Protein AF-0000000076754671 (afdb_homodimer)

Organism: NCBI:txid592010

Nearest PDB structures (foldseek):
  2yhw-assembly1_A-2  TM=8.392E-01  e=2.455E-24  Homo sapiens
  2gup-assembly1_A-2  TM=8.789E-01  e=1.037E-22  Streptococcus pneumoniae TIGR4
  6q26-assembly1_A  TM=8.402E-01  e=1.828E-21  Staphylococcus aureus
  6q26-assembly2_D  TM=8.239E-01  e=2.688E-19  Staphylococcus aureus
  1z6r-assembly1_A  TM=8.220E-01  e=1.542E-18  Escherichia coli

pLDDT: mean 94.46, std 7.67, range [41.19, 98.81]

Solvent-accessible surface area (backbone atoms only — not comparable to full-atom values): 29822 Å² total; per-residue (Å²): 130,64,32,18,32,6,25,32,48,47,52,65,35,32,36,20,31,38,27,40,88,83,57,50,74,78,40,70,32,71,47,72,40,37,59,88,35,51,66,48,32,50,50,44,52,52,47,36,47,51,49,31,31,58,74,64,71,50,57,73,75,70,30,55,14,38,7,31,10,31,61,57,43,54,39,46,87,78,20,27,36,46,40,32,94,60,41,57,38,67,66,30,52,53,36,63,59,46,36,75,76,43,68,78,32,55,63,41,40,33,28,27,65,52,14,21,34,48,31,51,49,68,72,64,71,71,55,65,74,39,22,39,36,26,37,35,33,21,81,45,31,38,36,37,43,32,44,59,48,24,68,54,42,30,79,70,55,27,10,44,44,21,57,33,72,29,83,51,99,88,42,74,37,37,31,22,63,52,46,9,40,60,22,42,18,53,53,45,20,64,76,68,72,35,90,76,61,44,43,69,52,38,53,54,38,24,76,72,62,37,63,69,34,36,52,54,52,48,52,20,25,49,40,52,24,51,54,50,41,42,49,38,20,49,39,17,39,60,34,35,39,35,31,35,62,56,42,62,76,29,59,68,54,53,53,49,19,50,53,54,41,62,76,63,50,52,80,89,52,51,75,34,62,86,32,52,42,65,55,89,56,62,91,43,28,28,31,43,9,6,14,44,67,38,49,65,53,96,81,45,54,81,119,129,65,32,18,31,6,26,33,48,46,52,64,35,34,35,21,30,38,27,39,88,84,56,50,72,79,41,69,32,70,46,72,40,39,60,90,35,52,64,48,34,50,50,43,52,50,48,35,46,51,49,31,30,58,75,65,70,50,57,72,75,71,29,56,13,37,7,31,10,31,61,57,44,54,40,46,86,77,20,26,37,45,39,30,93,59,42,57,38,66,65,31,52,54,35,62,60,47,36,75,76,44,70,78,34,56,62,44,40,34,29,26,66,53,15,21,33,47,32,54,50,68,71,64,72,71,57,65,72,38,21,39,36,26,37,35,33,21,81,45,31,38,37,35,41,31,45,59,47,24,65,56,42,31,80,71,55,28,9,44,43,22,58,33,72,29,82,51,99,88,41,76,38,36,32,22,63,52,45,10,39,60,23,43,19,54,54,45,19,66,75,67,71,36,91,75,58,44,44,70,54,39,54,53,39,25,75,70,63,37,63,69,33,36,52,52,51,47,51,20,24,48,41,52,24,52,56,50,42,42,48,38,21,49,39,17,40,61,34,34,37,34,30,36,61,57,42,62,77,29,59,68,52,52,53,49,18,50,52,53,40,62,75,63,48,52,82,89,52,53,74,34,62,85,33,51,43,65,53,87,56,62,90,42,28,29,29,42,9,6,14,43,66,38,49,65,55,96,79,46,52,82,118

Sequence (606 aa):
MRKAMGVDIGGTKVAAAIIDEQGHITHRVQVPSDTSSSEAMLECVVGVIDACLAEAGVDVSDLTGIGLGIPGKVDSLNGVAIFQNNIPWEKFPVVARLADRYAQVPIAVENDVKAAAYAEYRLAGMGPLDVFGYLTVSTGIACTNIVNHQIIRGDGFSGEIGFLPVPSSTGLRPLESVCAGPGIEAMARALYLDDRITVAQVFARALKGEQIANELVDQSAMGVAIGLFAMICLLDPKEIVIGGSVAVKNPFYVERIKAVLERYAHKEQMHILPHIRVTDLGGDNGIIGAGFLVMPAQDIQIFMRKAMGVDIGGTKVAAAIIDEQGHITHRVQVPSDTSSSEAMLECVVGVIDACLAEAGVDVSDLTGIGLGIPGKVDSLNGVAIFQNNIPWEKFPVVARLADRYAQVPIAVENDVKAAAYAEYRLAGMGPLDVFGYLTVSTGIACTNIVNHQIIRGDGFSGEIGFLPVPSSTGLRPLESVCAGPGIEAMARALYLDDRITVAQVFARALKGEQIANELVDQSAMGVAIGLFAMICLLDPKEIVIGGSVAVKNPFYVERIKAVLERYAHKEQMHILPHIRVTDLGGDNGIIGAGFLVMPAQDIQIF

Structure (mmCIF, N/CA/C/O backbone):
data_AF-0000000076754671-model_v1
#
loop_
_entity.id
_entity.type
_entity.pdbx_description
1 polymer 'ROK family protein'
#
loop_
_atom_site.group_PDB
_atom_site.id
_atom_site.type_symbol
_atom_site.label_atom_id
_atom_site.label_alt_id
_atom_site.label_comp_id
_atom_site.label_asym_id
_atom_site.label_entity_id
_atom_site.label_seq_id
_atom_site.pdbx_PDB_ins_code
_atom_site.Cartn_x
_atom_site.Cartn_y
_atom_site.Cartn_z
_atom_site.occupancy
_atom_site.B_iso_or_equiv
_atom_site.auth_seq_id
_atom_site.auth_comp_id
_atom_site.auth_asym_id
_atom_site.auth_atom_id
_atom_site.pdbx_PDB_model_num
ATOM 1 N N . MET A 1 1 ? 22.312 21.094 21.984 1 81.81 1 MET A N 1
ATOM 2 C CA . MET A 1 1 ? 21.297 20.281 21.312 1 81.81 1 MET A CA 1
ATOM 3 C C . MET A 1 1 ? 20.984 20.828 19.922 1 81.81 1 MET A C 1
ATOM 5 O O . MET A 1 1 ? 20.922 22.047 19.734 1 81.81 1 MET A O 1
ATOM 9 N N . ARG A 1 2 ? 20.953 20.016 18.969 1 92.81 2 ARG A N 1
ATOM 10 C CA . ARG A 1 2 ? 20.672 20.469 17.625 1 92.81 2 ARG A CA 1
ATOM 11 C C . ARG A 1 2 ? 19.25 21.031 17.516 1 92.81 2 ARG A C 1
ATOM 13 O O . ARG A 1 2 ? 18.328 20.516 18.156 1 92.81 2 ARG A O 1
ATOM 20 N N . LYS A 1 3 ? 19.125 22.125 16.812 1 97.25 3 LYS A N 1
ATOM 21 C CA . LYS A 1 3 ? 17.828 22.75 16.578 1 97.25 3 LYS A CA 1
ATOM 22 C C . LYS A 1 3 ? 17.578 22.953 15.086 1 97.25 3 LYS A C 1
ATOM 24 O O . LYS A 1 3 ? 18.516 23.078 14.305 1 97.25 3 LYS A O 1
ATOM 29 N N . ALA A 1 4 ? 16.312 22.969 14.781 1 98.19 4 ALA A N 1
ATOM 30 C CA . ALA A 1 4 ? 15.906 23.219 13.406 1 98.19 4 ALA A CA 1
ATOM 31 C C . ALA A 1 4 ? 14.633 24.062 13.359 1 98.19 4 ALA A C 1
ATOM 33 O O . ALA A 1 4 ? 13.906 24.156 14.359 1 98.19 4 ALA A O 1
ATOM 34 N N . MET A 1 5 ? 14.43 24.703 12.258 1 98.44 5 MET A N 1
ATOM 35 C CA . MET A 1 5 ? 13.203 25.438 11.992 1 98.44 5 MET A CA 1
ATOM 36 C C . MET A 1 5 ? 12.219 24.609 11.188 1 98.44 5 MET A C 1
ATOM 38 O O . MET A 1 5 ? 12.57 24.094 10.117 1 98.44 5 MET A O 1
ATOM 42 N N . GLY A 1 6 ? 11.055 24.328 11.742 1 98.69 6 GLY A N 1
ATOM 43 C CA . GLY A 1 6 ? 9.938 23.812 10.977 1 98.69 6 GLY A CA 1
ATOM 44 C C . GLY A 1 6 ? 8.93 24.875 10.594 1 98.69 6 GLY A C 1
ATOM 45 O O . GLY A 1 6 ? 8.547 25.703 11.422 1 98.69 6 GLY A O 1
ATOM 46 N N . VAL A 1 7 ? 8.523 24.875 9.336 1 98.81 7 VAL A N 1
ATOM 47 C CA . VAL A 1 7 ? 7.535 25.828 8.844 1 98.81 7 VAL A CA 1
ATOM 48 C C . VAL A 1 7 ? 6.348 25.078 8.234 1 98.81 7 VAL A C 1
ATOM 50 O O . VAL A 1 7 ? 6.527 24.203 7.387 1 98.81 7 VAL A O 1
ATOM 53 N N . ASP A 1 8 ? 5.195 25.328 8.672 1 97.75 8 ASP A N 1
ATOM 54 C CA . ASP A 1 8 ? 3.936 24.812 8.148 1 97.75 8 ASP A CA 1
ATOM 55 C C . ASP A 1 8 ? 3.191 25.875 7.348 1 97.75 8 ASP A C 1
ATOM 57 O O . ASP A 1 8 ? 2.691 26.844 7.91 1 97.75 8 ASP A O 1
ATOM 61 N N . ILE A 1 9 ? 3.115 25.656 6.105 1 97.38 9 ILE A N 1
ATOM 62 C CA . ILE A 1 9 ? 2.547 26.656 5.203 1 97.38 9 ILE A CA 1
ATOM 63 C C . ILE A 1 9 ? 1.16 26.203 4.75 1 97.38 9 ILE A C 1
ATOM 65 O O . ILE A 1 9 ? 1.017 25.156 4.102 1 97.38 9 ILE A O 1
ATOM 69 N N . GLY A 1 10 ? 0.165 26.953 5.086 1 94.31 10 GLY A N 1
ATOM 70 C CA . GLY A 1 10 ? -1.2 26.719 4.641 1 94.31 10 GLY A CA 1
ATOM 71 C C . GLY A 1 10 ? -1.812 27.922 3.945 1 94.31 10 GLY A C 1
ATOM 72 O O . GLY A 1 10 ? -1.231 29.016 3.945 1 94.31 10 GLY A O 1
ATOM 73 N N . GLY A 1 11 ? -2.93 27.703 3.363 1 92.31 11 GLY A N 1
ATOM 74 C CA . GLY A 1 11 ? -3.633 28.781 2.693 1 92.31 11 GLY A CA 1
ATOM 75 C C . GLY A 1 11 ? -4.188 29.828 3.654 1 92.31 11 GLY A C 1
ATOM 76 O O . GLY A 1 11 ? -4.398 30.969 3.275 1 92.31 11 GLY A O 1
ATOM 77 N N . THR A 1 12 ? -4.434 29.5 4.855 1 91.38 12 THR A N 1
ATOM 78 C CA . THR A 1 12 ? -5.066 30.391 5.828 1 91.38 12 THR A CA 1
ATOM 79 C C . THR A 1 12 ? -4.035 30.938 6.812 1 91.38 12 THR A C 1
ATOM 81 O O . THR A 1 12 ? -4.129 32.094 7.242 1 91.38 12 THR A O 1
ATOM 84 N N . LYS A 1 13 ? -3.1 30.125 7.152 1 95.56 13 LYS A N 1
ATOM 85 C CA . LYS A 1 13 ? -2.084 30.547 8.109 1 95.56 13 LYS A CA 1
ATOM 86 C C . LYS A 1 13 ? -0.72 29.953 7.762 1 95.56 13 LYS A C 1
ATOM 88 O O . LYS A 1 13 ? -0.635 28.938 7.074 1 95.56 13 LYS A O 1
ATOM 93 N N . VAL A 1 14 ? 0.281 30.594 8.211 1 97.81 14 VAL A N 1
ATOM 94 C CA . VAL A 1 14 ? 1.662 30.125 8.164 1 97.81 14 VAL A CA 1
ATOM 95 C C . VAL A 1 14 ? 2.258 30.141 9.57 1 97.81 14 VAL A C 1
ATOM 97 O O . VAL A 1 14 ? 2.064 31.094 10.328 1 97.81 14 VAL A O 1
ATOM 100 N N . ALA A 1 15 ? 2.883 29.062 9.93 1 98.38 15 ALA A N 1
ATOM 101 C CA . ALA A 1 15 ? 3.508 28.969 11.25 1 98.38 15 ALA A CA 1
ATOM 102 C C . ALA A 1 15 ? 4.969 28.547 11.133 1 98.38 15 ALA A C 1
ATOM 104 O O . ALA A 1 15 ? 5.32 27.75 10.258 1 98.38 15 ALA A O 1
ATOM 105 N N . ALA A 1 16 ? 5.789 29.078 11.961 1 98.81 16 ALA A N 1
ATOM 106 C CA . ALA A 1 16 ? 7.188 28.688 12.125 1 98.81 16 ALA A CA 1
ATOM 107 C C . ALA A 1 16 ? 7.492 28.297 13.57 1 98.81 16 ALA A C 1
ATOM 109 O O . ALA A 1 16 ? 6.992 28.922 14.5 1 98.81 16 ALA A O 1
ATOM 110 N N . ALA A 1 17 ? 8.281 27.266 13.719 1 98.75 17 ALA A N 1
ATOM 111 C CA . ALA A 1 17 ? 8.656 26.828 15.055 1 98.75 17 ALA A CA 1
ATOM 112 C C . ALA A 1 17 ? 10.102 26.328 15.094 1 98.75 17 ALA A C 1
ATOM 114 O O . ALA A 1 17 ? 10.586 25.75 14.117 1 98.75 17 ALA A O 1
ATOM 115 N N . ILE A 1 18 ? 10.773 26.578 16.156 1 98.69 18 ILE A N 1
ATOM 116 C CA . ILE A 1 18 ? 12.086 25.984 16.422 1 98.69 18 ILE A CA 1
ATOM 117 C C . ILE A 1 18 ? 11.922 24.719 17.266 1 98.69 18 ILE A C 1
ATOM 119 O O . ILE A 1 18 ? 11.281 24.75 18.312 1 98.69 18 ILE A O 1
ATOM 123 N N . ILE A 1 19 ? 12.445 23.625 16.734 1 97.81 19 ILE A N 1
ATOM 124 C CA . ILE A 1 19 ? 12.297 22.344 17.438 1 97.81 19 ILE A CA 1
ATOM 125 C C . ILE A 1 19 ? 13.672 21.766 17.766 1 97.81 19 ILE A C 1
ATOM 127 O O . ILE A 1 19 ? 14.672 22.141 17.141 1 97.81 19 ILE A O 1
ATOM 131 N N . ASP A 1 20 ? 13.727 20.859 18.75 1 96.12 20 ASP A N 1
ATOM 132 C CA . ASP A 1 20 ? 14.953 20.125 19.047 1 96.12 20 ASP A CA 1
ATOM 133 C C . ASP A 1 20 ? 14.883 18.703 18.516 1 96.12 20 ASP A C 1
ATOM 135 O O . ASP A 1 20 ? 13.977 18.359 17.75 1 96.12 20 ASP A O 1
ATOM 139 N N . GLU A 1 21 ? 15.844 17.875 18.875 1 93.19 21 GLU A N 1
ATOM 140 C CA . GLU A 1 21 ? 16 16.531 18.312 1 93.19 21 GLU A CA 1
ATOM 141 C C . GLU A 1 21 ? 14.883 15.602 18.797 1 93.19 21 GLU A C 1
ATOM 143 O O . GLU A 1 21 ? 14.672 14.539 18.219 1 93.19 21 GLU A O 1
ATOM 148 N N . GLN A 1 22 ? 14.195 16.047 19.828 1 92.81 22 GLN A N 1
ATOM 149 C CA . GLN A 1 22 ? 13.125 15.211 20.375 1 92.81 22 GLN A CA 1
ATOM 150 C C . GLN A 1 22 ? 11.758 15.695 19.891 1 92.81 22 GLN A C 1
ATOM 152 O O . GLN A 1 22 ? 10.727 15.125 20.266 1 92.81 22 GLN A O 1
ATOM 157 N N . GLY A 1 23 ? 11.773 16.734 19.078 1 94.88 23 GLY A N 1
ATOM 158 C CA . GLY A 1 23 ? 10.523 17.25 18.547 1 94.88 23 GLY A CA 1
ATOM 159 C C . GLY A 1 23 ? 9.859 18.266 19.453 1 94.88 23 GLY A C 1
ATOM 160 O O . GLY A 1 23 ? 8.719 18.656 19.219 1 94.88 23 GLY A O 1
ATOM 161 N N . HIS A 1 24 ? 10.578 18.656 20.5 1 96.56 24 HIS A N 1
ATOM 162 C CA . HIS A 1 24 ? 10.031 19.688 21.375 1 96.56 24 HIS A CA 1
ATOM 163 C C . HIS A 1 24 ? 10.094 21.062 20.734 1 96.56 24 HIS A C 1
ATOM 165 O O . HIS A 1 24 ? 11.148 21.484 20.25 1 96.56 24 HIS A O 1
ATOM 171 N N . ILE A 1 25 ? 9.008 21.75 20.812 1 97.81 25 ILE A N 1
ATOM 172 C CA . ILE A 1 25 ? 8.93 23.109 20.266 1 97.81 25 ILE A CA 1
ATOM 173 C C . ILE A 1 25 ? 9.375 24.109 21.328 1 97.81 25 ILE A C 1
ATOM 175 O O . ILE A 1 25 ? 8.773 24.188 22.406 1 97.81 25 ILE A O 1
ATOM 179 N N . THR A 1 26 ? 10.375 24.891 21.047 1 97.25 26 THR A N 1
ATOM 180 C CA . THR A 1 26 ? 10.883 25.875 22 1 97.25 26 THR A CA 1
ATOM 181 C C . THR A 1 26 ? 10.297 27.25 21.703 1 97.25 26 THR A C 1
ATOM 183 O O . THR A 1 26 ? 10.117 28.062 22.625 1 97.25 26 THR A O 1
ATOM 186 N N . HIS A 1 27 ? 10.07 27.594 20.484 1 97.94 27 HIS A N 1
ATOM 187 C CA . HIS A 1 27 ? 9.469 28.844 20.047 1 97.94 27 HIS A CA 1
ATOM 188 C C . HIS A 1 27 ? 8.547 28.625 18.859 1 97.94 27 HIS A C 1
ATOM 190 O O . HIS A 1 27 ? 8.781 27.734 18.031 1 97.94 27 HIS A O 1
ATOM 196 N N . ARG A 1 28 ? 7.57 29.406 18.781 1 98.25 28 ARG A N 1
ATOM 197 C CA . ARG A 1 28 ? 6.613 29.312 17.672 1 98.25 28 ARG A CA 1
ATOM 198 C C . ARG A 1 28 ? 5.996 30.672 17.359 1 98.25 28 ARG A C 1
ATOM 200 O O . ARG A 1 28 ? 5.688 31.438 18.281 1 98.25 28 ARG A O 1
ATOM 207 N N . VAL A 1 29 ? 5.852 30.984 16.125 1 98.56 29 VAL A N 1
ATOM 208 C CA . VAL A 1 29 ? 5.168 32.156 15.625 1 98.56 29 VAL A CA 1
ATOM 209 C C . VAL A 1 29 ? 4.195 31.781 14.516 1 98.56 29 VAL A C 1
ATOM 211 O O . VAL A 1 29 ? 4.461 30.859 13.742 1 98.56 29 VA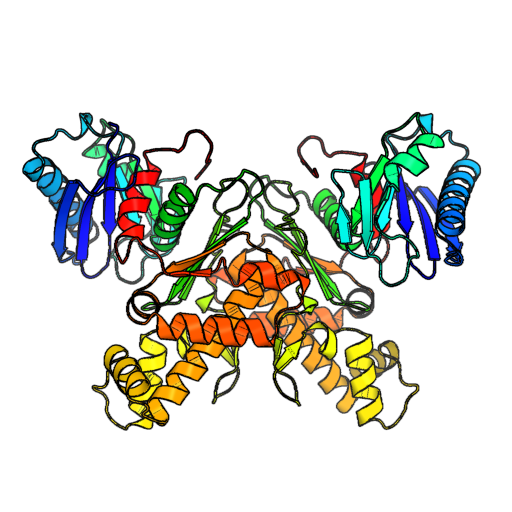L A O 1
ATOM 214 N N . GLN A 1 30 ? 3.09 32.344 14.453 1 98.19 30 GLN A N 1
ATOM 215 C CA . GLN A 1 30 ? 2.086 32.094 13.43 1 98.19 30 GLN A CA 1
ATOM 216 C C . GLN A 1 30 ? 1.423 33.375 12.953 1 98.19 30 GLN A C 1
ATOM 218 O O . GLN A 1 30 ? 1.143 34.25 13.758 1 98.19 30 GLN A O 1
ATOM 223 N N . VAL A 1 31 ? 1.119 33.469 11.695 1 98 31 VAL A N 1
ATOM 224 C CA . VAL A 1 31 ? 0.454 34.625 11.109 1 98 31 VAL A CA 1
ATOM 225 C C . VAL A 1 31 ? -0.537 34.188 10.039 1 98 31 VAL A C 1
ATOM 227 O O . VAL A 1 31 ? -0.457 33.031 9.562 1 98 31 VAL A O 1
ATOM 230 N N . PRO A 1 32 ? -1.534 35 9.695 1 97.56 32 PRO A N 1
ATOM 231 C CA . PRO A 1 32 ? -2.363 34.688 8.531 1 97.56 32 PRO A CA 1
ATOM 232 C C . PRO A 1 32 ? -1.563 34.656 7.23 1 97.56 32 PRO A C 1
ATOM 234 O O . PRO A 1 32 ? -0.661 35.469 7.027 1 97.56 32 PRO A O 1
ATOM 237 N N . SER A 1 33 ? -1.876 33.719 6.387 1 97.38 33 SER A N 1
ATOM 238 C CA . SER A 1 33 ? -1.219 33.625 5.086 1 97.38 33 SER A CA 1
ATOM 239 C C . SER A 1 33 ? -1.573 34.844 4.219 1 97.38 33 SER A C 1
ATOM 241 O O . SER A 1 33 ? -2.682 35.375 4.309 1 97.38 33 SER A O 1
ATOM 243 N N . ASP A 1 34 ? -0.642 35.312 3.502 1 97.62 34 ASP A N 1
ATOM 244 C CA . ASP A 1 34 ? -0.889 36.281 2.439 1 97.62 34 ASP A CA 1
ATOM 245 C C . ASP A 1 34 ? -0.853 35.625 1.066 1 97.62 34 ASP A C 1
ATOM 247 O O . ASP A 1 34 ? 0.218 35.469 0.476 1 97.62 34 ASP A O 1
ATOM 251 N N . THR A 1 35 ? -1.992 35.281 0.531 1 96.88 35 THR A N 1
ATOM 252 C CA . THR A 1 35 ? -2.074 34.5 -0.706 1 96.88 35 THR A CA 1
ATOM 253 C C . THR A 1 35 ? -2.373 35.406 -1.892 1 96.88 35 THR A C 1
ATOM 255 O O . THR A 1 35 ? -2.883 34.969 -2.918 1 96.88 35 THR A O 1
ATOM 258 N N . SER A 1 36 ? -2.129 36.719 -1.694 1 97.19 36 SER A N 1
ATOM 259 C CA . SER A 1 36 ? -2.434 37.688 -2.742 1 97.19 36 SER A CA 1
ATOM 260 C C . SER A 1 36 ? -1.536 37.469 -3.957 1 97.19 36 SER A C 1
ATOM 262 O O . SER A 1 36 ? -1.916 37.812 -5.078 1 97.19 36 SER A O 1
ATOM 264 N N . SER A 1 37 ? -0.28 36.969 -3.816 1 97.12 37 SER A N 1
ATOM 265 C CA . SER A 1 37 ? 0.651 36.656 -4.895 1 97.12 37 SER A CA 1
ATOM 266 C C . SER A 1 37 ? 1.701 35.656 -4.434 1 97.12 37 SER A C 1
ATOM 268 O O . SER A 1 37 ? 1.84 35.406 -3.238 1 97.12 37 SER A O 1
ATOM 270 N N . SER A 1 38 ? 2.373 35.125 -5.406 1 97.56 38 SER A N 1
ATOM 271 C CA . SER A 1 38 ? 3.451 34.188 -5.102 1 97.56 38 SER A CA 1
ATOM 272 C C . SER A 1 38 ? 4.512 34.844 -4.215 1 97.56 38 SER A C 1
ATOM 274 O O . SER A 1 38 ? 4.969 34.25 -3.246 1 97.56 38 SER A O 1
ATOM 276 N N . GLU A 1 39 ? 4.855 36.062 -4.559 1 97.69 39 GLU A N 1
ATOM 277 C CA . GLU A 1 39 ? 5.895 36.781 -3.82 1 97.69 39 GLU A CA 1
ATOM 278 C C . GLU A 1 39 ? 5.41 37.188 -2.432 1 97.69 39 GLU A C 1
ATOM 280 O O . GLU A 1 39 ? 6.176 37.156 -1.467 1 97.69 39 GLU A O 1
ATOM 285 N N . ALA A 1 40 ? 4.152 37.594 -2.377 1 98.12 40 ALA A N 1
ATOM 286 C CA . ALA A 1 40 ? 3.586 37.969 -1.083 1 98.12 40 ALA A CA 1
ATOM 287 C C . ALA A 1 40 ? 3.578 36.781 -0.122 1 98.12 40 ALA A C 1
ATOM 289 O O . ALA A 1 40 ? 3.852 36.938 1.07 1 98.12 40 ALA A O 1
ATOM 290 N N . MET A 1 41 ? 3.229 35.656 -0.637 1 98.19 41 MET A N 1
ATOM 291 C CA . MET A 1 41 ? 3.24 34.438 0.169 1 98.19 41 MET A CA 1
ATOM 292 C C . MET A 1 41 ? 4.652 34.125 0.654 1 98.19 41 MET A C 1
ATOM 294 O O . MET A 1 41 ? 4.844 33.75 1.816 1 98.19 41 MET A O 1
ATOM 298 N N . LEU A 1 42 ? 5.633 34.25 -0.244 1 98.25 42 LEU A N 1
ATOM 299 C CA . LEU A 1 42 ? 7.023 34 0.129 1 98.25 42 LEU A CA 1
ATOM 300 C C . LEU A 1 42 ? 7.465 34.969 1.227 1 98.25 42 LEU A C 1
ATOM 302 O O . LEU A 1 42 ? 8.117 34.562 2.193 1 98.25 42 LEU A O 1
ATOM 306 N N . GLU A 1 43 ? 7.137 36.188 1.031 1 98.38 43 GLU A N 1
ATOM 307 C CA . GLU A 1 43 ? 7.508 37.219 2.023 1 98.38 43 GLU A CA 1
ATOM 308 C C . GLU A 1 43 ? 6.852 36.906 3.371 1 98.38 43 GLU A C 1
ATOM 310 O O . GLU A 1 43 ? 7.438 37.188 4.422 1 98.38 43 GLU A O 1
ATOM 315 N N . CYS A 1 44 ? 5.645 36.469 3.287 1 98.38 44 CYS A N 1
ATOM 316 C CA . CYS A 1 44 ? 4.945 36.062 4.5 1 98.38 44 CYS A CA 1
ATOM 317 C C . CYS A 1 44 ? 5.711 34.969 5.223 1 98.38 44 CYS A C 1
ATOM 319 O O . CYS A 1 44 ? 5.902 35.031 6.438 1 98.38 44 CYS A O 1
ATOM 321 N N . VAL A 1 45 ? 6.184 34 4.512 1 98.62 45 VAL A N 1
ATOM 322 C CA . VAL A 1 45 ? 6.949 32.875 5.055 1 98.62 45 VAL A CA 1
ATOM 323 C C . VAL A 1 45 ? 8.25 33.406 5.66 1 98.62 45 VAL A C 1
ATOM 325 O O . VAL A 1 45 ? 8.602 33.031 6.789 1 98.62 45 VAL A O 1
ATOM 328 N N . VAL A 1 46 ? 8.945 34.25 4.953 1 98.62 46 VAL A N 1
ATOM 329 C CA . VAL A 1 46 ? 10.203 34.812 5.422 1 98.62 46 VAL A CA 1
ATOM 330 C C . VAL A 1 46 ? 9.961 35.625 6.703 1 98.62 46 VAL A C 1
ATOM 332 O O . VAL A 1 46 ? 10.727 35.5 7.664 1 98.62 46 VAL A O 1
ATOM 335 N N . GLY A 1 47 ? 8.914 36.375 6.648 1 98.56 47 GLY A N 1
ATOM 336 C CA . GLY A 1 47 ? 8.57 37.188 7.812 1 98.56 47 GLY A CA 1
ATOM 337 C C . GLY A 1 47 ? 8.352 36.375 9.062 1 98.56 47 GLY A C 1
ATOM 338 O O . GLY A 1 47 ? 8.82 36.719 10.141 1 98.56 47 GLY A O 1
ATOM 339 N N . VAL A 1 48 ? 7.594 35.312 8.93 1 98.62 48 VAL A N 1
ATOM 340 C CA . VAL A 1 48 ? 7.277 34.5 10.086 1 98.62 48 VAL A CA 1
ATOM 341 C C . VAL A 1 48 ? 8.539 33.781 10.586 1 98.62 48 VAL A C 1
ATOM 343 O O . VAL A 1 48 ? 8.727 33.625 11.789 1 98.62 48 VAL A O 1
ATOM 346 N N . ILE A 1 49 ? 9.438 33.344 9.695 1 98.69 49 ILE A N 1
ATOM 347 C CA . ILE A 1 49 ? 10.711 32.719 10.055 1 98.69 49 ILE A CA 1
ATOM 348 C C . ILE A 1 49 ? 11.555 33.719 10.844 1 98.69 49 ILE A C 1
ATOM 350 O O . ILE A 1 49 ? 12.039 33.406 11.938 1 98.69 49 ILE A O 1
ATOM 354 N N . ASP A 1 50 ? 11.656 34.906 10.336 1 98.62 50 ASP A N 1
ATOM 355 C CA . ASP A 1 50 ? 12.461 35.938 10.977 1 98.62 50 ASP A CA 1
ATOM 356 C C . ASP A 1 50 ? 11.906 36.312 12.352 1 98.62 50 ASP A C 1
ATOM 358 O O . ASP A 1 50 ? 12.664 36.5 13.297 1 98.62 50 ASP A O 1
ATOM 362 N N . ALA A 1 51 ? 10.617 36.406 12.383 1 98.69 51 ALA A N 1
ATOM 363 C CA . ALA A 1 51 ? 9.977 36.719 13.664 1 98.69 51 ALA A CA 1
ATOM 364 C C . ALA A 1 51 ? 10.273 35.656 14.695 1 98.69 51 ALA A C 1
ATOM 366 O O . ALA A 1 51 ? 10.523 35.938 15.867 1 98.69 51 ALA A O 1
ATOM 367 N N . CYS A 1 52 ? 10.203 34.438 14.297 1 98.69 52 CYS A N 1
ATOM 368 C CA . CYS A 1 52 ? 10.461 33.312 15.195 1 98.69 52 CYS A CA 1
ATOM 369 C C . CYS A 1 52 ? 11.914 33.312 15.68 1 98.69 52 CYS A C 1
ATOM 371 O O . CYS A 1 52 ? 12.18 33.094 16.859 1 98.69 52 CYS A O 1
ATOM 373 N N . LEU A 1 53 ? 12.828 33.562 14.789 1 98.25 53 LEU A N 1
ATOM 374 C CA . LEU A 1 53 ? 14.234 33.688 15.141 1 98.25 53 LEU A CA 1
ATOM 375 C C . LEU A 1 53 ? 14.461 34.812 16.141 1 98.25 53 LEU A C 1
ATOM 377 O O . LEU A 1 53 ? 15.156 34.625 17.141 1 98.25 53 LEU A O 1
ATOM 381 N N . ALA A 1 54 ? 13.867 35.906 15.844 1 98.25 54 ALA A N 1
ATOM 382 C CA . ALA A 1 54 ? 14.008 37.094 16.688 1 98.25 54 ALA A CA 1
ATOM 383 C C . ALA A 1 54 ? 13.469 36.812 18.094 1 98.25 54 ALA A C 1
ATOM 385 O O . ALA A 1 54 ? 14.109 37.156 19.094 1 98.25 54 ALA A O 1
ATOM 386 N N . GLU A 1 55 ? 12.312 36.25 18.141 1 97.56 55 GLU A N 1
ATOM 387 C CA . GLU A 1 55 ? 11.703 35.938 19.422 1 97.56 55 GLU A CA 1
ATOM 388 C C . GLU A 1 55 ? 12.562 34.969 20.219 1 97.56 55 GLU A C 1
ATOM 390 O O . GLU A 1 55 ? 12.648 35.062 21.453 1 97.56 55 GLU A O 1
ATOM 395 N N . ALA A 1 56 ? 13.141 34.062 19.547 1 97.06 56 ALA A N 1
ATOM 396 C CA . ALA A 1 56 ? 13.961 33.031 20.203 1 97.06 56 ALA A CA 1
ATOM 397 C C . ALA A 1 56 ? 15.344 33.562 20.562 1 97.06 56 ALA A C 1
ATOM 399 O O . ALA A 1 56 ? 16.062 32.969 21.344 1 97.06 56 ALA A O 1
ATOM 400 N N . GLY A 1 57 ? 15.711 34.688 19.953 1 97.38 57 GLY A N 1
ATOM 401 C CA . GLY A 1 57 ? 17.031 35.25 20.156 1 97.38 57 GLY A CA 1
ATOM 402 C C . GLY A 1 57 ? 18.141 34.375 19.562 1 97.38 57 GLY A C 1
ATOM 403 O O . GLY A 1 57 ? 19.203 34.219 20.172 1 97.38 57 GLY A O 1
ATOM 404 N N . VAL A 1 58 ? 17.906 33.75 18.438 1 96.12 58 VAL A N 1
ATOM 405 C CA . VAL A 1 58 ? 18.906 32.906 17.797 1 96.12 58 VAL A CA 1
ATOM 406 C C . VAL A 1 58 ? 19.141 33.344 16.375 1 96.12 58 VAL A C 1
ATOM 408 O O . VAL A 1 58 ? 18.25 33.969 15.75 1 96.12 58 VAL A O 1
ATOM 411 N N . ASP A 1 59 ? 20.328 33.062 15.922 1 96.94 59 ASP A N 1
ATOM 412 C CA . ASP A 1 59 ? 20.672 33.312 14.516 1 96.94 59 ASP A CA 1
ATOM 413 C C . ASP A 1 59 ? 20.328 32.062 13.672 1 96.94 59 ASP A C 1
ATOM 415 O O . ASP A 1 59 ? 20.406 30.938 14.156 1 96.94 59 ASP A O 1
ATOM 419 N N . VAL A 1 60 ? 20 32.312 12.414 1 97.44 60 VAL A N 1
ATOM 420 C CA . VAL A 1 60 ? 19.656 31.219 11.516 1 97.44 60 VAL A CA 1
ATOM 421 C C . VAL A 1 60 ? 20.828 30.25 11.422 1 97.44 60 VAL A C 1
ATOM 423 O O . VAL A 1 60 ? 20.625 29.031 11.297 1 97.44 60 VAL A O 1
ATOM 426 N N . SER A 1 61 ? 22.047 30.734 11.57 1 96.19 61 SER A N 1
ATOM 427 C CA . SER A 1 61 ? 23.25 29.922 11.484 1 96.19 61 SER A CA 1
ATOM 428 C C . SER A 1 61 ? 23.375 28.984 12.672 1 96.19 61 SER A C 1
ATOM 430 O O . SER A 1 61 ? 24.156 28.031 12.648 1 96.19 61 SER A O 1
ATOM 432 N N . ASP A 1 62 ? 22.578 29.219 13.68 1 95.94 62 ASP A N 1
ATOM 433 C CA . ASP A 1 62 ? 22.562 28.359 14.859 1 95.94 62 ASP A CA 1
ATOM 434 C C . ASP A 1 62 ? 21.703 27.109 14.633 1 95.94 62 ASP A C 1
ATOM 436 O O . ASP A 1 62 ? 21.75 26.172 15.422 1 95.94 62 ASP A O 1
ATOM 440 N N . LEU A 1 63 ? 20.953 27.109 13.594 1 97.44 63 LEU A N 1
ATOM 441 C CA . LEU A 1 63 ? 20.031 26.016 13.289 1 97.44 63 LEU A CA 1
ATOM 442 C C . LEU A 1 63 ? 20.672 25.016 12.32 1 97.44 63 LEU A C 1
ATOM 444 O O . LEU A 1 63 ? 21.516 25.391 11.516 1 97.44 63 LEU A O 1
ATOM 448 N N . THR A 1 64 ? 20.219 23.766 12.422 1 97 64 THR A N 1
ATOM 449 C CA . THR A 1 64 ? 20.672 22.75 11.469 1 97 64 THR A CA 1
ATOM 450 C C . THR A 1 64 ? 20.094 23.016 10.086 1 97 64 THR A C 1
ATOM 452 O O . THR A 1 64 ? 20.641 22.578 9.078 1 97 64 THR A O 1
ATOM 455 N N . GLY A 1 65 ? 18.984 23.719 10.055 1 98.12 65 GLY A N 1
ATOM 456 C CA . GLY A 1 65 ? 18.344 24.031 8.789 1 98.12 65 GLY A CA 1
ATOM 457 C C . GLY A 1 65 ? 16.906 24.484 8.938 1 98.12 65 GLY A C 1
ATOM 458 O O . GLY A 1 65 ? 16.438 24.719 10.055 1 98.12 65 GLY A O 1
ATOM 459 N N . ILE A 1 66 ? 16.25 24.703 7.766 1 98.56 66 ILE A N 1
ATOM 460 C CA . ILE A 1 66 ? 14.844 25.094 7.684 1 98.56 66 ILE A CA 1
ATOM 461 C C . ILE A 1 66 ? 14.07 24.094 6.836 1 98.56 66 ILE A C 1
ATOM 463 O O . ILE A 1 66 ? 14.43 23.844 5.68 1 98.56 66 ILE A O 1
ATOM 467 N N . GLY A 1 67 ? 13.125 23.469 7.465 1 98.44 67 GLY A N 1
ATOM 468 C CA . GLY A 1 67 ? 12.227 22.594 6.734 1 98.44 67 GLY A CA 1
ATOM 469 C C . GLY A 1 67 ? 10.828 23.156 6.574 1 98.44 67 GLY A C 1
ATOM 470 O O . GLY A 1 67 ? 10.297 23.766 7.496 1 98.44 67 GLY A O 1
ATOM 471 N N . LEU A 1 68 ? 10.227 22.906 5.418 1 98.56 68 LEU A N 1
ATOM 472 C CA . LEU A 1 68 ? 8.891 23.406 5.109 1 98.56 68 LEU A CA 1
ATOM 473 C C . LEU A 1 68 ? 7.934 22.25 4.805 1 98.56 68 LEU A C 1
ATOM 475 O O . LEU A 1 68 ? 8.305 21.297 4.129 1 98.56 68 LEU A O 1
ATOM 479 N N . GLY A 1 69 ? 6.742 22.297 5.352 1 97.31 69 GLY A N 1
ATOM 480 C CA . GLY A 1 69 ? 5.609 21.484 4.938 1 97.31 69 GLY A CA 1
ATOM 481 C C . GLY A 1 69 ? 4.547 22.266 4.195 1 97.31 69 GLY A C 1
ATOM 482 O O . GLY A 1 69 ? 4.066 23.297 4.691 1 97.31 69 GLY A O 1
ATOM 483 N N . ILE A 1 70 ? 4.23 21.875 3.02 1 96.56 70 ILE A N 1
ATOM 484 C CA . ILE A 1 70 ? 3.234 22.594 2.234 1 96.56 70 ILE A CA 1
ATOM 485 C C . ILE A 1 70 ? 2.211 21.609 1.673 1 96.56 70 ILE A C 1
ATOM 487 O O . ILE A 1 70 ? 2.547 20.469 1.356 1 96.56 70 ILE A O 1
ATOM 491 N N . PRO A 1 71 ? 0.968 22.016 1.55 1 93.44 71 PRO A N 1
ATOM 492 C CA . PRO A 1 71 ? -0.028 21.125 0.944 1 93.44 71 PRO A CA 1
ATOM 493 C C . PRO A 1 71 ? 0.177 20.938 -0.558 1 93.44 71 PRO A C 1
ATOM 495 O O . PRO A 1 71 ? 0.925 21.703 -1.178 1 93.44 71 PRO A O 1
ATOM 498 N N . GLY A 1 72 ? -0.388 19.875 -1.038 1 91 72 GLY A N 1
ATOM 499 C CA . GLY A 1 72 ? -0.396 19.688 -2.479 1 91 72 GLY A CA 1
ATOM 500 C C . GLY A 1 72 ? 0.794 18.891 -2.98 1 91 72 GLY A C 1
ATOM 501 O O . GLY A 1 72 ? 1.393 18.109 -2.229 1 91 72 GLY A O 1
ATOM 502 N N . LYS A 1 73 ? 1.041 19.062 -4.297 1 90.62 73 LYS A N 1
ATOM 503 C CA . LYS A 1 73 ? 2.111 18.312 -4.941 1 90.62 73 LYS A CA 1
ATOM 504 C C . LYS A 1 73 ? 3.449 19.031 -4.809 1 90.62 73 LYS A C 1
ATOM 506 O O . LYS A 1 73 ? 3.566 20.203 -5.168 1 90.62 73 LYS A O 1
ATOM 511 N N . VAL A 1 74 ? 4.441 18.312 -4.359 1 93.81 74 VAL A N 1
ATOM 512 C CA . VAL A 1 74 ? 5.746 18.891 -4.082 1 93.81 74 VAL A CA 1
ATOM 513 C C . VAL A 1 74 ? 6.84 18.047 -4.723 1 93.81 74 VAL A C 1
ATOM 515 O O . VAL A 1 74 ? 6.793 16.812 -4.664 1 93.81 74 VAL A O 1
ATOM 518 N N . ASP A 1 75 ? 7.715 18.656 -5.43 1 93.5 75 ASP A N 1
ATOM 519 C CA . ASP A 1 75 ? 8.977 18.047 -5.824 1 93.5 75 ASP A CA 1
ATOM 520 C C . ASP A 1 75 ? 10.055 18.281 -4.766 1 93.5 75 ASP A C 1
ATOM 522 O O . ASP A 1 75 ? 10.82 19.25 -4.855 1 93.5 75 ASP A O 1
ATOM 526 N N . SER A 1 76 ? 10.055 17.406 -3.828 1 93.25 76 SER A N 1
ATOM 527 C CA . SER A 1 76 ? 10.914 17.594 -2.662 1 93.25 76 SER A CA 1
ATOM 528 C C . SER A 1 76 ? 12.391 17.5 -3.041 1 93.25 76 SER A C 1
ATOM 530 O O . SER A 1 76 ? 13.242 18.125 -2.41 1 93.25 76 SER A O 1
ATOM 532 N N . LEU A 1 77 ? 12.711 16.734 -4.051 1 88.62 77 LEU A N 1
ATOM 533 C CA . LEU A 1 77 ? 14.094 16.547 -4.48 1 88.62 77 LEU A CA 1
ATOM 534 C C . LEU A 1 77 ? 14.672 17.844 -5.039 1 88.62 77 LEU A C 1
ATOM 536 O O . LEU A 1 77 ? 15.828 18.172 -4.785 1 88.62 77 LEU A O 1
ATOM 540 N N . ASN A 1 78 ? 13.82 18.562 -5.727 1 94.31 78 ASN A N 1
ATOM 541 C CA . ASN A 1 78 ? 14.32 19.766 -6.375 1 94.31 78 ASN A CA 1
ATOM 542 C C . ASN A 1 78 ? 13.852 21.031 -5.648 1 94.31 78 ASN A C 1
ATOM 544 O O . ASN A 1 78 ? 14.195 22.141 -6.051 1 94.31 78 ASN A O 1
ATOM 548 N N . GLY A 1 79 ? 13.062 20.859 -4.633 1 96.81 79 GLY A N 1
ATOM 549 C CA . GLY A 1 79 ? 12.648 21.969 -3.789 1 96.81 79 GLY A CA 1
ATOM 550 C C . GLY A 1 79 ? 11.602 22.844 -4.434 1 96.81 79 GLY A C 1
ATOM 551 O O . GLY A 1 79 ? 11.617 24.062 -4.27 1 96.81 79 GLY A O 1
ATOM 552 N N . VAL A 1 80 ? 10.672 22.203 -5.191 1 97.44 80 VAL A N 1
ATOM 553 C CA . VAL A 1 80 ? 9.719 22.969 -5.988 1 97.44 80 VAL A CA 1
ATOM 554 C C . VAL A 1 80 ? 8.297 22.656 -5.539 1 97.44 80 VAL A C 1
ATOM 556 O O . VAL A 1 80 ? 7.93 21.484 -5.383 1 97.44 80 VAL A O 1
ATOM 559 N N . ALA A 1 81 ? 7.5 23.719 -5.242 1 97 81 ALA A N 1
ATOM 560 C CA . ALA A 1 81 ? 6.055 23.594 -5.105 1 97 81 ALA A CA 1
ATOM 561 C C . ALA A 1 81 ? 5.383 23.484 -6.469 1 97 81 ALA A C 1
ATOM 563 O O . ALA A 1 81 ? 5.27 24.469 -7.195 1 97 81 ALA A O 1
ATOM 564 N N . ILE A 1 82 ? 4.879 22.344 -6.773 1 94.06 82 ILE A N 1
ATOM 565 C CA . ILE A 1 82 ? 4.387 22.062 -8.117 1 94.06 82 ILE A CA 1
ATOM 566 C C . ILE A 1 82 ? 2.965 22.609 -8.266 1 94.06 82 ILE A C 1
ATOM 568 O O . ILE A 1 82 ? 2.678 23.375 -9.188 1 94.06 82 ILE A O 1
ATOM 572 N N . PHE A 1 83 ? 2.059 22.203 -7.359 1 91.06 83 PHE A N 1
ATOM 573 C CA . PHE A 1 83 ? 0.67 22.641 -7.371 1 91.06 83 PHE A CA 1
ATOM 574 C C . PHE A 1 83 ? 0.068 22.578 -5.973 1 91.06 83 PHE A C 1
ATOM 576 O O . PHE A 1 83 ? 0.159 21.547 -5.305 1 91.06 83 PHE A O 1
ATOM 583 N N . GLN A 1 84 ? -0.552 23.719 -5.609 1 89.38 84 GLN A N 1
ATOM 584 C CA . GLN A 1 84 ? -1.189 23.844 -4.305 1 89.38 84 GLN A CA 1
ATOM 585 C C . GLN A 1 84 ? -2.602 24.406 -4.438 1 89.38 84 GLN A C 1
ATOM 587 O O . GLN A 1 84 ? -2.824 25.375 -5.184 1 89.38 84 GLN A O 1
ATOM 592 N N . ASN A 1 85 ? -3.58 23.828 -3.965 1 83.5 85 ASN A N 1
ATOM 593 C CA . ASN A 1 85 ? -4.957 24.281 -4.133 1 83.5 85 ASN A CA 1
ATOM 594 C C . ASN A 1 85 ? -5.172 25.656 -3.521 1 83.5 85 ASN A C 1
ATOM 596 O O . ASN A 1 85 ? -5.832 26.516 -4.117 1 83.5 85 ASN A O 1
ATOM 600 N N . ASN A 1 86 ? -4.641 26.031 -2.361 1 86.25 86 ASN A N 1
ATOM 601 C CA . ASN A 1 86 ? -4.965 27.266 -1.671 1 86.25 86 ASN A CA 1
ATOM 602 C C . ASN A 1 86 ? -3.729 28.141 -1.463 1 86.25 86 ASN A C 1
ATOM 604 O O . ASN A 1 86 ? -3.738 29.047 -0.633 1 86.25 86 ASN A O 1
ATOM 608 N N . ILE A 1 87 ? -2.693 27.875 -2.137 1 94.31 87 ILE A N 1
ATOM 609 C CA . ILE A 1 87 ? -1.453 28.641 -2.125 1 94.31 87 ILE A CA 1
ATOM 610 C C . ILE A 1 87 ? -1.074 29.031 -3.553 1 94.31 87 ILE A C 1
ATOM 612 O O . ILE A 1 87 ? -1.151 28.203 -4.469 1 94.31 87 ILE A O 1
ATOM 616 N N . PRO A 1 88 ? -0.774 30.328 -3.768 1 96.44 88 PRO A N 1
ATOM 617 C CA . PRO A 1 88 ? -0.51 30.797 -5.125 1 96.44 88 PRO A CA 1
ATOM 618 C C . PRO A 1 88 ? 0.875 30.406 -5.633 1 96.44 88 PRO A C 1
ATOM 620 O O . PRO A 1 88 ? 1.588 31.234 -6.207 1 96.44 88 PRO A O 1
ATOM 623 N N . TRP A 1 89 ? 1.303 29.266 -5.48 1 96.31 89 TRP A N 1
ATOM 624 C CA . TRP A 1 89 ? 2.568 28.719 -5.969 1 96.31 89 TRP A CA 1
ATOM 625 C C . TRP A 1 89 ? 2.33 27.656 -7.035 1 96.31 89 TRP A C 1
ATOM 627 O O . TRP A 1 89 ? 1.652 26.656 -6.781 1 96.31 89 TRP A O 1
ATOM 637 N N . GLU A 1 90 ? 2.715 27.922 -8.211 1 95.56 90 GLU A N 1
ATOM 638 C CA . GLU A 1 90 ? 2.717 27 -9.344 1 95.56 90 GLU A CA 1
ATOM 639 C C . GLU A 1 90 ? 4.129 26.797 -9.883 1 95.56 90 GLU A C 1
ATOM 641 O O . GLU A 1 90 ? 4.703 27.703 -10.492 1 95.56 90 GLU A O 1
ATOM 646 N N . LYS A 1 91 ? 4.715 25.656 -9.758 1 96.69 91 LYS A N 1
ATOM 647 C CA . LYS A 1 91 ? 6.102 25.359 -10.117 1 96.69 91 LYS A CA 1
ATOM 648 C C . LYS A 1 91 ? 7.047 26.406 -9.523 1 96.69 91 LYS A C 1
ATOM 650 O O . LYS A 1 91 ? 7.906 26.938 -10.219 1 96.69 91 LYS A O 1
ATOM 655 N N . PHE A 1 92 ? 6.73 26.75 -8.32 1 98.06 92 PHE A N 1
ATOM 656 C CA . PHE A 1 92 ? 7.469 27.797 -7.602 1 98.06 92 PHE A CA 1
ATOM 657 C C . PHE A 1 92 ? 8.695 27.203 -6.914 1 98.06 92 PHE A C 1
ATOM 659 O O . PHE A 1 92 ? 8.578 26.266 -6.113 1 98.06 92 PHE A O 1
ATOM 666 N N . PRO A 1 93 ? 9.922 27.656 -7.23 1 98.25 93 PRO A N 1
ATOM 667 C CA . PRO A 1 93 ? 11.141 27.125 -6.629 1 98.25 93 PRO A CA 1
ATOM 668 C C . PRO A 1 93 ? 11.367 27.609 -5.203 1 98.25 93 PRO A C 1
ATOM 670 O O . PRO A 1 93 ? 12.312 28.375 -4.949 1 98.25 93 PRO A O 1
ATOM 673 N N . VAL A 1 94 ? 10.602 27.125 -4.254 1 97.88 94 VAL A N 1
ATOM 674 C CA . VAL A 1 94 ? 10.5 27.625 -2.893 1 97.88 94 VAL A CA 1
ATOM 675 C C . VAL A 1 94 ? 11.852 27.516 -2.193 1 97.88 94 VAL A C 1
ATOM 677 O O . VAL A 1 94 ? 12.281 28.453 -1.511 1 97.88 94 VAL A O 1
ATOM 680 N N . VAL A 1 95 ? 12.578 26.422 -2.363 1 98.25 95 VAL A N 1
ATOM 681 C CA . VAL A 1 95 ? 13.852 26.219 -1.677 1 98.25 95 VAL A CA 1
ATOM 682 C C . VAL A 1 95 ? 14.898 27.188 -2.207 1 98.25 95 VAL A C 1
ATOM 684 O O . VAL A 1 95 ? 15.617 27.828 -1.43 1 98.25 95 VAL A O 1
ATOM 687 N N . ALA A 1 96 ? 14.984 27.281 -3.506 1 98 96 ALA A N 1
ATOM 688 C CA . ALA A 1 96 ? 15.945 28.203 -4.102 1 98 96 ALA A CA 1
ATOM 689 C C . ALA A 1 96 ? 15.672 29.641 -3.648 1 98 96 ALA A C 1
ATOM 691 O O . ALA A 1 96 ? 16.609 30.391 -3.342 1 98 96 ALA A O 1
ATOM 692 N N . ARG A 1 97 ? 14.391 30.031 -3.643 1 98.19 97 ARG A N 1
ATOM 693 C CA . ARG A 1 97 ? 14.008 31.375 -3.248 1 98.19 97 ARG A CA 1
ATOM 694 C C . ARG A 1 97 ? 14.367 31.641 -1.788 1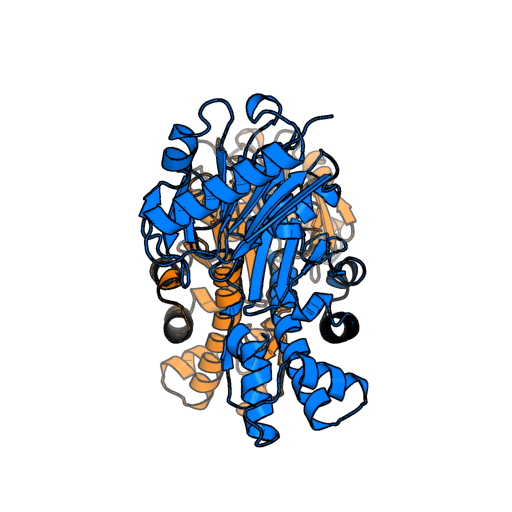 98.19 97 ARG A C 1
ATOM 696 O O . ARG A 1 97 ? 14.852 32.719 -1.447 1 98.19 97 ARG A O 1
ATOM 703 N N . LEU A 1 98 ? 14.133 30.719 -0.937 1 98.19 98 LEU A N 1
ATOM 704 C CA . LEU A 1 98 ? 14.453 30.875 0.478 1 98.19 98 LEU A CA 1
ATOM 705 C C . LEU A 1 98 ? 15.961 30.828 0.705 1 98.19 98 LEU A C 1
ATOM 707 O O . LEU A 1 98 ? 16.469 31.5 1.609 1 98.19 98 LEU A O 1
ATOM 711 N N . ALA A 1 99 ? 16.625 30.047 -0.079 1 97.25 99 ALA A N 1
ATOM 712 C CA . ALA A 1 99 ? 18.078 29.938 0.039 1 97.25 99 ALA A CA 1
ATOM 713 C C . ALA A 1 99 ? 18.75 31.281 -0.24 1 97.25 99 ALA A C 1
ATOM 715 O O . ALA A 1 99 ? 19.828 31.562 0.293 1 97.25 99 ALA A O 1
ATOM 716 N N . ASP A 1 100 ? 18.125 32.031 -1.056 1 96.62 100 ASP A N 1
ATOM 717 C CA . ASP A 1 100 ? 18.641 33.406 -1.305 1 96.62 100 ASP A CA 1
ATOM 718 C C . ASP A 1 100 ? 18.672 34.219 -0.019 1 96.62 100 ASP A C 1
ATOM 720 O O . ASP A 1 100 ? 19.516 35.094 0.144 1 96.62 100 ASP A O 1
ATOM 724 N N . ARG A 1 101 ? 17.75 33.938 0.876 1 95.81 101 ARG A N 1
ATOM 725 C CA . ARG A 1 101 ? 17.625 34.688 2.119 1 95.81 101 ARG A CA 1
ATOM 726 C C . ARG A 1 101 ? 18.375 34 3.254 1 95.81 101 ARG A C 1
ATOM 728 O O . ARG A 1 101 ? 18.828 34.656 4.191 1 95.81 101 ARG A O 1
ATOM 735 N N . TYR A 1 102 ? 18.375 32.719 3.238 1 97.62 102 TYR A N 1
ATOM 736 C CA . TYR A 1 102 ? 18.969 31.922 4.309 1 97.62 102 TYR A CA 1
ATOM 737 C C . TYR A 1 102 ? 20.047 30.984 3.764 1 97.62 102 TYR A C 1
ATOM 739 O O . TYR A 1 102 ? 20.031 29.781 4.027 1 97.62 102 TYR A O 1
ATOM 747 N N . ALA A 1 103 ? 21.062 31.453 3.156 1 92.88 103 ALA A N 1
ATOM 748 C CA . ALA A 1 103 ? 22.078 30.703 2.426 1 92.88 103 ALA A CA 1
ATOM 749 C C . ALA A 1 103 ? 22.969 29.906 3.383 1 92.88 103 ALA A C 1
ATOM 751 O O . ALA A 1 103 ? 23.656 28.984 2.971 1 92.88 103 ALA A O 1
ATOM 752 N N . GLN A 1 104 ? 22.844 30.156 4.582 1 92.56 104 GLN A N 1
ATOM 753 C CA . GLN A 1 104 ? 23.781 29.625 5.566 1 92.56 104 GLN A CA 1
ATOM 754 C C . GLN A 1 104 ? 23.375 28.219 5.996 1 92.56 104 GLN A C 1
ATOM 756 O O . GLN A 1 104 ? 24.172 27.5 6.605 1 92.56 104 GLN A O 1
ATOM 761 N N . VAL A 1 105 ? 22.188 27.938 5.75 1 95.75 105 VAL A N 1
ATOM 762 C CA . VAL A 1 105 ? 21.703 26.656 6.27 1 95.75 105 VAL A CA 1
ATOM 763 C C . VAL A 1 105 ? 20.953 25.891 5.172 1 95.75 105 VAL A C 1
ATOM 765 O O . VAL A 1 105 ? 20.438 26.5 4.234 1 95.75 105 VAL A O 1
ATOM 768 N N . PRO A 1 106 ? 20.953 24.531 5.246 1 96.94 106 PRO A N 1
ATOM 769 C CA . PRO A 1 106 ? 20.156 23.766 4.293 1 96.94 106 PRO A CA 1
ATOM 770 C C . PRO A 1 106 ? 18.656 24.031 4.438 1 96.94 106 PRO A C 1
ATOM 772 O O . PRO A 1 106 ? 18.172 24.266 5.547 1 96.94 106 PRO A O 1
ATOM 775 N N . ILE A 1 107 ? 17.938 24.016 3.295 1 98.19 107 ILE A N 1
ATOM 776 C CA . ILE A 1 107 ? 16.5 24.188 3.244 1 98.19 107 ILE A CA 1
ATOM 777 C C . ILE A 1 107 ? 15.852 23 2.529 1 98.19 107 ILE A C 1
ATOM 779 O O . ILE A 1 107 ? 16.359 22.531 1.508 1 98.19 107 ILE A O 1
ATOM 783 N N . ALA A 1 108 ? 14.797 22.453 3.111 1 97.19 108 ALA A N 1
ATOM 784 C CA . ALA A 1 108 ? 14.062 21.344 2.508 1 97.19 108 ALA A CA 1
ATOM 785 C C . ALA A 1 108 ? 12.562 21.625 2.506 1 97.19 108 ALA A C 1
ATOM 787 O O . ALA A 1 108 ? 12.07 22.438 3.301 1 97.19 108 ALA A O 1
ATOM 788 N N . VAL A 1 109 ? 11.867 21.016 1.578 1 97.5 109 VAL A N 1
ATOM 789 C CA . VAL A 1 109 ? 10.414 21.156 1.499 1 97.5 109 VAL A CA 1
ATOM 790 C C . VAL A 1 109 ? 9.773 19.797 1.25 1 97.5 109 VAL A C 1
ATOM 792 O O . VAL A 1 109 ? 10.359 18.938 0.581 1 97.5 109 VAL A O 1
ATOM 795 N N . GLU A 1 110 ? 8.633 19.594 1.849 1 95.94 110 GLU A N 1
ATOM 796 C CA . GLU A 1 110 ? 7.871 18.359 1.696 1 95.94 110 GLU A CA 1
ATOM 797 C C . GLU A 1 110 ? 6.367 18.609 1.769 1 95.94 110 GLU A C 1
ATOM 799 O O . GLU A 1 110 ? 5.938 19.656 2.266 1 95.94 110 GLU A O 1
ATOM 804 N N . ASN A 1 111 ? 5.641 17.703 1.203 1 95.31 111 ASN A N 1
ATOM 805 C CA . ASN A 1 111 ? 4.203 17.688 1.446 1 95.31 111 ASN A CA 1
ATOM 806 C C . ASN A 1 111 ? 3.885 17.656 2.938 1 95.31 111 ASN A C 1
ATOM 808 O O . ASN A 1 111 ? 4.543 16.938 3.699 1 95.31 111 ASN A O 1
ATOM 812 N N . ASP A 1 112 ? 2.875 18.391 3.326 1 95.12 112 ASP A N 1
ATOM 813 C CA . ASP A 1 112 ? 2.566 18.547 4.746 1 95.12 112 ASP A CA 1
ATOM 814 C C . ASP A 1 112 ? 2.191 17.203 5.371 1 95.12 112 ASP A C 1
ATOM 816 O O . ASP A 1 112 ? 2.541 16.938 6.523 1 95.12 112 ASP A O 1
ATOM 820 N N . VAL A 1 113 ? 1.492 16.328 4.684 1 95.75 113 VAL A N 1
ATOM 821 C CA . VAL A 1 113 ? 1.111 15.031 5.227 1 95.75 113 VAL A CA 1
ATOM 822 C C . VAL A 1 113 ? 2.35 14.148 5.375 1 95.75 113 VAL A C 1
ATOM 824 O O . VAL A 1 113 ? 2.496 13.438 6.371 1 95.75 113 VAL A O 1
ATOM 827 N N . LYS A 1 114 ? 3.23 14.211 4.426 1 96.19 114 LYS A N 1
ATOM 828 C CA . LYS A 1 114 ? 4.473 13.445 4.492 1 96.19 114 LYS A CA 1
ATOM 829 C C . LYS A 1 114 ? 5.375 13.961 5.609 1 96.19 114 LYS A C 1
ATOM 831 O O . LYS A 1 114 ? 6.031 13.18 6.297 1 96.19 114 LYS A O 1
ATOM 836 N N . ALA A 1 115 ? 5.383 15.266 5.77 1 96.19 115 ALA A N 1
ATOM 837 C CA . ALA A 1 115 ? 6.141 15.828 6.883 1 96.19 115 ALA A CA 1
ATOM 838 C C . ALA A 1 115 ? 5.582 15.359 8.219 1 96.19 115 ALA A C 1
ATOM 840 O O . ALA A 1 115 ? 6.34 14.984 9.117 1 96.19 115 ALA A O 1
ATOM 841 N N . ALA A 1 116 ? 4.285 15.383 8.344 1 97 116 ALA A N 1
ATOM 842 C CA . ALA A 1 116 ? 3.639 14.914 9.57 1 97 116 ALA A CA 1
ATOM 843 C C . ALA A 1 116 ? 3.98 13.445 9.836 1 97 116 ALA A C 1
ATOM 845 O O . ALA A 1 116 ? 4.332 13.086 10.961 1 97 116 ALA A O 1
ATOM 846 N N . ALA A 1 117 ? 3.9 12.672 8.852 1 96.81 117 ALA A N 1
ATOM 847 C CA . ALA A 1 117 ? 4.234 11.258 8.961 1 96.81 117 ALA A CA 1
ATOM 848 C C . ALA A 1 117 ? 5.68 11.062 9.414 1 96.81 117 ALA A C 1
ATOM 850 O O . ALA A 1 117 ? 5.973 10.195 10.234 1 96.81 117 ALA A O 1
ATOM 851 N N . TYR A 1 118 ? 6.527 11.859 8.852 1 94.5 118 TYR A N 1
ATOM 852 C CA . TYR A 1 118 ? 7.945 11.75 9.164 1 94.5 118 TYR A CA 1
ATOM 853 C C . TYR A 1 118 ? 8.211 12.055 10.633 1 94.5 118 TYR A C 1
ATOM 855 O O . TYR A 1 118 ? 9.039 11.398 11.273 1 94.5 118 TYR A O 1
ATOM 863 N N . ALA A 1 119 ? 7.488 13.031 11.172 1 96 119 ALA A N 1
ATOM 864 C CA . ALA A 1 119 ? 7.605 13.312 12.594 1 96 119 ALA A CA 1
ATOM 865 C C . ALA A 1 119 ? 7.25 12.086 13.43 1 96 119 ALA A C 1
ATOM 867 O O . ALA A 1 119 ? 8 11.703 14.328 1 96 119 ALA A O 1
ATOM 868 N N . GLU A 1 120 ? 6.133 11.523 13.086 1 96.44 120 GLU A N 1
ATOM 869 C CA . GLU A 1 120 ? 5.645 10.359 13.812 1 96.44 120 GLU A CA 1
ATOM 870 C C . GLU A 1 120 ? 6.609 9.18 13.68 1 96.44 120 GLU A C 1
ATOM 872 O O . GLU A 1 120 ? 6.902 8.5 14.664 1 96.44 120 GLU A O 1
ATOM 877 N N . TYR A 1 121 ? 7.086 8.992 12.516 1 94.75 121 TYR A N 1
ATOM 878 C CA . TYR A 1 121 ? 8.008 7.906 12.234 1 94.75 121 TYR A CA 1
ATOM 879 C C . TYR A 1 121 ? 9.297 8.055 13.031 1 94.75 121 TYR A C 1
ATOM 881 O O . TYR A 1 121 ? 9.75 7.105 13.68 1 94.75 121 TYR A O 1
ATOM 889 N N . ARG A 1 122 ? 9.812 9.195 12.984 1 91.31 122 ARG A N 1
ATOM 890 C CA . ARG A 1 122 ? 11.07 9.484 13.664 1 91.31 122 ARG A CA 1
ATOM 891 C C . ARG A 1 122 ? 10.953 9.242 15.164 1 91.31 122 ARG A C 1
ATOM 893 O O . ARG A 1 122 ? 11.914 8.805 15.805 1 91.31 122 ARG A O 1
ATOM 900 N N . LEU A 1 123 ? 9.898 9.5 15.672 1 92.88 123 LEU A N 1
ATOM 901 C CA . LEU A 1 123 ? 9.727 9.438 17.125 1 92.88 123 LEU A CA 1
ATOM 902 C C . LEU A 1 123 ? 9.258 8.047 17.547 1 92.88 123 LEU A C 1
ATOM 904 O O . LEU A 1 123 ? 9.297 7.711 18.734 1 92.88 123 LEU A O 1
ATOM 908 N N . ALA A 1 124 ? 8.805 7.184 16.656 1 91.5 124 ALA A N 1
ATOM 909 C CA . ALA A 1 124 ? 8.242 5.871 16.953 1 91.5 124 ALA A CA 1
ATOM 910 C C . ALA A 1 124 ? 9.344 4.836 17.172 1 91.5 124 ALA A C 1
ATOM 912 O O . ALA A 1 124 ? 9.094 3.756 17.703 1 91.5 124 ALA A O 1
ATOM 913 N N . GLY A 1 125 ? 10.555 5.039 16.828 1 84.69 125 GLY A N 1
ATOM 914 C CA . GLY A 1 125 ? 11.641 4.094 17.031 1 84.69 125 GLY A CA 1
ATOM 915 C C . GLY A 1 125 ? 11.523 2.865 16.141 1 84.69 125 GLY A C 1
ATOM 916 O 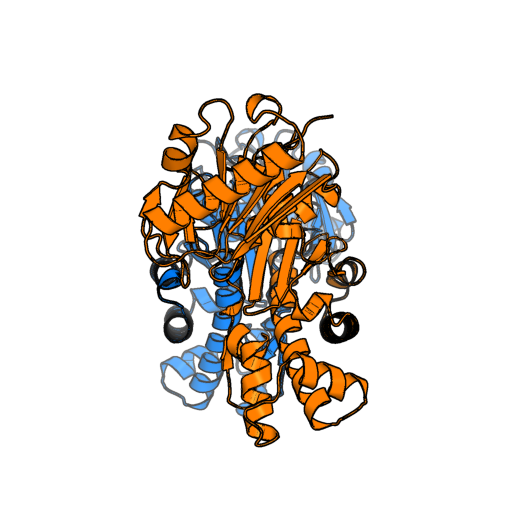O . GLY A 1 125 ? 11.688 1.737 16.609 1 84.69 125 GLY A O 1
ATOM 917 N N . MET A 1 126 ? 11.258 3.039 14.922 1 87.06 126 MET A N 1
ATOM 918 C CA . MET A 1 126 ? 11.07 1.964 13.953 1 87.06 126 MET A CA 1
ATOM 919 C C . MET A 1 126 ? 12.398 1.326 13.578 1 87.06 126 MET A C 1
ATOM 921 O O . MET A 1 126 ? 13.43 2.006 13.523 1 87.06 126 MET A O 1
ATOM 925 N N . GLY A 1 127 ? 12.359 0.06 13.297 1 82.19 127 GLY A N 1
ATOM 926 C CA . GLY A 1 127 ? 13.516 -0.643 12.766 1 82.19 127 GLY A CA 1
ATOM 927 C C . GLY A 1 127 ? 13.609 -0.582 11.25 1 82.19 127 GLY A C 1
ATOM 928 O O . GLY A 1 127 ? 12.688 -0.103 10.594 1 82.19 127 GLY A O 1
ATOM 929 N N . PRO A 1 128 ? 14.742 -1.014 10.641 1 75.25 128 PRO A N 1
ATOM 930 C CA . PRO A 1 128 ? 14.992 -0.878 9.203 1 75.25 128 PRO A CA 1
ATOM 931 C C . PRO A 1 128 ? 13.945 -1.601 8.359 1 75.25 128 PRO A C 1
ATOM 933 O O . PRO A 1 128 ? 13.617 -1.143 7.262 1 75.25 128 PRO A O 1
ATOM 936 N N . LEU A 1 129 ? 13.367 -2.695 8.773 1 79.38 129 LEU A N 1
ATOM 937 C CA . LEU A 1 129 ? 12.469 -3.459 7.91 1 79.38 129 LEU A CA 1
ATOM 938 C C . LEU A 1 129 ? 11.008 -3.24 8.312 1 79.38 129 LEU A C 1
ATOM 940 O O . LEU A 1 129 ? 10.102 -3.793 7.691 1 79.38 129 LEU A O 1
ATOM 944 N N . ASP A 1 130 ? 10.859 -2.262 9.203 1 89.5 130 ASP A N 1
ATOM 945 C CA . ASP A 1 130 ? 9.5 -1.991 9.664 1 89.5 130 ASP A CA 1
ATOM 946 C C . ASP A 1 130 ? 8.75 -1.114 8.664 1 89.5 130 ASP A C 1
ATOM 948 O O . ASP A 1 130 ? 9.328 -0.204 8.07 1 89.5 130 ASP A O 1
ATOM 952 N N . VAL A 1 131 ? 7.543 -1.484 8.43 1 95.19 131 VAL A N 1
ATOM 953 C CA . VAL A 1 131 ? 6.648 -0.625 7.664 1 95.19 131 VAL A CA 1
ATOM 954 C C . VAL A 1 131 ? 5.836 0.254 8.609 1 95.19 131 VAL A C 1
ATOM 956 O O . VAL A 1 131 ? 5.281 -0.235 9.602 1 95.19 131 VAL A O 1
ATOM 959 N N . PHE A 1 132 ? 5.91 1.544 8.367 1 96.81 132 PHE A N 1
ATOM 960 C CA . PHE A 1 132 ? 5.18 2.521 9.172 1 96.81 132 PHE A CA 1
ATOM 961 C C . PHE A 1 132 ? 4.082 3.182 8.344 1 96.81 132 PHE A C 1
ATOM 963 O O . PHE A 1 132 ? 4.293 3.525 7.18 1 96.81 132 PHE A O 1
ATOM 970 N N . GLY A 1 133 ? 2.865 3.27 8.961 1 98.06 133 GLY A N 1
ATOM 971 C CA . GLY A 1 133 ? 1.757 3.959 8.32 1 98.06 133 GLY A CA 1
ATOM 972 C C . GLY A 1 133 ? 1.282 5.176 9.094 1 98.06 133 GLY A C 1
ATOM 973 O O . GLY A 1 133 ? 1.218 5.145 10.328 1 98.06 133 GLY A O 1
ATOM 974 N N . TYR A 1 134 ? 0.977 6.223 8.375 1 98.38 134 TYR A N 1
ATOM 975 C CA . TYR A 1 134 ? 0.338 7.422 8.906 1 98.38 134 TYR A CA 1
ATOM 976 C C . TYR A 1 134 ? -0.922 7.766 8.117 1 98.38 134 TYR A C 1
ATOM 978 O O . TYR A 1 134 ? -0.926 7.715 6.891 1 98.38 134 TYR A O 1
ATOM 986 N N . LEU A 1 135 ? -2.002 8.016 8.789 1 98.62 135 LEU A N 1
ATOM 987 C CA . LEU A 1 135 ? -3.268 8.422 8.188 1 98.62 135 LEU A CA 1
ATOM 988 C C . LEU A 1 135 ? -3.764 9.727 8.797 1 98.62 135 LEU A C 1
ATOM 990 O O . LEU A 1 135 ? -3.807 9.867 10.023 1 98.62 135 LEU A O 1
ATOM 994 N N . THR A 1 136 ? -4.062 10.68 7.949 1 97.62 136 THR A N 1
ATOM 995 C CA . THR A 1 136 ? -4.66 11.914 8.453 1 97.62 136 THR A CA 1
ATOM 996 C C . THR A 1 136 ? -6.133 11.992 8.062 1 97.62 136 THR A C 1
ATOM 998 O O . THR A 1 136 ? -6.508 11.633 6.945 1 97.62 136 THR A O 1
ATOM 1001 N N . VAL A 1 137 ? -7.023 12.273 8.984 1 97.75 137 VAL A N 1
ATOM 1002 C CA . VAL A 1 137 ? -8.438 12.539 8.758 1 97.75 137 VAL A CA 1
ATOM 1003 C C . VAL A 1 137 ? -8.766 13.969 9.188 1 97.75 137 VAL A C 1
ATOM 1005 O O . VAL A 1 137 ? -8.844 14.266 10.383 1 97.75 137 VAL A O 1
ATOM 1008 N N . SER A 1 138 ? -8.922 14.805 8.289 1 94.12 138 SER A N 1
ATOM 1009 C CA . SER A 1 138 ? -9.18 16.219 8.492 1 94.12 138 SER A CA 1
ATOM 1010 C C . SER A 1 138 ? -10.078 16.781 7.395 1 94.12 138 SER A C 1
ATOM 1012 O O . SER A 1 138 ? -11.148 16.234 7.117 1 94.12 138 SER A O 1
ATOM 1014 N N . THR A 1 139 ? -9.633 17.891 6.738 1 91.44 139 THR A N 1
ATOM 1015 C CA . THR A 1 139 ? -10.383 18.391 5.59 1 91.44 139 THR A CA 1
ATOM 1016 C C . THR A 1 139 ? -10.359 17.375 4.445 1 91.44 139 THR A C 1
ATOM 1018 O O . THR A 1 139 ? -11.312 17.281 3.672 1 91.44 139 THR A O 1
ATOM 1021 N N . GLY A 1 140 ? -9.352 16.625 4.426 1 94.06 140 GLY A N 1
ATOM 1022 C CA . GLY A 1 140 ? -9.18 15.5 3.52 1 94.06 140 GLY A CA 1
ATOM 1023 C C . GLY A 1 140 ? -8.656 14.25 4.207 1 94.06 140 GLY A C 1
ATOM 1024 O O . GLY A 1 140 ? -8.5 14.234 5.43 1 94.06 140 GLY A O 1
ATOM 1025 N N . ILE A 1 141 ? -8.531 13.25 3.486 1 97.5 141 ILE A N 1
ATOM 1026 C CA . ILE A 1 141 ? -7.949 12.016 3.986 1 97.5 141 ILE A CA 1
ATOM 1027 C C . ILE A 1 141 ? -6.77 11.602 3.105 1 97.5 141 ILE A C 1
ATOM 1029 O O . ILE A 1 141 ? -6.898 11.539 1.88 1 97.5 141 ILE A O 1
ATOM 1033 N N . ALA A 1 142 ? -5.656 11.453 3.688 1 97.38 142 ALA A N 1
ATOM 1034 C CA . ALA A 1 142 ? -4.438 11.031 3.008 1 97.38 142 ALA A CA 1
ATOM 1035 C C . ALA A 1 142 ? -3.57 10.172 3.92 1 97.38 142 ALA A C 1
ATOM 1037 O O . ALA A 1 142 ? -3.816 10.086 5.125 1 97.38 142 ALA A O 1
ATOM 1038 N N . CYS A 1 143 ? -2.674 9.492 3.348 1 97.94 143 CYS A N 1
ATOM 1039 C CA . CYS A 1 143 ? -1.783 8.664 4.152 1 97.94 143 CYS A CA 1
ATOM 1040 C C . CYS A 1 143 ? -0.358 8.711 3.617 1 97.94 143 CYS A C 1
ATOM 1042 O O . CYS A 1 143 ? -0.107 9.297 2.561 1 97.94 143 CYS A O 1
ATOM 1044 N N . THR A 1 144 ? 0.54 8.359 4.402 1 97.56 144 THR A N 1
ATOM 1045 C CA . THR A 1 144 ? 1.944 8.18 4.047 1 97.56 144 THR A CA 1
ATOM 1046 C C . THR A 1 144 ? 2.475 6.855 4.594 1 97.56 144 THR A C 1
ATOM 1048 O O . THR A 1 144 ? 2.182 6.484 5.734 1 97.56 144 THR A O 1
ATOM 1051 N N . ASN A 1 145 ? 3.154 6.191 3.74 1 96.12 145 ASN A N 1
ATOM 1052 C CA . ASN A 1 145 ? 3.797 4.938 4.125 1 96.12 145 ASN A CA 1
ATOM 1053 C C . ASN A 1 145 ? 5.316 5.047 4.066 1 96.12 145 ASN A C 1
ATOM 1055 O O . ASN A 1 145 ? 5.867 5.602 3.113 1 96.12 145 ASN A O 1
ATOM 1059 N N . ILE A 1 146 ? 5.969 4.617 5.086 1 93.56 146 ILE A N 1
ATOM 1060 C CA . ILE A 1 146 ? 7.422 4.668 5.184 1 93.56 146 ILE A CA 1
ATOM 1061 C C . ILE A 1 146 ? 7.977 3.258 5.363 1 93.56 146 ILE A C 1
ATOM 1063 O O . ILE A 1 146 ? 7.504 2.502 6.215 1 93.56 146 ILE A O 1
ATOM 1067 N N . VAL A 1 147 ? 8.844 2.867 4.512 1 88.75 147 VAL A N 1
ATOM 1068 C CA . VAL A 1 147 ? 9.523 1.577 4.57 1 88.75 147 VAL A CA 1
ATOM 1069 C C . VAL A 1 147 ? 11.031 1.78 4.445 1 88.75 147 VAL A C 1
ATOM 1071 O O . VAL A 1 147 ? 11.492 2.596 3.641 1 88.75 147 VAL A O 1
ATOM 1074 N N . ASN A 1 148 ? 11.82 1.04 5.23 1 81.62 148 ASN A N 1
ATOM 1075 C CA . ASN A 1 148 ? 13.273 1.143 5.172 1 81.62 148 ASN A CA 1
ATOM 1076 C C . ASN A 1 148 ? 13.734 2.594 5.258 1 81.62 148 ASN A C 1
ATOM 1078 O O . ASN A 1 148 ? 14.562 3.035 4.453 1 81.62 148 ASN A O 1
ATOM 1082 N N . HIS A 1 149 ? 13.078 3.361 6.059 1 82.19 149 HIS A N 1
ATOM 1083 C CA . HIS A 1 149 ? 13.438 4.742 6.359 1 82.19 149 HIS A CA 1
ATOM 1084 C C . HIS A 1 149 ? 13.203 5.648 5.156 1 82.19 149 HIS A C 1
ATOM 1086 O O . HIS A 1 149 ? 13.812 6.715 5.047 1 82.19 149 HIS A O 1
ATOM 1092 N N . GLN A 1 150 ? 12.352 5.18 4.27 1 86.31 150 GLN A N 1
ATOM 1093 C CA . GLN A 1 150 ? 12.039 5.98 3.088 1 86.31 150 GLN A CA 1
ATOM 1094 C C . GLN A 1 150 ? 10.539 6.145 2.918 1 86.31 150 GLN A C 1
ATOM 1096 O O . GLN A 1 150 ? 9.781 5.18 3.064 1 86.31 150 GLN A O 1
ATOM 1101 N N . ILE A 1 151 ? 10.164 7.355 2.65 1 91.56 151 ILE A N 1
ATOM 1102 C CA . ILE A 1 151 ? 8.781 7.613 2.283 1 91.56 151 ILE A CA 1
ATOM 1103 C C . ILE A 1 151 ? 8.492 7.031 0.901 1 91.56 151 ILE A C 1
ATOM 1105 O O . ILE A 1 151 ? 9.258 7.254 -0.043 1 91.56 151 ILE A O 1
ATOM 1109 N N . ILE A 1 152 ? 7.484 6.246 0.777 1 92.31 152 ILE A N 1
ATOM 1110 C CA . ILE A 1 152 ? 7.07 5.746 -0.528 1 92.31 152 ILE A CA 1
ATOM 1111 C C . ILE A 1 152 ? 6.387 6.863 -1.314 1 92.31 152 ILE A C 1
ATOM 1113 O O . ILE A 1 152 ? 5.309 7.328 -0.936 1 92.31 152 ILE A O 1
ATOM 1117 N N . ARG A 1 153 ? 6.996 7.262 -2.389 1 91.38 153 ARG A N 1
ATOM 1118 C CA . ARG A 1 153 ? 6.484 8.406 -3.131 1 91.38 153 ARG A CA 1
ATOM 1119 C C . ARG A 1 153 ? 5.793 7.969 -4.414 1 91.38 153 ARG A C 1
ATOM 1121 O O . ARG A 1 153 ? 4.973 8.703 -4.969 1 91.38 153 ARG A O 1
ATOM 1128 N N . GLY A 1 154 ? 6.125 6.719 -4.84 1 91.44 154 GLY A N 1
ATOM 1129 C CA . GLY A 1 154 ? 5.621 6.285 -6.133 1 91.44 154 GLY A CA 1
ATOM 1130 C C . GLY A 1 154 ? 5.949 7.25 -7.254 1 91.44 154 GLY A C 1
ATOM 1131 O O . GLY A 1 154 ? 7.062 7.773 -7.324 1 91.44 154 GLY A O 1
ATOM 1132 N N . ASP A 1 155 ? 5.039 7.414 -8.133 1 86.69 155 ASP A N 1
ATOM 1133 C CA . ASP A 1 155 ? 5.246 8.344 -9.234 1 86.69 155 ASP A CA 1
ATOM 1134 C C . ASP A 1 155 ? 4.77 9.75 -8.875 1 86.69 155 ASP A C 1
ATOM 1136 O O . ASP A 1 155 ? 4.465 10.555 -9.758 1 86.69 155 ASP A O 1
ATOM 1140 N N . GLY A 1 156 ? 4.688 9.992 -7.539 1 84.69 156 GLY A N 1
ATOM 1141 C CA . GLY A 1 156 ? 4.441 11.344 -7.066 1 84.69 156 GLY A CA 1
ATOM 1142 C C . GLY A 1 156 ? 3.049 11.523 -6.488 1 84.69 156 GLY A C 1
ATOM 1143 O O . GLY A 1 156 ? 2.701 12.617 -6.027 1 84.69 156 GLY A O 1
ATOM 1144 N N . PHE A 1 157 ? 2.211 10.508 -6.438 1 90.75 157 PHE A N 1
ATOM 1145 C CA . PHE A 1 157 ? 0.828 10.648 -6 1 90.75 157 PHE A CA 1
ATOM 1146 C C . PHE A 1 157 ? 0.47 9.562 -4.992 1 90.75 157 PHE A C 1
ATOM 1148 O O . PHE A 1 157 ? -0.708 9.266 -4.777 1 90.75 157 PHE A O 1
ATOM 1155 N N . SER A 1 158 ? 1.515 8.945 -4.391 1 94.5 158 SER A N 1
ATOM 1156 C CA . SER A 1 158 ? 1.306 7.918 -3.377 1 94.5 158 SER A CA 1
ATOM 1157 C C . SER A 1 158 ? 0.646 8.5 -2.131 1 94.5 158 SER A C 1
ATOM 1159 O O . SER A 1 158 ? 0.947 9.625 -1.73 1 94.5 158 SER A O 1
ATOM 1161 N N . GLY A 1 159 ? -0.236 7.734 -1.555 1 96.31 159 GLY A N 1
ATOM 1162 C CA . GLY A 1 159 ? -0.798 8.102 -0.265 1 96.31 159 GLY A CA 1
ATOM 1163 C C . GLY A 1 159 ? -2.115 8.844 -0.378 1 96.31 159 GLY A C 1
ATOM 1164 O O . GLY A 1 159 ? -2.725 9.195 0.634 1 96.31 159 GLY A O 1
ATOM 1165 N N . GLU A 1 160 ? -2.586 9.078 -1.598 1 95.69 160 GLU A N 1
ATOM 1166 C CA . GLU A 1 160 ? -3.855 9.766 -1.791 1 95.69 160 GLU A CA 1
ATOM 1167 C C . GLU A 1 160 ? -5.035 8.812 -1.644 1 95.69 160 GLU A C 1
ATOM 1169 O O . GLU A 1 160 ? -5.875 8.711 -2.541 1 95.69 160 GLU A O 1
ATOM 1174 N N . ILE A 1 161 ? -5.141 8.258 -0.487 1 97.5 161 ILE A N 1
ATOM 1175 C CA . ILE A 1 161 ? -6.109 7.215 -0.175 1 97.5 161 ILE A CA 1
ATOM 1176 C C . ILE A 1 161 ? -7.512 7.812 -0.116 1 97.5 161 ILE A C 1
ATOM 1178 O O . ILE A 1 161 ? -8.508 7.086 -0.161 1 97.5 161 ILE A O 1
ATOM 1182 N N . GLY A 1 162 ? -7.602 9.094 -0.039 1 97.38 162 GLY A N 1
ATOM 1183 C CA . GLY A 1 162 ? -8.891 9.766 -0.062 1 97.38 162 GLY A CA 1
ATOM 1184 C C . GLY A 1 162 ? -9.688 9.477 -1.317 1 97.38 162 GLY A C 1
ATOM 1185 O O . GLY A 1 162 ? -10.914 9.641 -1.331 1 97.38 162 GLY A O 1
ATOM 1186 N N . PHE A 1 163 ? -9.062 9.023 -2.338 1 96.88 163 PHE A N 1
ATOM 1187 C CA . PHE A 1 163 ? -9.711 8.766 -3.617 1 96.88 163 PHE A CA 1
ATOM 1188 C C . PHE A 1 163 ? -10.18 7.316 -3.703 1 96.88 163 PHE A C 1
ATOM 1190 O O . PHE A 1 163 ? -10.852 6.93 -4.664 1 96.88 163 PHE A O 1
ATOM 1197 N N . LEU A 1 164 ? -9.875 6.504 -2.746 1 96.75 164 LEU A N 1
ATOM 1198 C CA . LEU A 1 164 ? -10.32 5.113 -2.738 1 96.75 164 LEU A CA 1
ATOM 1199 C C . LEU A 1 164 ? -11.844 5.031 -2.727 1 96.75 164 LEU A C 1
ATOM 1201 O O . LEU A 1 164 ? -12.492 5.621 -1.861 1 96.75 164 LEU A O 1
ATOM 1205 N N . PRO A 1 165 ? -12.391 4.324 -3.635 1 94.94 165 PRO A N 1
ATOM 1206 C CA . PRO A 1 165 ? -13.844 4.16 -3.604 1 94.94 165 PRO A CA 1
ATOM 1207 C C . PRO A 1 165 ? -14.312 3.311 -2.426 1 94.94 165 PRO A C 1
ATOM 1209 O O . PRO A 1 165 ? -13.805 2.211 -2.207 1 94.94 165 PRO A O 1
ATOM 1212 N N . VAL A 1 166 ? -15.25 3.824 -1.685 1 93.69 166 VAL A N 1
ATOM 1213 C CA . VAL A 1 166 ? -15.828 3.102 -0.559 1 93.69 166 VAL A CA 1
ATOM 1214 C C . VAL A 1 166 ? -17.359 3.129 -0.662 1 93.69 166 VAL A C 1
ATOM 1216 O O . VAL A 1 166 ? -17.922 4.008 -1.311 1 93.69 166 VAL A O 1
ATOM 1219 N N . PRO A 1 167 ? -17.984 2.109 -0.068 1 89.38 167 PRO A N 1
ATOM 1220 C CA . PRO A 1 167 ? -19.453 2.107 -0.088 1 89.38 167 PRO A CA 1
ATOM 1221 C C . PRO A 1 167 ? -20.062 3.27 0.7 1 89.38 167 PRO A C 1
ATOM 1223 O O . PRO A 1 167 ? -19.531 3.652 1.745 1 89.38 167 PRO A O 1
ATOM 1226 N N . SER A 1 168 ? -21.094 3.846 0.143 1 86.81 168 SER A N 1
ATOM 1227 C CA . SER A 1 168 ? -21.906 4.879 0.787 1 86.81 168 SER A CA 1
ATOM 1228 C C . SER A 1 168 ? -23.391 4.66 0.524 1 86.81 168 SER A C 1
ATOM 1230 O O . SER A 1 168 ? -23.781 3.699 -0.144 1 86.81 168 SER A O 1
ATOM 1232 N N . SER A 1 169 ? -24.234 5.504 1.079 1 82.88 169 SER A N 1
ATOM 1233 C CA . SER A 1 169 ? -25.688 5.418 0.871 1 82.88 169 SER A CA 1
ATOM 1234 C C . SER A 1 169 ? -26.047 5.684 -0.585 1 82.88 169 SER A C 1
ATOM 1236 O O . SER A 1 169 ? -27.125 5.285 -1.045 1 82.88 169 SER A O 1
ATOM 1238 N N . THR A 1 170 ? -25.203 6.332 -1.324 1 84.06 170 THR A N 1
ATOM 1239 C CA . THR A 1 170 ? -25.5 6.668 -2.713 1 84.06 170 THR A CA 1
ATOM 1240 C C . THR A 1 170 ? -24.594 5.883 -3.662 1 84.06 170 THR A C 1
ATOM 1242 O O . THR A 1 170 ? -24.391 6.289 -4.805 1 84.06 170 THR A O 1
ATOM 1245 N N . GLY A 1 171 ? -24.016 4.805 -3.172 1 86.88 171 GLY A N 1
ATOM 1246 C CA . GLY A 1 171 ? -23.141 3.994 -4.004 1 86.88 171 GLY A CA 1
ATOM 1247 C C . GLY A 1 171 ? -21.656 4.188 -3.695 1 86.88 171 GLY A C 1
ATOM 1248 O O . GLY A 1 171 ? -21.312 4.629 -2.6 1 86.88 171 GLY A O 1
ATOM 1249 N N . LEU A 1 172 ? -20.812 3.846 -4.57 1 90.44 172 LEU A N 1
ATOM 1250 C CA . LEU A 1 172 ? -19.375 3.992 -4.375 1 90.44 172 LEU A CA 1
ATOM 1251 C C . LEU A 1 172 ? -18.938 5.441 -4.57 1 90.44 172 LEU A C 1
ATOM 1253 O O . LEU A 1 172 ? -19.297 6.066 -5.574 1 90.44 172 LEU A O 1
ATOM 1257 N N . ARG A 1 173 ? -18.297 5.938 -3.578 1 94 173 ARG A N 1
ATOM 1258 C CA . ARG A 1 173 ? -17.797 7.301 -3.602 1 94 173 ARG A CA 1
ATOM 1259 C C . ARG A 1 173 ? -16.359 7.363 -3.062 1 94 173 ARG A C 1
ATOM 1261 O O . ARG A 1 173 ? -15.945 6.484 -2.305 1 94 173 ARG A O 1
ATOM 1268 N N . PRO A 1 174 ? -15.625 8.367 -3.494 1 96.25 174 PRO A N 1
ATOM 1269 C CA . PRO A 1 174 ? -14.297 8.523 -2.902 1 96.25 174 PRO A CA 1
ATOM 1270 C C . PRO A 1 174 ? -14.336 8.641 -1.381 1 96.25 174 PRO A C 1
ATOM 1272 O O . PRO A 1 174 ? -15.227 9.297 -0.833 1 96.25 174 PRO A O 1
ATOM 1275 N N . LEU A 1 175 ? -13.469 8.023 -0.744 1 97.38 175 LEU A N 1
ATOM 1276 C CA . LEU A 1 175 ? -13.375 7.941 0.709 1 97.38 175 LEU A CA 1
ATOM 1277 C C . LEU A 1 175 ? -13.484 9.328 1.337 1 97.38 175 LEU A C 1
ATOM 1279 O O . LEU A 1 175 ? -14.258 9.531 2.273 1 97.38 175 LEU A O 1
ATOM 1283 N N . GLU A 1 176 ? -12.742 10.281 0.828 1 96.88 176 GLU A N 1
ATOM 1284 C CA . GLU A 1 176 ? -12.68 11.609 1.433 1 96.88 176 GLU A CA 1
ATOM 1285 C C . GLU A 1 176 ? -14.016 12.336 1.291 1 96.88 176 GLU A C 1
ATOM 1287 O O . GLU A 1 176 ? -14.406 13.109 2.166 1 96.88 176 GLU A O 1
ATOM 1292 N N . SER A 1 177 ? -14.797 12.094 0.25 1 95.44 177 SER A N 1
ATOM 1293 C CA . SER A 1 177 ? -16.062 12.766 0.02 1 95.44 177 SER A CA 1
ATOM 1294 C C . SER A 1 177 ? -17.125 12.328 1.029 1 95.44 177 SER A C 1
ATOM 1296 O O . SER A 1 177 ? -18.078 13.047 1.286 1 95.44 177 SER A O 1
ATOM 1298 N N . VAL A 1 178 ? -16.844 11.172 1.638 1 95 178 VAL A N 1
ATOM 1299 C CA . VAL A 1 178 ? -17.844 10.602 2.543 1 95 178 VAL A CA 1
ATOM 1300 C C . VAL A 1 178 ? -17.344 10.695 3.982 1 95 178 VAL A C 1
ATOM 1302 O O . VAL A 1 178 ? -18.125 10.906 4.906 1 95 178 VAL A O 1
ATOM 1305 N N . CYS A 1 179 ? -16.062 10.617 4.156 1 97.81 179 CYS A N 1
ATOM 1306 C CA . CYS A 1 179 ? -15.57 10.273 5.488 1 97.81 179 CYS A CA 1
ATOM 1307 C C . CYS A 1 179 ? -14.742 11.406 6.074 1 97.81 179 CYS A C 1
ATOM 1309 O O . CYS A 1 179 ? -14.43 11.398 7.266 1 97.81 179 CYS A O 1
ATOM 1311 N N . ALA A 1 180 ? -14.359 12.398 5.285 1 97.75 180 ALA A N 1
ATOM 1312 C CA . ALA A 1 180 ? -13.609 13.547 5.789 1 97.75 180 ALA A CA 1
ATOM 1313 C C . ALA A 1 180 ? -14.547 14.586 6.398 1 97.75 180 ALA A C 1
ATOM 1315 O O . ALA A 1 180 ? -15.766 14.469 6.301 1 97.75 180 ALA A O 1
ATOM 1316 N N . GLY A 1 181 ? -13.977 15.586 7.016 1 97.19 181 GLY A N 1
ATOM 1317 C CA . GLY A 1 181 ? -14.75 16.625 7.676 1 97.19 181 GLY A CA 1
ATOM 1318 C C . GLY A 1 181 ? -15.82 17.234 6.789 1 97.19 181 GLY A C 1
ATOM 1319 O O . GLY A 1 181 ? -17.016 17.125 7.094 1 97.19 181 GLY A O 1
ATOM 1320 N N . PRO A 1 182 ? -15.461 17.797 5.656 1 96.25 182 PRO A N 1
ATOM 1321 C CA . PRO A 1 182 ? -16.438 18.422 4.762 1 96.25 182 PRO A CA 1
ATOM 1322 C C . PRO A 1 182 ? -17.484 17.438 4.254 1 96.25 182 PRO A C 1
ATOM 1324 O O . PRO A 1 182 ? -18.641 17.812 4.055 1 96.25 182 PRO A O 1
ATOM 1327 N N . GLY A 1 183 ? -17.094 16.203 3.99 1 96.38 183 GLY A N 1
ATOM 1328 C CA . GLY A 1 183 ? -18.047 15.195 3.561 1 96.38 183 GLY A CA 1
ATOM 1329 C C . GLY A 1 183 ? -19.094 14.875 4.609 1 96.38 183 GLY A C 1
ATOM 1330 O O . GLY A 1 183 ? -20.281 14.844 4.309 1 96.38 183 GLY A O 1
ATOM 1331 N N . ILE A 1 184 ? -18.641 14.664 5.816 1 97.12 184 ILE A N 1
ATOM 1332 C CA . ILE A 1 184 ? -19.547 14.406 6.938 1 97.12 184 ILE A CA 1
ATOM 1333 C C . ILE A 1 184 ? -20.484 15.594 7.121 1 97.12 184 ILE A C 1
ATOM 1335 O O . ILE A 1 184 ? -21.703 15.406 7.301 1 97.12 184 ILE A O 1
ATOM 1339 N N . GLU A 1 185 ? -19.875 16.719 7.047 1 97.5 185 GLU A N 1
ATOM 1340 C CA . GLU A 1 185 ? -20.641 17.953 7.219 1 97.5 185 GLU A CA 1
ATOM 1341 C C . GLU A 1 185 ? -21.734 18.078 6.156 1 97.5 185 GLU A C 1
ATOM 1343 O O . GLU A 1 185 ? -22.875 18.391 6.473 1 97.5 185 GLU A O 1
ATOM 1348 N N . ALA A 1 186 ? -21.453 17.875 4.914 1 96.44 186 ALA A N 1
ATOM 1349 C CA . ALA A 1 186 ? -22.406 17.984 3.811 1 96.44 186 ALA A CA 1
ATOM 1350 C C . ALA A 1 186 ? -23.562 17.016 3.994 1 96.44 186 ALA A C 1
ATOM 1352 O O . ALA A 1 186 ? -24.719 17.375 3.803 1 96.44 186 ALA A O 1
ATOM 1353 N N . MET A 1 187 ? -23.266 15.82 4.359 1 96.06 187 MET A N 1
ATOM 1354 C CA . MET A 1 187 ? -24.312 14.82 4.582 1 96.06 187 MET A CA 1
ATOM 1355 C C . MET A 1 187 ? -25.188 15.203 5.762 1 96.06 187 MET A C 1
ATOM 1357 O O . MET A 1 187 ? -26.406 15.039 5.707 1 96.06 187 MET A O 1
ATOM 1361 N N . ALA A 1 188 ? -24.547 15.719 6.797 1 97.5 188 ALA A N 1
ATOM 1362 C CA . ALA A 1 188 ? -25.297 16.156 7.965 1 97.5 188 ALA A CA 1
ATOM 1363 C C . ALA A 1 188 ? -26.25 17.297 7.605 1 97.5 188 ALA A C 1
ATOM 1365 O O . ALA A 1 188 ? -27.422 17.297 8.023 1 97.5 188 ALA A O 1
ATOM 1366 N N . ARG A 1 189 ? -25.734 18.219 6.879 1 97.88 189 ARG A N 1
ATOM 1367 C CA . ARG A 1 189 ? -26.562 19.359 6.48 1 97.88 189 ARG A CA 1
ATOM 1368 C C . ARG A 1 189 ? -27.781 18.906 5.699 1 97.88 189 ARG A C 1
ATOM 1370 O O . ARG A 1 189 ? -28.875 19.438 5.883 1 97.88 189 ARG A O 1
ATOM 1377 N N . ALA A 1 190 ? -27.641 17.938 4.906 1 95.81 190 ALA A N 1
ATOM 1378 C CA . ALA A 1 190 ? -28.75 17.406 4.129 1 95.81 190 ALA A CA 1
ATOM 1379 C C . ALA A 1 190 ? -29.75 16.688 5.031 1 95.81 190 ALA A C 1
ATOM 1381 O O . ALA A 1 190 ? -30.969 16.812 4.844 1 95.81 190 ALA A O 1
ATOM 1382 N N . LEU A 1 191 ? -29.312 15.961 6.004 1 95.69 191 LEU A N 1
ATOM 1383 C CA . LEU A 1 191 ? -30.172 15.133 6.848 1 95.69 191 LEU A CA 1
ATOM 1384 C C . LEU A 1 191 ? -30.875 15.977 7.902 1 95.69 191 LEU A C 1
ATOM 1386 O O . LEU A 1 191 ? -32.031 15.719 8.242 1 95.69 191 LEU A O 1
ATOM 1390 N N . TYR A 1 192 ? -30.172 16.953 8.375 1 96.5 192 TYR A N 1
ATOM 1391 C CA . TYR A 1 192 ? -30.719 17.797 9.422 1 96.5 192 TYR A CA 1
ATOM 1392 C C . TYR A 1 192 ? -31.453 19 8.82 1 96.5 192 TYR A C 1
ATOM 1394 O O . TYR A 1 192 ? -32.125 19.75 9.539 1 96.5 192 TYR A O 1
ATOM 1402 N N . LEU A 1 193 ? -31.266 19.188 7.531 1 97.12 193 LEU A N 1
ATOM 1403 C CA . LEU A 1 193 ? -31.812 20.359 6.852 1 97.12 193 LEU A CA 1
ATOM 1404 C C . LEU A 1 193 ? -31.328 21.641 7.516 1 97.12 193 LEU A C 1
ATOM 1406 O O . LEU A 1 193 ? -32.125 22.516 7.828 1 97.12 193 LEU A O 1
ATOM 1410 N N . ASP A 1 194 ? -30.125 21.703 7.914 1 97.06 194 ASP A N 1
ATOM 1411 C CA . ASP A 1 194 ? -29.438 22.812 8.57 1 97.06 194 ASP A CA 1
ATOM 1412 C C . ASP A 1 194 ? -28.078 23.078 7.93 1 97.06 194 ASP A C 1
ATOM 1414 O O . ASP A 1 194 ? -27.109 22.344 8.195 1 97.06 194 ASP A O 1
ATOM 1418 N N . ASP A 1 195 ? -27.938 24.125 7.211 1 96.19 195 ASP A N 1
ATOM 1419 C CA . ASP A 1 195 ? -26.75 24.438 6.426 1 96.19 195 ASP A CA 1
ATOM 1420 C C . ASP A 1 195 ? -25.625 24.953 7.32 1 96.19 195 ASP A C 1
ATOM 1422 O O . ASP A 1 195 ? -24.5 25.172 6.848 1 96.19 195 ASP A O 1
ATOM 1426 N N . ARG A 1 196 ? -25.875 25.016 8.586 1 96.06 196 ARG A N 1
ATOM 1427 C CA . ARG A 1 196 ? -24.891 25.625 9.477 1 96.06 196 ARG A CA 1
ATOM 1428 C C . ARG A 1 196 ? -24.188 24.562 10.328 1 96.06 196 ARG A C 1
ATOM 1430 O O . ARG A 1 196 ? -23.203 24.859 10.992 1 96.06 196 ARG A O 1
ATOM 1437 N N . ILE A 1 197 ? -24.688 23.391 10.328 1 97.38 197 ILE A N 1
ATOM 1438 C CA . ILE A 1 197 ? -24.125 22.359 11.188 1 97.38 197 ILE A CA 1
ATOM 1439 C C . ILE A 1 197 ? -22.688 22.078 10.766 1 97.38 197 ILE A C 1
ATOM 1441 O O . ILE A 1 197 ? -22.375 22.016 9.57 1 97.38 197 ILE A O 1
ATOM 1445 N N . THR A 1 198 ? -21.766 21.969 11.703 1 97.56 198 THR A N 1
ATOM 1446 C CA . THR A 1 198 ? -20.359 21.672 11.461 1 97.56 198 THR A CA 1
ATOM 1447 C C . THR A 1 198 ? -20.047 20.219 11.812 1 97.56 198 THR A C 1
ATOM 1449 O O . THR A 1 198 ? -20.828 19.562 12.508 1 97.56 198 THR A O 1
ATOM 1452 N N . VAL A 1 199 ? -18.953 19.797 11.32 1 97.5 199 VAL A N 1
ATOM 1453 C CA . VAL A 1 199 ? -18.531 18.422 11.617 1 97.5 199 VAL A CA 1
ATOM 1454 C C . VAL A 1 199 ? -18.297 18.281 13.117 1 97.5 199 VAL A C 1
ATOM 1456 O O . VAL A 1 199 ? -18.609 17.219 13.695 1 97.5 199 VAL A O 1
ATOM 1459 N N . ALA A 1 200 ? -17.766 19.312 13.719 1 97.62 200 ALA A N 1
ATOM 1460 C CA . ALA A 1 200 ? -17.578 19.297 15.164 1 97.62 200 ALA A CA 1
ATOM 1461 C C . ALA A 1 200 ? -18.891 19.062 15.898 1 97.62 200 ALA A C 1
ATOM 1463 O O . ALA A 1 200 ? -18.953 18.297 16.859 1 97.62 200 ALA A O 1
ATOM 1464 N N . GLN A 1 201 ? -19.875 19.656 15.422 1 98.25 201 GLN A N 1
ATOM 1465 C CA . GLN A 1 201 ? -21.188 19.5 16.031 1 98.25 201 GLN A CA 1
ATOM 1466 C C . GLN A 1 201 ? -21.734 18.094 15.797 1 98.25 201 GLN A C 1
ATOM 1468 O O . GLN A 1 201 ? -22.422 17.531 16.656 1 98.25 201 GLN A O 1
ATOM 1473 N N . VAL A 1 202 ? -21.547 17.531 14.641 1 98.44 202 VAL A N 1
ATOM 1474 C CA . VAL A 1 202 ? -21.984 16.172 14.344 1 98.44 202 VAL A CA 1
ATOM 1475 C C . VAL A 1 202 ? -21.359 15.195 15.344 1 98.44 202 VAL A C 1
ATOM 1477 O O . VAL A 1 202 ? -22.062 14.367 15.93 1 98.44 202 VAL A O 1
ATOM 1480 N N . PHE A 1 203 ? -20.125 15.312 15.594 1 98.44 203 PHE A N 1
ATOM 1481 C CA . PHE A 1 203 ? -19.438 14.414 16.516 1 98.44 203 PHE A CA 1
ATOM 1482 C C . PHE A 1 203 ? -19.906 14.641 17.953 1 98.44 203 PHE A C 1
ATOM 1484 O O . PHE A 1 203 ? -20.062 13.68 18.719 1 98.44 203 PHE A O 1
ATOM 1491 N N . ALA A 1 204 ? -20.094 15.898 18.297 1 98.12 204 ALA A N 1
ATOM 1492 C CA . ALA A 1 204 ? -20.625 16.203 19.625 1 98.12 204 ALA A CA 1
ATOM 1493 C C . ALA A 1 204 ? -21.984 15.562 19.828 1 98.12 204 ALA A C 1
ATOM 1495 O O . ALA A 1 204 ? -22.281 15.016 20.891 1 98.12 204 ALA A O 1
ATOM 1496 N N . ARG A 1 205 ? -22.812 15.641 18.828 1 98 205 ARG A N 1
ATOM 1497 C CA . ARG A 1 205 ? -24.141 15.047 18.891 1 98 205 ARG A CA 1
ATOM 1498 C C . ARG A 1 205 ? -24.062 13.531 18.953 1 98 205 ARG A C 1
ATOM 1500 O O . ARG A 1 205 ? -24.859 12.891 19.656 1 98 205 ARG A O 1
ATOM 1507 N N . ALA A 1 206 ? -23.188 12.953 18.25 1 98.06 206 ALA A N 1
ATOM 1508 C CA . ALA A 1 206 ? -22.984 11.508 18.297 1 98.06 206 ALA A CA 1
ATOM 1509 C C . ALA A 1 206 ? -22.594 11.055 19.703 1 98.06 206 ALA A C 1
ATOM 1511 O O . ALA A 1 206 ? -23.109 10.055 20.203 1 98.06 206 ALA A O 1
ATOM 1512 N N . LEU A 1 207 ? -21.734 11.773 20.328 1 96.5 207 LEU A N 1
ATOM 1513 C CA . LEU A 1 207 ? -21.297 11.461 21.688 1 96.5 207 LEU A CA 1
ATOM 1514 C C . LEU A 1 207 ? -22.453 11.523 22.672 1 96.5 207 LEU A C 1
ATOM 1516 O O . LEU A 1 207 ? -22.469 10.797 23.672 1 96.5 207 LEU A O 1
ATOM 1520 N N . LYS A 1 208 ? -23.375 12.312 22.297 1 96.88 208 LYS A N 1
ATOM 1521 C CA . LYS A 1 208 ? -24.562 12.453 23.141 1 96.88 208 LYS A CA 1
ATOM 1522 C C . LYS A 1 208 ? -25.609 11.398 22.812 1 96.88 208 LYS A C 1
ATOM 1524 O O . LYS A 1 208 ? -26.688 11.367 23.406 1 96.88 208 LYS A O 1
ATOM 1529 N N . GLY A 1 209 ? -25.344 10.586 21.781 1 96.81 209 GLY A N 1
ATOM 1530 C CA . GLY A 1 209 ? -26.203 9.445 21.484 1 96.81 209 GLY A CA 1
ATOM 1531 C C . GLY A 1 209 ? -27.266 9.742 20.453 1 96.81 209 GLY A C 1
ATOM 1532 O O . GLY A 1 209 ? -28.188 8.953 20.25 1 96.81 209 GLY A O 1
ATOM 1533 N N . GLU A 1 210 ? -27.141 10.867 19.781 1 97.75 210 GLU A N 1
ATOM 1534 C CA . GLU A 1 210 ? -28.109 11.188 18.75 1 97.75 210 GLU A CA 1
ATOM 1535 C C . GLU A 1 210 ? -28 10.219 17.578 1 97.75 210 GLU A C 1
ATOM 1537 O O . GLU A 1 210 ? -26.922 10.023 17.031 1 97.75 210 GLU A O 1
ATOM 1542 N N . GLN A 1 211 ? -29.078 9.734 17.156 1 97.5 211 GLN A N 1
ATOM 1543 C CA . GLN A 1 211 ? -29.109 8.609 16.234 1 97.5 211 GLN A CA 1
ATOM 1544 C C . GLN A 1 211 ? -28.516 9 14.875 1 97.5 211 GLN A C 1
ATOM 1546 O O . GLN A 1 211 ? -27.609 8.328 14.375 1 97.5 211 GLN A O 1
ATOM 1551 N N . ILE A 1 212 ? -29 10.078 14.32 1 97 212 ILE A N 1
ATOM 1552 C CA . ILE A 1 212 ? -28.547 10.5 12.992 1 97 212 ILE A CA 1
ATOM 1553 C C . ILE A 1 212 ? -27.047 10.766 13.008 1 97 212 ILE A C 1
ATOM 1555 O O . ILE A 1 212 ? -26.328 10.312 12.125 1 97 212 ILE A O 1
ATOM 1559 N N . ALA A 1 213 ? -26.562 11.508 13.984 1 98 213 ALA A N 1
ATOM 1560 C CA . ALA A 1 213 ? -25.141 11.812 14.133 1 98 213 ALA A CA 1
ATOM 1561 C C . ALA A 1 213 ? -24.328 10.547 14.289 1 98 213 ALA A C 1
ATOM 1563 O O . ALA A 1 213 ? -23.25 10.414 13.695 1 98 213 ALA A O 1
ATOM 1564 N N . ASN A 1 214 ? -24.875 9.633 15.055 1 97.75 214 ASN A N 1
ATOM 1565 C CA . ASN A 1 214 ? -24.188 8.359 15.266 1 97.75 214 ASN A CA 1
ATOM 1566 C C . ASN A 1 214 ? -24.031 7.586 13.961 1 97.75 214 ASN A C 1
ATOM 1568 O O . ASN A 1 214 ? -22.984 6.992 13.711 1 97.75 214 ASN A O 1
ATOM 1572 N N . GLU A 1 215 ? -25.062 7.578 13.234 1 96.62 215 GLU A N 1
ATOM 1573 C CA . GLU A 1 215 ? -25.031 6.875 11.961 1 96.62 215 GLU A CA 1
ATOM 1574 C C . GLU A 1 215 ? -24 7.492 11.016 1 96.62 215 GLU A C 1
ATOM 1576 O O . GLU A 1 215 ? -23.312 6.777 10.281 1 96.62 215 GLU A O 1
ATOM 1581 N N . LEU A 1 216 ? -23.938 8.812 10.992 1 96.94 216 LEU A N 1
ATOM 1582 C CA . LEU A 1 216 ? -22.969 9.508 10.156 1 96.94 216 LEU A CA 1
ATOM 1583 C C . LEU A 1 216 ? -21.547 9.172 10.586 1 96.94 216 LEU A C 1
ATOM 1585 O O . LEU A 1 216 ? -20.688 8.898 9.742 1 96.94 216 LEU A O 1
ATOM 1589 N N . VAL A 1 217 ? -21.312 9.172 11.891 1 97.81 217 VAL A N 1
ATOM 1590 C CA . VAL A 1 217 ? -19.984 8.859 12.422 1 97.81 217 VAL A CA 1
ATOM 1591 C C . VAL A 1 217 ? -19.641 7.402 12.133 1 97.81 217 VAL A C 1
ATOM 1593 O O . VAL A 1 217 ? -18.5 7.094 11.742 1 97.81 217 VAL A O 1
ATOM 1596 N N . ASP A 1 218 ? -20.609 6.555 12.242 1 96.69 218 ASP A N 1
ATOM 1597 C CA . ASP A 1 218 ? -20.406 5.137 11.961 1 96.69 218 ASP A CA 1
ATOM 1598 C C . ASP A 1 218 ? -20.062 4.914 10.492 1 96.69 218 ASP A C 1
ATOM 1600 O O . ASP A 1 218 ? -19.203 4.086 10.172 1 96.69 218 ASP A O 1
ATOM 1604 N N . GLN A 1 219 ? -20.766 5.605 9.648 1 95.56 219 GLN A N 1
ATOM 1605 C CA . GLN A 1 219 ? -20.484 5.508 8.219 1 95.56 219 GLN A CA 1
ATOM 1606 C C . GLN A 1 219 ? -19.047 5.953 7.914 1 95.56 219 GLN A C 1
ATOM 1608 O O . GLN A 1 219 ? -18.344 5.305 7.137 1 95.56 219 GLN A O 1
ATOM 1613 N N . SER A 1 220 ? -18.672 7.062 8.492 1 97.31 220 SER A N 1
ATOM 1614 C CA . SER A 1 220 ? -17.312 7.547 8.305 1 97.31 220 SER A CA 1
ATOM 1615 C C . SER A 1 220 ? -16.297 6.551 8.852 1 97.31 220 SER A C 1
ATOM 1617 O O . SER A 1 220 ? -15.297 6.242 8.188 1 97.31 220 SER A O 1
ATOM 1619 N N . ALA A 1 221 ? -16.562 6.031 10.023 1 97.56 221 ALA A N 1
ATOM 1620 C CA . ALA A 1 221 ? -15.656 5.066 10.641 1 97.56 221 ALA A CA 1
ATOM 1621 C C . ALA A 1 221 ? -15.492 3.828 9.766 1 97.56 221 ALA A C 1
ATOM 1623 O O . ALA A 1 221 ? -14.383 3.307 9.617 1 97.56 221 ALA A O 1
ATOM 1624 N N . MET A 1 222 ? -16.562 3.4 9.203 1 96.06 222 MET A N 1
ATOM 1625 C CA . MET A 1 222 ? -16.531 2.238 8.32 1 96.06 222 MET A CA 1
ATOM 1626 C C . MET A 1 222 ? -15.656 2.508 7.098 1 96.06 222 MET A C 1
ATOM 1628 O O . MET A 1 222 ? -14.82 1.682 6.734 1 96.06 222 MET A O 1
ATOM 1632 N N . GLY A 1 223 ? -15.891 3.635 6.477 1 96.5 223 GLY A N 1
ATOM 1633 C CA . GLY A 1 223 ? -15.094 3.986 5.312 1 96.5 223 GLY A CA 1
ATOM 1634 C C . GLY A 1 223 ? -13.609 4.086 5.617 1 96.5 223 GLY A C 1
ATOM 1635 O O . GLY A 1 223 ? -12.781 3.541 4.879 1 96.5 223 GLY A O 1
ATOM 1636 N N . VAL A 1 224 ? -13.242 4.781 6.672 1 98.31 224 VAL A N 1
ATOM 1637 C CA . VAL A 1 224 ? -11.844 4.938 7.062 1 98.31 224 VAL A CA 1
ATOM 1638 C C . VAL A 1 224 ? -11.25 3.574 7.398 1 98.31 224 VAL A C 1
ATOM 1640 O O . VAL A 1 224 ? -10.094 3.293 7.059 1 98.31 224 VAL A O 1
ATOM 1643 N N . ALA A 1 225 ? -12.055 2.713 8.047 1 97.94 225 ALA A N 1
ATOM 1644 C CA . ALA A 1 225 ? -11.594 1.362 8.352 1 97.94 225 ALA A CA 1
ATOM 1645 C C . ALA A 1 225 ? -11.25 0.594 7.082 1 97.94 225 ALA A C 1
ATOM 1647 O O . ALA A 1 225 ? -10.25 -0.13 7.035 1 97.94 225 ALA A O 1
ATOM 1648 N N . ILE A 1 226 ? -12.039 0.739 6.102 1 96.69 226 ILE A N 1
ATOM 1649 C CA . ILE A 1 226 ? -11.773 0.071 4.832 1 96.69 226 ILE A CA 1
ATOM 1650 C C . ILE A 1 226 ? -10.453 0.574 4.254 1 96.69 226 ILE A C 1
ATOM 1652 O O . ILE A 1 226 ? -9.641 -0.216 3.771 1 96.69 226 ILE A O 1
ATOM 1656 N N . GLY A 1 227 ? -10.242 1.87 4.289 1 97.38 227 GLY A N 1
ATOM 1657 C CA . GLY A 1 227 ? -8.977 2.434 3.863 1 97.38 227 GLY A CA 1
ATOM 1658 C C . GLY A 1 227 ? -7.789 1.884 4.637 1 97.38 227 GLY A C 1
ATOM 1659 O O . GLY A 1 227 ? -6.777 1.504 4.043 1 97.38 227 GLY A O 1
ATOM 1660 N N . LEU A 1 228 ? -7.922 1.821 5.926 1 98.38 228 LEU A N 1
ATOM 1661 C CA . LEU A 1 228 ? -6.867 1.27 6.77 1 98.38 228 LEU A CA 1
ATOM 1662 C C . LEU A 1 228 ? -6.656 -0.213 6.477 1 98.38 228 LEU A C 1
ATOM 1664 O O . LEU A 1 228 ? -5.523 -0.699 6.5 1 98.38 228 LEU A O 1
ATOM 1668 N N . PHE A 1 229 ? -7.734 -0.896 6.27 1 98.06 229 PHE A N 1
ATOM 1669 C CA . PHE A 1 229 ? -7.648 -2.32 5.969 1 98.06 229 PHE A CA 1
ATOM 1670 C C . PHE A 1 229 ? -6.855 -2.555 4.688 1 98.06 229 PHE A C 1
ATOM 1672 O O . PHE A 1 229 ? -6.09 -3.516 4.598 1 98.06 229 PHE A O 1
ATOM 1679 N N . ALA A 1 230 ? -7.082 -1.702 3.723 1 98 230 ALA A N 1
ATOM 1680 C CA . ALA A 1 230 ? -6.277 -1.771 2.506 1 98 230 ALA A CA 1
ATOM 1681 C C . ALA A 1 230 ? -4.789 -1.631 2.822 1 98 230 ALA A C 1
ATOM 1683 O O . ALA A 1 230 ? -3.967 -2.393 2.311 1 98 230 ALA A O 1
ATOM 1684 N N . MET A 1 231 ? -4.453 -0.667 3.66 1 98.12 231 MET A N 1
ATOM 1685 C CA . MET A 1 231 ? -3.072 -0.477 4.086 1 98.12 231 MET A CA 1
ATOM 1686 C C . MET A 1 231 ? -2.537 -1.731 4.77 1 98.12 231 MET A C 1
ATOM 1688 O O . MET A 1 231 ? -1.415 -2.162 4.496 1 98.12 231 MET A O 1
ATOM 1692 N N . ILE A 1 232 ? -3.32 -2.309 5.598 1 98.06 232 ILE A N 1
ATOM 1693 C CA . ILE A 1 232 ? -2.941 -3.488 6.367 1 98.06 232 ILE A CA 1
ATOM 1694 C C . ILE A 1 232 ? -2.73 -4.672 5.426 1 98.06 232 ILE A C 1
ATOM 1696 O O . ILE A 1 232 ? -1.724 -5.379 5.523 1 98.06 232 ILE A O 1
ATOM 1700 N N . CYS A 1 233 ? -3.594 -4.84 4.516 1 97.75 233 CYS A N 1
ATOM 1701 C CA . CYS A 1 233 ? -3.506 -5.961 3.584 1 97.75 233 CYS A CA 1
ATOM 1702 C C . CYS A 1 233 ? -2.311 -5.805 2.654 1 97.75 233 CYS A C 1
ATOM 1704 O O . CYS A 1 233 ? -1.607 -6.777 2.371 1 97.75 233 CYS A O 1
ATOM 1706 N N . LEU A 1 234 ? -2.072 -4.648 2.215 1 97.62 234 LEU A N 1
ATOM 1707 C CA . LEU A 1 234 ? -1.043 -4.422 1.208 1 97.62 234 LEU A CA 1
ATOM 1708 C C . LEU A 1 234 ? 0.341 -4.367 1.848 1 97.62 234 LEU A C 1
ATOM 1710 O O . LEU A 1 234 ? 1.312 -4.871 1.278 1 97.62 234 LEU A O 1
ATOM 1714 N N . LEU A 1 235 ? 0.389 -3.797 3.115 1 97 235 LEU A N 1
ATOM 1715 C CA . LEU A 1 235 ? 1.706 -3.4 3.602 1 97 235 LEU A CA 1
ATOM 1716 C C . LEU A 1 235 ? 2.018 -4.074 4.934 1 97 235 LEU A C 1
ATOM 1718 O O . LEU A 1 235 ? 3.178 -4.125 5.352 1 97 235 LEU A O 1
ATOM 1722 N N . ASP A 1 236 ? 1.021 -4.48 5.668 1 96.62 236 ASP A N 1
ATOM 1723 C CA . ASP A 1 236 ? 1.193 -5.121 6.969 1 96.62 236 ASP A CA 1
ATOM 1724 C C . ASP A 1 236 ? 2.105 -4.297 7.871 1 96.62 236 ASP A C 1
ATOM 1726 O O . ASP A 1 236 ? 3.139 -4.785 8.336 1 96.62 236 ASP A O 1
ATOM 1730 N N . PRO A 1 237 ? 1.676 -3.072 8.195 1 97.31 237 PRO A N 1
ATOM 1731 C CA . PRO A 1 237 ? 2.535 -2.17 8.969 1 97.31 237 PRO A CA 1
ATOM 1732 C C . PRO A 1 237 ? 2.719 -2.623 10.414 1 97.31 237 PRO A C 1
ATOM 1734 O O . PRO A 1 237 ? 1.838 -3.277 10.977 1 97.31 237 PRO A O 1
ATOM 1737 N N . LYS A 1 238 ? 3.852 -2.25 10.953 1 96.31 238 LYS A N 1
ATOM 1738 C CA . LYS A 1 238 ? 4.133 -2.475 12.367 1 96.31 238 LYS A CA 1
ATOM 1739 C C . LYS A 1 238 ? 3.33 -1.519 13.242 1 96.31 238 LYS A C 1
ATOM 1741 O O . LYS A 1 238 ? 2.895 -1.889 14.336 1 96.31 238 LYS A O 1
ATOM 1746 N N . GLU A 1 239 ? 3.158 -0.346 12.75 1 97 239 GLU A N 1
ATOM 1747 C CA . GLU A 1 239 ? 2.434 0.699 13.469 1 97 239 GLU A CA 1
ATOM 1748 C C . GLU A 1 239 ? 1.703 1.627 12.5 1 97 239 GLU A C 1
ATOM 1750 O O . GLU A 1 239 ? 2.186 1.886 11.398 1 97 239 GLU A O 1
ATOM 1755 N N . ILE A 1 240 ? 0.552 2.07 12.938 1 98.31 240 ILE A N 1
ATOM 1756 C CA . ILE A 1 240 ? -0.21 3.092 12.227 1 98.31 240 ILE A CA 1
ATOM 1757 C C . ILE A 1 240 ? -0.566 4.227 13.18 1 98.31 240 ILE A C 1
ATOM 1759 O O . ILE A 1 240 ? -1.142 3.994 14.25 1 98.31 240 ILE A O 1
ATOM 1763 N N . VAL A 1 241 ? -0.188 5.422 12.82 1 98.31 241 VAL A N 1
ATOM 1764 C CA . VAL A 1 241 ? -0.574 6.598 13.594 1 98.31 241 VAL A CA 1
ATOM 1765 C C . VAL A 1 241 ? -1.634 7.391 12.828 1 98.31 241 VAL A C 1
ATOM 1767 O O . VAL A 1 241 ? -1.513 7.598 11.617 1 98.31 241 VAL A O 1
ATOM 1770 N N . ILE A 1 242 ? -2.67 7.762 13.523 1 98.44 242 ILE A N 1
ATOM 1771 C CA . ILE A 1 242 ? -3.754 8.531 12.93 1 98.44 242 ILE A CA 1
ATOM 1772 C C . ILE A 1 242 ? -3.699 9.977 13.43 1 98.44 242 ILE A C 1
ATOM 1774 O O . ILE A 1 242 ? -3.646 10.219 14.641 1 98.44 242 ILE A O 1
ATOM 1778 N N . GLY A 1 243 ? -3.594 10.844 12.516 1 97.62 243 GLY A N 1
ATOM 1779 C CA . GLY A 1 243 ? -3.662 12.266 12.805 1 97.62 243 GLY A CA 1
ATOM 1780 C C . GLY A 1 243 ? -4.816 12.961 12.109 1 97.62 243 GLY A C 1
ATOM 1781 O O . GLY A 1 243 ? -5.785 12.312 11.703 1 97.62 243 GLY A O 1
ATOM 1782 N N . GLY A 1 244 ? -4.777 14.297 12.07 1 95.88 244 GLY A N 1
ATOM 1783 C CA . GLY A 1 244 ? -5.859 15.102 11.516 1 95.88 244 GLY A CA 1
ATOM 1784 C C . GLY A 1 244 ? -6.871 15.539 12.562 1 95.88 244 GLY A C 1
ATOM 1785 O O . GLY A 1 244 ? -7.168 14.789 13.5 1 95.88 244 GLY A O 1
ATOM 1786 N N . SER A 1 245 ? -7.402 16.656 12.336 1 94.62 245 SER A N 1
ATOM 1787 C CA . SER A 1 245 ? -8.211 17.297 13.359 1 94.62 245 SER A CA 1
ATOM 1788 C C . SER A 1 245 ? -9.445 16.469 13.695 1 94.62 245 SER A C 1
ATOM 1790 O O . SER A 1 245 ? -9.852 16.375 14.852 1 94.62 245 SER A O 1
ATOM 1792 N N . VAL A 1 246 ? -10.055 15.844 12.727 1 96.12 246 VAL A N 1
ATOM 1793 C CA . VAL A 1 246 ? -11.266 15.055 12.953 1 96.12 246 VAL A CA 1
ATOM 1794 C C . VAL A 1 246 ? -10.953 13.891 13.891 1 96.12 246 VAL A C 1
ATOM 1796 O O . VAL A 1 246 ? -11.664 13.672 14.867 1 96.12 246 VAL A O 1
ATOM 1799 N N . ALA A 1 247 ? -9.875 13.188 13.633 1 95.94 247 ALA A N 1
ATOM 1800 C CA . ALA A 1 247 ? -9.508 12.031 14.445 1 95.94 247 ALA A CA 1
ATOM 1801 C C . ALA A 1 247 ? -8.961 12.461 15.805 1 95.94 247 ALA A C 1
ATOM 1803 O O . ALA A 1 247 ? -9.344 11.914 16.844 1 95.94 247 ALA A O 1
ATOM 1804 N N . VAL A 1 248 ? -8.102 13.469 15.828 1 95.75 248 VAL A N 1
ATOM 1805 C CA . VAL A 1 248 ? -7.406 13.898 17.031 1 95.75 248 VAL A CA 1
ATOM 1806 C C . VAL A 1 248 ? -8.414 14.438 18.047 1 95.75 248 VAL A C 1
ATOM 1808 O O . VAL A 1 248 ? -8.297 14.18 19.25 1 95.75 248 VAL A O 1
ATOM 1811 N N . LYS A 1 249 ? -9.414 15.109 17.594 1 95.56 249 LYS A N 1
ATOM 1812 C CA . LYS A 1 249 ? -10.391 15.727 18.484 1 95.56 249 LYS A CA 1
ATOM 1813 C C . LYS A 1 249 ? -11.461 14.719 18.906 1 95.56 249 LYS A C 1
ATOM 1815 O O . LYS A 1 249 ? -12.25 14.992 19.812 1 95.56 249 LYS A O 1
ATOM 1820 N N . ASN A 1 250 ? -11.492 13.594 18.281 1 96.19 250 ASN A N 1
ATOM 1821 C CA . ASN A 1 250 ? -12.523 12.602 18.562 1 96.19 250 ASN A CA 1
ATOM 1822 C C . ASN A 1 250 ? -11.938 11.203 18.719 1 96.19 250 ASN A C 1
ATOM 1824 O O . ASN A 1 250 ? -12.164 10.328 17.891 1 96.19 250 ASN A O 1
ATOM 1828 N N . PRO A 1 251 ? -11.336 10.922 19.859 1 94.56 251 PRO A N 1
ATOM 1829 C CA . PRO A 1 251 ? -10.688 9.625 20.078 1 94.56 251 PRO A CA 1
ATOM 1830 C C . PRO A 1 251 ? -11.672 8.461 20 1 94.56 251 PRO A C 1
ATOM 1832 O O . PRO A 1 251 ? -11.297 7.359 19.594 1 94.56 251 PRO A O 1
ATOM 1835 N N . PHE A 1 252 ? -12.914 8.68 20.406 1 96.81 252 PHE A N 1
ATOM 1836 C CA . PHE A 1 252 ? -13.906 7.609 20.328 1 96.81 252 PHE A CA 1
ATOM 1837 C C . PHE A 1 252 ? -14.125 7.168 18.891 1 96.81 252 PHE A C 1
ATOM 1839 O O . PHE A 1 252 ? -14.469 6.016 18.641 1 96.81 252 PHE A O 1
ATOM 1846 N N . TYR A 1 253 ? -13.992 8.141 18 1 97.69 253 TYR A N 1
ATOM 1847 C CA . TYR A 1 253 ? -14.078 7.871 16.562 1 97.69 253 TYR A CA 1
ATOM 1848 C C . TYR A 1 253 ? -13.031 6.852 16.141 1 97.69 253 TYR A C 1
ATOM 1850 O O . TYR A 1 253 ? -13.328 5.922 15.383 1 97.69 253 TYR A O 1
ATOM 1858 N N . VAL A 1 254 ? -11.812 6.91 16.641 1 97.56 254 VAL A N 1
ATOM 1859 C CA . VAL A 1 254 ? -10.719 6 16.328 1 97.56 254 VAL A CA 1
ATOM 1860 C C . VAL A 1 254 ? -11.023 4.613 16.906 1 97.56 254 VAL A C 1
ATOM 1862 O O . VAL A 1 254 ? -10.742 3.6 16.266 1 97.56 254 VAL A O 1
ATOM 1865 N N . GLU A 1 255 ? -11.625 4.582 18.047 1 97.62 255 GLU A N 1
ATOM 1866 C CA . GLU A 1 255 ? -12.016 3.303 18.625 1 97.62 255 GLU A CA 1
ATOM 1867 C C . GLU A 1 255 ? -13.086 2.619 17.781 1 97.62 255 GLU A C 1
ATOM 1869 O O . GLU A 1 255 ? -13.102 1.394 17.656 1 97.62 255 GLU A O 1
ATOM 1874 N N . ARG A 1 256 ? -14 3.406 17.203 1 97.56 256 ARG A N 1
ATOM 1875 C CA . ARG A 1 256 ? -15.008 2.846 16.312 1 97.56 256 ARG A CA 1
ATOM 1876 C C . ARG A 1 256 ? -14.367 2.283 15.055 1 97.56 256 ARG A C 1
ATOM 1878 O O . ARG A 1 256 ? -14.797 1.245 14.539 1 97.56 256 ARG A O 1
ATOM 1885 N N . ILE A 1 257 ? -13.383 2.979 14.562 1 98.06 257 ILE A N 1
ATOM 1886 C CA . ILE A 1 257 ? -12.641 2.508 13.398 1 98.06 257 ILE A CA 1
ATOM 1887 C C . ILE A 1 257 ? -11.984 1.165 13.711 1 98.06 257 ILE A C 1
ATOM 1889 O O . ILE A 1 257 ? -12.109 0.211 12.938 1 98.06 257 ILE A O 1
ATOM 1893 N N . LYS A 1 258 ? -11.328 1.046 14.852 1 98.12 258 LYS A N 1
ATOM 1894 C CA . LYS A 1 258 ? -10.648 -0.179 15.273 1 98.12 258 LYS A CA 1
ATOM 1895 C C . LYS A 1 258 ? -11.648 -1.327 15.422 1 98.12 258 LYS A C 1
ATOM 1897 O O . LYS A 1 258 ? -11.328 -2.477 15.109 1 98.12 258 LYS A O 1
ATOM 1902 N N . ALA A 1 259 ? -12.805 -1.009 15.914 1 97.56 259 ALA A N 1
ATOM 1903 C CA . ALA A 1 259 ? -13.836 -2.029 16.094 1 97.56 259 ALA A CA 1
ATOM 1904 C C . ALA A 1 259 ? -14.25 -2.627 14.75 1 97.56 259 ALA A C 1
ATOM 1906 O O . ALA A 1 259 ? -14.484 -3.832 14.641 1 97.56 259 ALA A O 1
ATOM 1907 N N . VAL A 1 260 ? -14.391 -1.75 13.789 1 96 260 VAL A N 1
ATOM 1908 C CA . VAL A 1 260 ? -14.711 -2.232 12.453 1 96 260 VAL A CA 1
ATOM 1909 C C . VAL A 1 260 ? -13.594 -3.135 11.945 1 96 260 VAL A C 1
ATOM 1911 O O . VAL A 1 260 ? -13.852 -4.223 11.422 1 96 260 VAL A O 1
ATOM 1914 N N . LEU A 1 261 ? -12.32 -2.727 12.102 1 97.38 261 LEU A N 1
ATOM 1915 C CA . LEU A 1 261 ? -11.172 -3.512 11.672 1 97.38 261 LEU A CA 1
ATOM 1916 C C . LEU A 1 261 ? -11.164 -4.879 12.344 1 97.38 261 LEU A C 1
ATOM 1918 O O . LEU A 1 261 ? -10.914 -5.895 11.695 1 97.38 261 LEU A O 1
ATOM 1922 N N . GLU A 1 262 ? -11.422 -4.863 13.562 1 96.88 262 GLU A N 1
ATOM 1923 C CA . GLU A 1 262 ? -11.406 -6.09 14.359 1 96.88 262 GLU A CA 1
ATOM 1924 C C . GLU A 1 262 ? -12.406 -7.109 13.828 1 96.88 262 GLU A C 1
ATOM 1926 O O . GLU A 1 262 ? -12.148 -8.312 13.836 1 96.88 262 GLU A O 1
ATOM 1931 N N . ARG A 1 263 ? -13.531 -6.652 13.344 1 93.56 263 ARG A N 1
ATOM 1932 C CA . ARG A 1 263 ? -14.602 -7.512 12.844 1 93.56 263 ARG A CA 1
ATOM 1933 C C . ARG A 1 263 ? -14.164 -8.25 11.578 1 93.56 263 ARG A C 1
ATOM 1935 O O . ARG A 1 263 ? -14.602 -9.375 11.336 1 93.56 263 ARG A O 1
ATOM 1942 N N . TYR A 1 264 ? -13.227 -7.66 10.828 1 92 264 TYR A N 1
ATOM 1943 C CA . TYR A 1 264 ? -12.938 -8.203 9.508 1 92 264 TYR A CA 1
ATOM 1944 C C . TYR A 1 264 ? -11.516 -8.75 9.453 1 92 264 TYR A C 1
ATOM 1946 O O . TYR A 1 264 ? -11.164 -9.492 8.531 1 92 264 TYR A O 1
ATOM 1954 N N . ALA A 1 265 ? -10.695 -8.445 10.43 1 93.69 265 ALA A N 1
ATOM 1955 C CA . ALA A 1 265 ? -9.266 -8.766 10.383 1 93.69 265 ALA A CA 1
ATOM 1956 C C . ALA A 1 265 ? -9.039 -10.266 10.523 1 93.69 265 ALA A C 1
ATOM 1958 O O . ALA A 1 265 ? -9.703 -10.93 11.32 1 93.69 265 ALA A O 1
ATOM 1959 N N . HIS A 1 266 ? -8.219 -10.797 9.648 1 92.75 266 HIS A N 1
ATOM 1960 C CA . HIS A 1 266 ? -7.691 -12.141 9.828 1 92.75 266 HIS A CA 1
ATOM 1961 C C . HIS A 1 266 ? -6.859 -12.242 11.102 1 92.75 266 HIS A C 1
ATOM 1963 O O . HIS A 1 266 ? -6.305 -11.242 11.57 1 92.75 266 HIS A O 1
ATOM 1969 N N . LYS A 1 267 ? -6.762 -13.453 11.641 1 92.38 267 LYS A N 1
ATOM 1970 C CA . LYS A 1 267 ? -6.023 -13.656 12.883 1 92.38 267 LYS A CA 1
ATOM 1971 C C . LYS A 1 267 ? -4.594 -13.141 12.766 1 92.38 267 LYS A C 1
ATOM 1973 O O . LYS A 1 267 ? -4.055 -12.57 13.719 1 92.38 267 LYS A O 1
ATOM 1978 N N . GLU A 1 268 ? -3.955 -13.266 11.609 1 90.81 268 GLU A N 1
ATOM 1979 C CA . GLU A 1 268 ? -2.568 -12.867 11.391 1 90.81 268 GLU A CA 1
ATOM 1980 C C . GLU A 1 268 ? -2.443 -11.352 11.266 1 90.81 268 GLU A C 1
ATOM 1982 O O . GLU A 1 268 ? -1.334 -10.812 11.258 1 90.81 268 GLU A O 1
ATOM 1987 N N . GLN A 1 269 ? -3.539 -10.633 11.203 1 93.44 269 GLN A N 1
ATOM 1988 C CA . GLN A 1 269 ? -3.547 -9.18 11.078 1 93.44 269 GLN A CA 1
ATOM 1989 C C . GLN A 1 269 ? -3.883 -8.516 12.414 1 93.44 269 GLN A C 1
ATOM 1991 O O . GLN A 1 269 ? -3.721 -7.301 12.57 1 93.44 269 GLN A O 1
ATOM 1996 N N . MET A 1 270 ? -4.273 -9.289 13.375 1 94.94 270 MET A N 1
ATOM 1997 C CA . MET A 1 270 ? -4.793 -8.773 14.641 1 94.94 270 MET A CA 1
ATOM 1998 C C . MET A 1 270 ? -3.707 -8.031 15.414 1 94.94 270 MET A C 1
ATOM 2000 O O . MET A 1 270 ? -4.004 -7.188 16.25 1 94.94 270 MET A O 1
ATOM 2004 N N . HIS A 1 271 ? -2.467 -8.305 15.117 1 93.75 271 HIS A N 1
ATOM 2005 C CA . HIS A 1 271 ? -1.354 -7.695 15.836 1 93.75 271 HIS A CA 1
ATOM 2006 C C . HIS A 1 271 ? -1.36 -6.18 15.664 1 93.75 271 HIS A C 1
ATOM 2008 O O . HIS A 1 271 ? -0.814 -5.457 16.5 1 93.75 271 HIS A O 1
ATOM 2014 N N . ILE A 1 272 ? -2.021 -5.652 14.578 1 96.31 272 ILE A N 1
ATOM 2015 C CA . ILE A 1 272 ? -1.928 -4.234 14.242 1 96.31 272 ILE A CA 1
ATOM 2016 C C . ILE A 1 272 ? -2.844 -3.426 15.156 1 96.31 272 ILE A C 1
ATOM 2018 O O . ILE A 1 272 ? -2.596 -2.244 15.414 1 96.31 272 ILE A O 1
ATOM 2022 N N . LEU A 1 273 ? -3.871 -4.004 15.695 1 97.06 273 LEU A N 1
ATOM 2023 C CA . LEU A 1 273 ? -4.941 -3.287 16.391 1 97.06 273 LEU A CA 1
ATOM 2024 C C . LEU A 1 273 ? -4.402 -2.525 17.594 1 97.06 273 LEU A C 1
ATOM 2026 O O . LEU A 1 273 ? -4.656 -1.328 17.734 1 97.06 273 LEU A O 1
ATOM 2030 N N . PRO A 1 274 ? -3.533 -3.172 18.422 1 96.75 274 PRO A N 1
ATOM 2031 C CA . PRO A 1 274 ? -2.975 -2.406 19.531 1 96.75 274 PRO A CA 1
ATOM 2032 C C . PRO A 1 274 ? -1.949 -1.368 19.094 1 96.75 274 PRO A C 1
ATOM 2034 O O . PRO A 1 274 ? -1.526 -0.528 19.891 1 96.75 274 PRO A O 1
ATOM 2037 N N . HIS A 1 275 ? -1.56 -1.399 17.828 1 96.94 275 HIS A N 1
ATOM 2038 C CA . HIS A 1 275 ? -0.503 -0.521 17.344 1 96.94 275 HIS A CA 1
ATOM 2039 C C . HIS A 1 275 ? -1.065 0.549 16.406 1 96.94 275 HIS A C 1
ATOM 2041 O O . HIS A 1 275 ? -0.316 1.187 15.664 1 96.94 275 HIS A O 1
ATOM 2047 N N . ILE A 1 276 ? -2.367 0.709 16.406 1 97.94 276 ILE A N 1
ATOM 2048 C CA . ILE A 1 276 ? -3.035 1.871 15.836 1 97.94 276 ILE A CA 1
ATOM 2049 C C . ILE A 1 276 ? -3.301 2.908 16.922 1 97.94 276 ILE A C 1
ATOM 2051 O O . ILE A 1 276 ? -4.012 2.631 17.891 1 97.94 276 ILE A O 1
ATOM 2055 N N . ARG A 1 277 ? -2.758 4.09 16.766 1 95.5 277 ARG A N 1
ATOM 2056 C CA . ARG A 1 277 ? -2.951 5.094 17.797 1 95.5 277 ARG A CA 1
ATOM 2057 C C . ARG A 1 277 ? -3.143 6.48 17.203 1 95.5 277 ARG A C 1
ATOM 2059 O O . ARG A 1 277 ? -2.701 6.742 16.078 1 95.5 277 ARG A O 1
ATOM 2066 N N . VAL A 1 278 ? -3.74 7.34 17.938 1 97 278 VAL A N 1
ATOM 2067 C CA . VAL A 1 278 ? -3.834 8.758 17.594 1 97 278 VAL A CA 1
ATOM 2068 C C . VAL A 1 278 ? -2.52 9.453 17.922 1 97 278 VAL A C 1
ATOM 2070 O O . VAL A 1 278 ? -1.872 9.133 18.922 1 97 278 VAL A O 1
ATOM 2073 N N . THR A 1 279 ? -2.125 10.328 17.125 1 96.94 279 THR A N 1
ATOM 2074 C CA . THR A 1 279 ? -0.885 11.07 17.344 1 96.94 279 THR A CA 1
ATOM 2075 C C . THR A 1 279 ? -0.875 11.719 18.719 1 96.94 279 THR A C 1
ATOM 2077 O O . THR A 1 279 ? -1.898 12.227 19.188 1 96.94 279 THR A O 1
ATOM 2080 N N . ASP A 1 280 ? 0.271 11.688 19.344 1 93.56 280 ASP A N 1
ATOM 2081 C CA . ASP A 1 280 ? 0.467 12.391 20.609 1 93.56 280 ASP A CA 1
ATOM 2082 C C . ASP A 1 280 ? 1.027 13.789 20.375 1 93.56 280 ASP A C 1
ATOM 2084 O O . ASP A 1 280 ? 1.225 14.547 21.328 1 93.56 280 ASP A O 1
ATOM 2088 N N . LEU A 1 281 ? 1.231 14.125 19.156 1 94.69 281 LEU A N 1
ATOM 2089 C CA . LEU A 1 281 ? 1.815 15.422 18.812 1 94.69 281 LEU A CA 1
ATOM 2090 C C . LEU A 1 281 ? 0.727 16.453 18.547 1 94.69 281 LEU A C 1
ATOM 2092 O O . LEU A 1 281 ? 1.024 17.625 18.297 1 94.69 281 LEU A O 1
ATOM 2096 N N . GLY A 1 282 ? -0.507 15.914 18.609 1 88.12 282 GLY A N 1
ATOM 2097 C CA . GLY A 1 282 ? -1.615 16.812 18.328 1 88.12 282 GLY A CA 1
ATOM 2098 C C . GLY A 1 282 ? -1.567 17.391 16.922 1 88.12 282 GLY A C 1
ATOM 2099 O O . GLY A 1 282 ? -1.363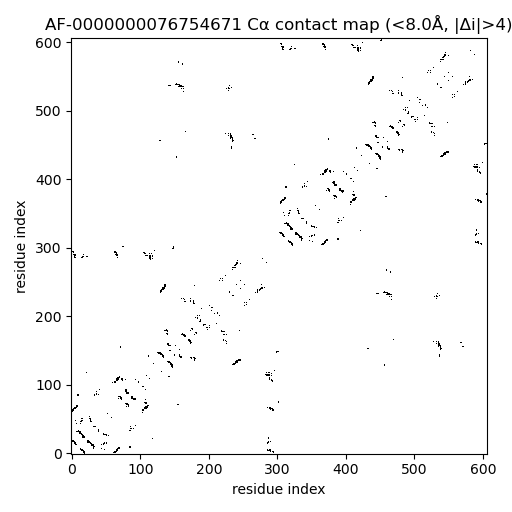 16.656 15.945 1 88.12 282 GLY A O 1
ATOM 2100 N N . GLY A 1 283 ? -1.77 18.703 16.812 1 90.12 283 GLY A N 1
ATOM 2101 C CA . GLY A 1 283 ? -1.763 19.359 15.516 1 90.12 283 GLY A CA 1
ATOM 2102 C C . GLY A 1 283 ? -0.381 19.812 15.086 1 90.12 283 GLY A C 1
ATOM 2103 O O . GLY A 1 283 ? -0.224 20.422 14.023 1 90.12 283 GLY A O 1
ATOM 2104 N N . ASP A 1 284 ? 0.691 19.344 15.82 1 95.56 284 ASP A N 1
ATOM 2105 C CA . ASP A 1 284 ? 2.023 19.891 15.578 1 95.56 284 ASP A CA 1
ATOM 2106 C C . ASP A 1 284 ? 2.875 18.922 14.773 1 95.56 284 ASP A C 1
ATOM 2108 O O . ASP A 1 284 ? 4.031 19.203 14.461 1 95.56 284 ASP A O 1
ATOM 2112 N N . ASN A 1 285 ? 2.379 17.766 14.398 1 96.06 285 ASN A N 1
ATOM 2113 C CA . ASN A 1 285 ? 3.193 16.766 13.703 1 96.06 285 ASN A CA 1
ATOM 2114 C C . ASN A 1 285 ? 3.727 17.297 12.383 1 96.06 285 ASN A C 1
ATOM 2116 O O . ASN A 1 285 ? 4.867 17.016 12.008 1 96.06 285 ASN A O 1
ATOM 2120 N N . GLY A 1 286 ? 2.951 18.125 11.727 1 96.62 286 GLY A N 1
ATOM 2121 C CA . GLY A 1 286 ? 3.408 18.703 10.477 1 96.62 286 GLY A CA 1
ATOM 2122 C C . GLY A 1 286 ? 4.609 19.609 10.641 1 96.62 286 GLY A C 1
ATOM 2123 O O . GLY A 1 286 ? 5.617 19.453 9.945 1 96.62 286 GLY A O 1
ATOM 2124 N N . ILE A 1 287 ? 4.516 20.547 11.586 1 98.06 287 ILE A N 1
ATOM 2125 C CA . ILE A 1 287 ? 5.566 21.531 11.766 1 98.06 287 ILE A CA 1
ATOM 2126 C C . ILE A 1 287 ? 6.805 20.875 12.375 1 98.06 287 ILE A C 1
ATOM 2128 O O . ILE A 1 287 ? 7.934 21.234 12.039 1 98.06 287 ILE A O 1
ATOM 2132 N N . ILE A 1 288 ? 6.637 19.906 13.242 1 97.88 288 ILE A N 1
ATOM 2133 C CA . ILE A 1 288 ? 7.746 19.141 13.805 1 97.88 288 ILE A CA 1
ATOM 2134 C C . ILE A 1 288 ? 8.414 18.328 12.695 1 97.88 288 ILE A C 1
ATOM 2136 O O . ILE A 1 288 ? 9.641 18.312 12.578 1 97.88 288 ILE A O 1
ATOM 2140 N N . GLY A 1 289 ? 7.586 17.703 11.867 1 97.06 289 GLY A N 1
ATOM 2141 C CA . GLY A 1 289 ? 8.102 16.938 10.75 1 97.06 289 GLY A CA 1
ATOM 2142 C C . GLY A 1 289 ? 8.891 17.781 9.766 1 97.06 289 GLY A C 1
ATOM 2143 O O . GLY A 1 289 ? 9.914 17.328 9.234 1 97.06 289 GLY A O 1
ATOM 2144 N N . ALA A 1 290 ? 8.391 18.922 9.523 1 97.5 290 ALA A N 1
ATOM 2145 C CA . ALA A 1 290 ? 9.117 19.844 8.648 1 97.5 290 ALA A CA 1
ATOM 2146 C C . ALA A 1 290 ? 10.516 20.141 9.195 1 97.5 290 ALA A C 1
ATOM 2148 O O . ALA A 1 290 ? 11.5 20.078 8.453 1 97.5 290 ALA A O 1
ATOM 2149 N N . GLY A 1 291 ? 10.617 20.375 10.461 1 97.38 291 GLY A N 1
ATOM 2150 C CA . GLY A 1 291 ? 11.922 20.578 11.07 1 97.38 291 GLY A CA 1
ATOM 2151 C C . GLY A 1 291 ? 12.828 19.359 10.961 1 97.38 291 GLY A C 1
ATOM 2152 O O . GLY A 1 291 ? 14.016 19.5 10.68 1 97.38 291 GLY A O 1
ATOM 2153 N N . PHE A 1 292 ? 12.273 18.203 11.133 1 95.44 292 PHE A N 1
ATOM 2154 C CA . PHE A 1 292 ? 13.039 16.969 11.109 1 95.44 292 PHE A CA 1
ATOM 2155 C C . PHE A 1 292 ? 13.617 16.719 9.719 1 95.44 292 PHE A C 1
ATOM 2157 O O . PHE A 1 292 ? 14.602 15.984 9.57 1 95.44 292 PHE A O 1
ATOM 2164 N N . LEU A 1 293 ? 13.055 17.297 8.664 1 94.62 293 LEU A N 1
ATOM 2165 C CA . LEU A 1 293 ? 13.547 17.125 7.305 1 94.62 293 LEU A CA 1
ATOM 2166 C C . LEU A 1 293 ? 15.008 17.531 7.191 1 94.62 293 LEU A C 1
ATOM 2168 O O . LEU A 1 293 ? 15.75 17 6.367 1 94.62 293 LEU A O 1
ATOM 2172 N N . VAL A 1 294 ? 15.422 18.531 8.016 1 95.56 294 VAL A N 1
ATOM 2173 C CA . VAL A 1 294 ? 16.766 19.094 7.918 1 95.56 294 VAL A CA 1
ATOM 2174 C C . VAL A 1 294 ? 17.594 18.688 9.141 1 95.56 294 VAL A C 1
ATOM 2176 O O . VAL A 1 294 ? 18.656 19.25 9.391 1 95.56 294 VAL A O 1
ATOM 2179 N N . MET A 1 295 ? 17.016 17.781 9.867 1 91.25 295 MET A N 1
ATOM 2180 C CA . MET A 1 295 ? 17.734 17.188 11 1 91.25 295 MET A CA 1
ATOM 2181 C C . MET A 1 295 ? 17.812 15.664 10.852 1 91.25 295 MET A C 1
ATOM 2183 O O . MET A 1 295 ? 17.094 14.938 11.547 1 91.25 295 MET A O 1
ATOM 2187 N N . PRO A 1 296 ? 18.438 15.203 9.805 1 72.25 296 PRO A N 1
ATOM 2188 C CA . PRO A 1 296 ? 18.359 13.773 9.469 1 72.25 296 PRO A CA 1
ATOM 2189 C C . PRO A 1 296 ? 18.75 12.875 10.641 1 72.25 296 PRO A C 1
ATOM 2191 O O . PRO A 1 296 ? 19.594 13.25 11.453 1 72.25 296 PRO A O 1
ATOM 2194 N N . ALA A 1 297 ? 17.812 11.922 10.742 1 67.69 297 ALA A N 1
ATOM 2195 C CA . ALA A 1 297 ? 18.141 10.883 11.711 1 67.69 297 ALA A CA 1
ATOM 2196 C C . ALA A 1 297 ? 19.406 10.133 11.289 1 67.69 297 ALA A C 1
ATOM 2198 O O . ALA A 1 297 ? 19.75 10.102 10.109 1 67.69 297 ALA A O 1
ATOM 2199 N N . GLN A 1 298 ? 20.266 9.852 12.055 1 57.41 298 GLN A N 1
ATOM 2200 C CA . GLN A 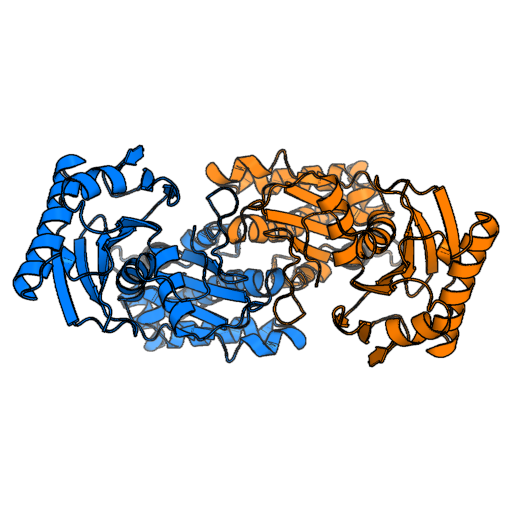1 298 ? 21.469 9.109 11.648 1 57.41 298 GLN A CA 1
ATOM 2201 C C . GLN A 1 298 ? 21.141 8.125 10.531 1 57.41 298 GLN A C 1
ATOM 2203 O O . GLN A 1 298 ? 21.953 7.934 9.617 1 57.41 298 GLN A O 1
ATOM 2208 N N . ASP A 1 299 ? 19.969 7.414 10.375 1 51.94 299 ASP A N 1
ATOM 2209 C CA . ASP A 1 299 ? 19.875 6.273 9.469 1 51.94 299 ASP A CA 1
ATOM 2210 C C . ASP A 1 299 ? 18.781 6.5 8.422 1 51.94 299 ASP A C 1
ATOM 2212 O O . ASP A 1 299 ? 18.422 5.578 7.684 1 51.94 299 ASP A O 1
ATOM 2216 N N . ILE A 1 300 ? 18.031 7.719 8.234 1 53.66 300 ILE A N 1
ATOM 2217 C CA . ILE A 1 300 ? 16.891 7.707 7.316 1 53.66 300 ILE A CA 1
ATOM 2218 C C . ILE A 1 300 ? 17.219 8.555 6.086 1 53.66 300 ILE A C 1
ATOM 2220 O O . ILE A 1 300 ? 17.75 9.664 6.207 1 53.66 300 ILE A O 1
ATOM 2224 N N . GLN A 1 301 ? 17.094 7.969 4.848 1 50 301 GLN A N 1
ATOM 2225 C CA . GLN A 1 301 ? 17.156 8.734 3.607 1 50 301 GLN A CA 1
ATOM 2226 C C . GLN A 1 301 ? 15.797 9.281 3.221 1 50 301 GLN A C 1
ATOM 2228 O O . GLN A 1 301 ? 14.836 8.523 3.051 1 50 301 GLN A O 1
ATOM 2233 N N . ILE A 1 302 ? 15.484 10.5 3.529 1 41.44 302 ILE A N 1
ATOM 2234 C CA . ILE A 1 302 ? 14.211 11.125 3.193 1 41.44 302 ILE A CA 1
ATOM 2235 C C . ILE A 1 302 ? 14.188 11.484 1.71 1 41.44 302 ILE A C 1
ATOM 2237 O O . ILE A 1 302 ? 13.117 11.609 1.113 1 41.44 302 ILE A O 1
ATOM 2241 N N . PHE A 1 303 ? 15.383 11.602 0.861 1 41.19 303 PHE A N 1
ATOM 2242 C CA . PHE A 1 303 ? 15.328 12.102 -0.506 1 41.19 303 PHE A CA 1
ATOM 2243 C C . PHE A 1 303 ? 15.375 10.953 -1.508 1 41.19 303 PHE A C 1
ATOM 2245 O O . PHE A 1 303 ? 16 9.93 -1.25 1 41.19 303 PHE A O 1
ATOM 2252 N N . MET B 1 1 ? 26.5 -18.812 -19.734 1 81.81 1 MET B N 1
ATOM 2253 C CA . MET B 1 1 ? 25.344 -18.109 -19.156 1 81.81 1 MET B CA 1
ATOM 2254 C C . MET B 1 1 ? 24.969 -18.703 -17.812 1 81.81 1 MET B C 1
ATOM 2256 O O . MET B 1 1 ? 25 -19.922 -17.625 1 81.81 1 MET B O 1
ATOM 2260 N N . ARG B 1 2 ? 24.781 -17.891 -16.875 1 92.88 2 ARG B N 1
ATOM 2261 C CA . ARG B 1 2 ? 24.422 -18.391 -15.547 1 92.88 2 ARG B CA 1
ATOM 2262 C C . ARG B 1 2 ? 23.078 -19.094 -15.57 1 92.88 2 ARG B C 1
ATOM 2264 O O . ARG B 1 2 ? 22.172 -18.688 -16.297 1 92.88 2 ARG B O 1
ATOM 2271 N N . LYS B 1 3 ? 23 -20.203 -14.867 1 97.25 3 LYS B N 1
ATOM 2272 C CA . LYS B 1 3 ? 21.766 -20.969 -14.75 1 97.25 3 LYS B CA 1
ATOM 2273 C C . LYS B 1 3 ? 21.406 -21.203 -13.289 1 97.25 3 LYS B C 1
ATOM 2275 O O . LYS B 1 3 ? 22.281 -21.234 -12.422 1 97.25 3 LYS B O 1
ATOM 2280 N N . ALA B 1 4 ? 20.125 -21.359 -13.094 1 98.19 4 ALA B N 1
ATOM 2281 C CA . ALA B 1 4 ? 19.625 -21.672 -11.758 1 98.19 4 ALA B CA 1
ATOM 2282 C C . ALA B 1 4 ? 18.453 -22.641 -11.828 1 98.19 4 ALA B C 1
ATOM 2284 O O . ALA B 1 4 ? 17.844 -22.812 -12.891 1 98.19 4 ALA B O 1
ATOM 2285 N N . MET B 1 5 ? 18.219 -23.312 -10.742 1 98.44 5 MET B N 1
ATOM 2286 C CA . MET B 1 5 ? 17.062 -24.188 -10.594 1 98.44 5 MET B CA 1
ATOM 2287 C C . MET B 1 5 ? 15.922 -23.453 -9.883 1 98.44 5 MET B C 1
ATOM 2289 O O . MET B 1 5 ? 16.109 -22.922 -8.797 1 98.44 5 MET B O 1
ATOM 2293 N N . GLY B 1 6 ? 14.789 -23.312 -10.555 1 98.69 6 GLY B N 1
ATOM 2294 C CA . GLY B 1 6 ? 13.555 -22.922 -9.891 1 98.69 6 GLY B CA 1
ATOM 2295 C C . GLY B 1 6 ? 12.633 -24.078 -9.602 1 98.69 6 GLY B C 1
ATOM 2296 O O . GLY B 1 6 ? 12.422 -24.953 -10.461 1 98.69 6 GLY B O 1
ATOM 2297 N N . VAL B 1 7 ? 12.117 -24.141 -8.383 1 98.81 7 VAL B N 1
ATOM 2298 C CA . VAL B 1 7 ? 11.203 -25.203 -7.988 1 98.81 7 VAL B CA 1
ATOM 2299 C C . VAL B 1 7 ? 9.891 -24.594 -7.496 1 98.81 7 VAL B C 1
ATOM 2301 O O . VAL B 1 7 ? 9.891 -23.703 -6.645 1 98.81 7 VAL B O 1
ATOM 2304 N N . ASP B 1 8 ? 8.82 -24.969 -8.047 1 97.81 8 ASP B N 1
ATOM 2305 C CA . ASP B 1 8 ? 7.469 -24.594 -7.645 1 97.81 8 ASP B CA 1
ATOM 2306 C C . ASP B 1 8 ? 6.77 -25.734 -6.91 1 97.81 8 ASP B C 1
ATOM 2308 O O . ASP B 1 8 ? 6.441 -26.75 -7.512 1 97.81 8 ASP B O 1
ATOM 2312 N N . ILE B 1 9 ? 6.543 -25.531 -5.684 1 97.5 9 ILE B N 1
ATOM 2313 C CA . ILE B 1 9 ? 6.008 -26.578 -4.836 1 97.5 9 ILE B CA 1
ATOM 2314 C C . ILE B 1 9 ? 4.543 -26.297 -4.512 1 97.5 9 ILE B C 1
ATOM 2316 O O . ILE B 1 9 ? 4.227 -25.281 -3.896 1 97.5 9 ILE B O 1
ATOM 2320 N N . GLY B 1 10 ? 3.674 -27.156 -4.93 1 94.44 10 GLY B N 1
ATOM 2321 C CA . GLY B 1 10 ? 2.256 -27.078 -4.613 1 94.44 10 GLY B CA 1
ATOM 2322 C C . GLY B 1 10 ? 1.721 -28.344 -3.971 1 94.44 10 GLY B C 1
ATOM 2323 O O . GLY B 1 10 ? 2.42 -29.359 -3.908 1 94.44 10 GLY B O 1
ATOM 2324 N N . GLY B 1 11 ? 0.526 -28.266 -3.494 1 92.38 11 GLY B N 1
ATOM 2325 C CA . GLY B 1 11 ? -0.112 -29.422 -2.891 1 92.38 11 GLY B CA 1
ATOM 2326 C C . GLY B 1 11 ? -0.453 -30.5 -3.896 1 92.38 11 GLY B C 1
ATOM 2327 O O . GLY B 1 11 ? -0.563 -31.688 -3.537 1 92.38 11 GLY B O 1
ATOM 2328 N N . THR B 1 12 ? -0.614 -30.203 -5.121 1 91.44 12 THR B N 1
ATOM 2329 C CA . THR B 1 12 ? -1.046 -31.141 -6.145 1 91.44 12 THR B CA 1
ATOM 2330 C C . THR B 1 12 ? 0.13 -31.562 -7.02 1 91.44 12 THR B C 1
ATOM 2332 O O . THR B 1 12 ? 0.208 -32.719 -7.445 1 91.44 12 THR B O 1
ATOM 2335 N N . LYS B 1 13 ? 1.001 -30.656 -7.281 1 95.62 13 LYS B N 1
ATOM 2336 C CA . LYS B 1 13 ? 2.143 -30.953 -8.141 1 95.62 13 LYS B CA 1
ATOM 2337 C C . LYS B 1 13 ? 3.393 -30.219 -7.668 1 95.62 13 LYS B C 1
ATOM 2339 O O . LYS B 1 13 ? 3.299 -29.203 -6.984 1 95.62 13 LYS B O 1
ATOM 2344 N N . VAL B 1 14 ? 4.492 -30.75 -8.008 1 97.88 14 VAL B N 1
ATOM 2345 C CA . VAL B 1 14 ? 5.801 -30.125 -7.836 1 97.88 14 VAL B CA 1
ATOM 2346 C C . VAL B 1 14 ? 6.523 -30.062 -9.18 1 97.88 14 VAL B C 1
ATOM 2348 O O . VAL B 1 14 ? 6.504 -31.031 -9.945 1 97.88 14 VAL B O 1
ATOM 2351 N N . ALA B 1 15 ? 7.059 -28.938 -9.484 1 98.38 15 ALA B N 1
ATOM 2352 C CA . ALA B 1 15 ? 7.789 -28.766 -10.734 1 98.38 15 ALA B CA 1
ATOM 2353 C C . ALA B 1 15 ? 9.18 -28.172 -10.484 1 98.38 15 ALA B C 1
ATOM 2355 O O . ALA B 1 15 ? 9.359 -27.344 -9.586 1 98.38 15 ALA B O 1
ATOM 2356 N N . ALA B 1 16 ? 10.125 -28.609 -11.242 1 98.81 16 ALA B N 1
ATOM 2357 C CA . ALA B 1 16 ? 11.484 -28.062 -11.266 1 98.81 16 ALA B CA 1
ATOM 2358 C C . ALA B 1 16 ? 11.875 -27.641 -12.68 1 98.81 16 ALA B C 1
ATOM 2360 O O . ALA B 1 16 ? 11.539 -28.312 -13.656 1 98.81 16 ALA B O 1
ATOM 2361 N N . ALA B 1 17 ? 12.547 -26.516 -12.758 1 98.75 17 ALA B N 1
ATOM 2362 C CA . ALA B 1 17 ? 12.992 -26.031 -14.062 1 98.75 17 ALA B CA 1
ATOM 2363 C C . ALA B 1 17 ? 14.375 -25.391 -13.961 1 98.75 17 ALA B C 1
ATOM 2365 O O . ALA B 1 17 ? 14.695 -24.766 -12.953 1 98.75 17 ALA B O 1
ATOM 2366 N N . ILE B 1 18 ? 15.172 -25.547 -14.969 1 98.69 18 ILE B N 1
ATOM 2367 C CA . ILE B 1 18 ? 16.438 -24.828 -15.109 1 98.69 18 ILE B CA 1
ATOM 2368 C C . ILE B 1 18 ? 16.219 -23.578 -15.961 1 98.69 18 ILE B C 1
ATOM 2370 O O . ILE B 1 18 ? 15.672 -23.672 -17.062 1 98.69 18 ILE B O 1
ATOM 2374 N N . ILE B 1 19 ? 16.562 -22.422 -15.398 1 97.81 19 ILE B N 1
ATOM 2375 C CA . ILE B 1 19 ? 16.344 -21.172 -16.109 1 97.81 19 ILE B CA 1
ATOM 2376 C C . ILE B 1 19 ? 17.672 -20.438 -16.312 1 97.81 19 ILE B C 1
ATOM 2378 O O . ILE B 1 19 ? 18.641 -20.703 -15.602 1 97.81 19 ILE B O 1
ATOM 2382 N N . ASP B 1 20 ? 17.719 -19.531 -17.281 1 96.25 20 ASP B N 1
ATOM 2383 C CA . ASP B 1 20 ? 18.875 -18.672 -17.469 1 96.25 20 ASP B CA 1
ATOM 2384 C C . ASP B 1 20 ? 18.594 -17.266 -16.953 1 96.25 20 ASP B C 1
ATOM 2386 O O . ASP B 1 20 ? 17.594 -17.031 -16.297 1 96.25 20 ASP B O 1
ATOM 2390 N N . GLU B 1 21 ? 19.484 -16.328 -17.234 1 93.19 21 GLU B N 1
ATOM 2391 C CA . GLU B 1 21 ? 19.438 -14.984 -16.672 1 93.19 21 GLU B CA 1
ATOM 2392 C C . GLU B 1 21 ? 18.281 -14.18 -17.25 1 93.19 21 GLU B C 1
ATOM 2394 O O . GLU B 1 21 ? 17.906 -13.141 -16.703 1 93.19 21 GLU B O 1
ATOM 2399 N N . GLN B 1 22 ? 17.75 -14.68 -18.359 1 92.88 22 GLN B N 1
ATOM 2400 C CA . GLN B 1 22 ? 16.641 -13.977 -19 1 92.88 22 GLN B CA 1
ATOM 2401 C C . GLN B 1 22 ? 15.305 -14.609 -18.656 1 92.88 22 GLN B C 1
ATOM 2403 O O . GLN B 1 22 ? 14.258 -14.156 -19.125 1 92.88 22 GLN B O 1
ATOM 2408 N N . GLY B 1 23 ? 15.359 -15.641 -17.828 1 94.94 23 GLY B N 1
ATOM 2409 C CA . GLY B 1 23 ? 14.133 -16.312 -17.406 1 94.94 23 GLY B CA 1
ATOM 2410 C C . GLY B 1 23 ? 13.672 -17.375 -18.375 1 94.94 23 GLY B C 1
ATOM 2411 O O . GLY B 1 23 ? 12.57 -17.906 -18.25 1 94.94 23 GLY B O 1
ATOM 2412 N N . HIS B 1 24 ? 14.523 -17.672 -19.344 1 96.56 24 HIS B N 1
ATOM 2413 C CA . HIS B 1 24 ? 14.18 -18.75 -20.266 1 96.56 24 HIS B CA 1
ATOM 2414 C C . HIS B 1 24 ? 14.328 -20.125 -19.609 1 96.56 24 HIS B C 1
ATOM 2416 O O . HIS B 1 24 ? 15.375 -20.422 -19.031 1 96.56 24 HIS B O 1
ATOM 2422 N N . ILE B 1 25 ? 13.336 -20.938 -19.781 1 97.88 25 ILE B N 1
ATOM 2423 C CA . ILE B 1 25 ? 13.359 -22.281 -19.25 1 97.88 25 ILE B CA 1
ATOM 2424 C C . ILE B 1 25 ? 14.008 -23.234 -20.266 1 97.88 25 ILE B C 1
ATOM 2426 O O . ILE B 1 25 ? 13.523 -23.359 -21.391 1 97.88 25 ILE B O 1
ATOM 2430 N N . THR B 1 26 ? 15.062 -23.906 -19.875 1 97.25 26 THR B N 1
ATOM 2431 C CA . THR B 1 26 ? 15.758 -24.812 -20.766 1 97.25 26 THR B CA 1
ATOM 2432 C C . THR B 1 26 ? 15.297 -26.25 -20.531 1 97.25 26 THR B C 1
ATOM 2434 O O . THR B 1 26 ? 15.297 -27.062 -21.453 1 97.25 26 THR B O 1
ATOM 2437 N N . HIS B 1 27 ? 14.992 -26.609 -19.344 1 97.94 27 HIS B N 1
ATOM 2438 C CA . HIS B 1 27 ? 14.5 -27.922 -18.953 1 97.94 27 HIS B CA 1
ATOM 2439 C C . HIS B 1 27 ? 13.453 -27.812 -17.844 1 97.94 27 HIS B C 1
ATOM 2441 O O . HIS B 1 27 ? 13.516 -26.906 -17.016 1 97.94 27 HIS B O 1
ATOM 2447 N N . ARG B 1 28 ? 12.57 -28.719 -17.859 1 98.25 28 ARG B N 1
ATOM 2448 C CA . ARG B 1 28 ? 11.508 -28.734 -16.859 1 98.25 28 ARG B CA 1
ATOM 2449 C C . ARG B 1 28 ? 11.016 -30.141 -16.594 1 98.25 28 ARG B C 1
ATOM 2451 O O . ARG B 1 28 ? 10.875 -30.938 -17.531 1 98.25 28 ARG B O 1
ATOM 2458 N N . VAL B 1 29 ? 10.789 -30.469 -15.367 1 98.56 29 VAL B N 1
ATOM 2459 C CA . VAL B 1 29 ? 10.195 -31.734 -14.93 1 98.56 29 VAL B CA 1
ATOM 2460 C C . VAL B 1 29 ? 9.086 -31.453 -13.914 1 98.56 29 VAL B C 1
ATOM 2462 O O . VAL B 1 29 ? 9.18 -30.516 -13.125 1 98.56 29 VAL B O 1
ATOM 2465 N N . GLN B 1 30 ? 8.047 -32.125 -13.953 1 98.19 30 GLN B N 1
ATOM 2466 C CA . GLN B 1 30 ? 6.934 -32 -13.031 1 98.19 30 GLN B CA 1
ATOM 2467 C C . GLN B 1 30 ? 6.379 -33.344 -12.617 1 98.19 30 GLN B C 1
ATOM 2469 O O . GLN B 1 30 ? 6.273 -34.25 -13.438 1 98.19 30 GLN B O 1
ATOM 2474 N N . VAL B 1 31 ? 5.969 -33.5 -11.383 1 98.06 31 VAL B N 1
ATOM 2475 C CA . VAL B 1 31 ? 5.383 -34.719 -10.852 1 98.06 31 VAL B CA 1
ATOM 2476 C C . VAL B 1 31 ? 4.254 -34.375 -9.883 1 98.06 31 VAL B C 1
ATOM 2478 O O . VAL B 1 31 ? 4.164 -33.25 -9.398 1 98.06 31 VAL B O 1
ATOM 2481 N N . PRO B 1 32 ? 3.326 -35.344 -9.633 1 97.56 32 PRO B N 1
ATOM 2482 C CA . PRO B 1 32 ? 2.359 -35.125 -8.555 1 97.56 32 PRO B CA 1
ATOM 2483 C C . PRO B 1 32 ? 3.023 -35 -7.18 1 97.56 32 PRO B C 1
ATOM 2485 O O . PRO B 1 32 ? 3.99 -35.719 -6.895 1 97.56 32 PRO B O 1
ATOM 2488 N N . SER B 1 33 ? 2.531 -34.094 -6.375 1 97.44 33 SER B N 1
ATOM 2489 C CA . SER B 1 33 ? 3.051 -33.938 -5.02 1 97.44 33 SER B CA 1
ATOM 2490 C C . SER B 1 33 ? 2.754 -35.188 -4.184 1 97.44 33 SER B C 1
ATOM 2492 O O . SER B 1 33 ? 1.724 -35.844 -4.371 1 97.44 33 SER B O 1
ATOM 2494 N N . ASP B 1 34 ? 3.66 -35.562 -3.383 1 97.69 34 ASP B N 1
ATOM 2495 C CA . ASP B 1 34 ? 3.426 -36.562 -2.346 1 97.69 34 ASP B CA 1
ATOM 2496 C C . ASP B 1 34 ? 3.262 -35.906 -0.977 1 97.69 34 ASP B C 1
ATOM 2498 O O . ASP B 1 34 ? 4.25 -35.625 -0.291 1 97.69 34 ASP B O 1
ATOM 2502 N N . THR B 1 35 ? 2.045 -35.688 -0.55 1 96.88 35 THR B N 1
ATOM 2503 C CA . THR B 1 35 ? 1.765 -34.938 0.669 1 96.88 35 THR B CA 1
ATOM 2504 C C . THR B 1 35 ? 1.457 -35.906 1.827 1 96.88 35 THR B C 1
ATOM 2506 O O . THR B 1 35 ? 0.813 -35.5 2.803 1 96.88 35 THR B O 1
ATOM 2509 N N . SER B 1 36 ? 1.854 -37.156 1.663 1 97.19 36 SER B N 1
ATOM 2510 C CA . SER B 1 36 ? 1.557 -38.156 2.682 1 97.19 36 SER B CA 1
ATOM 2511 C C . SER B 1 36 ? 2.311 -37.875 3.975 1 97.19 36 SER B C 1
ATOM 2513 O O . SER B 1 36 ? 1.868 -38.25 5.059 1 97.19 36 SER B O 1
ATOM 2515 N N . SER B 1 37 ? 3.512 -37.219 3.955 1 97.19 37 SER B N 1
ATOM 2516 C CA . SER B 1 37 ? 4.297 -36.812 5.113 1 97.19 37 SER B CA 1
ATOM 2517 C C . SER B 1 37 ? 5.266 -35.688 4.754 1 97.19 37 SER B C 1
ATOM 2519 O O . SER B 1 37 ? 5.488 -35.406 3.572 1 97.19 37 SER B O 1
ATOM 2521 N N . SER B 1 38 ? 5.77 -35.094 5.781 1 97.56 38 SER B N 1
ATOM 2522 C CA . SER B 1 38 ? 6.762 -34.062 5.574 1 97.56 38 SER B CA 1
ATOM 2523 C C . SER B 1 38 ? 7.965 -34.562 4.797 1 97.56 38 SER B C 1
ATOM 2525 O O . SER B 1 38 ? 8.445 -33.906 3.871 1 97.56 38 SER B O 1
ATOM 2527 N N . GLU B 1 39 ? 8.406 -35.75 5.168 1 97.69 39 GLU B N 1
ATOM 2528 C CA . GLU B 1 39 ? 9.586 -36.344 4.535 1 97.69 39 GLU B CA 1
ATOM 2529 C C . GLU B 1 39 ? 9.281 -36.781 3.107 1 97.69 39 GLU B C 1
ATOM 2531 O O . GLU B 1 39 ? 10.125 -36.656 2.217 1 97.69 39 GLU B O 1
ATOM 2536 N N . ALA B 1 40 ? 8.094 -37.344 2.932 1 98.12 40 ALA B N 1
ATOM 2537 C CA . ALA B 1 40 ? 7.695 -37.781 1.593 1 98.12 40 ALA B CA 1
ATOM 2538 C C . ALA B 1 40 ? 7.648 -36.594 0.63 1 98.12 40 ALA B C 1
ATOM 2540 O O . ALA B 1 40 ? 8.055 -36.688 -0.529 1 98.12 40 ALA B O 1
ATOM 2541 N N . MET B 1 41 ? 7.133 -35.5 1.107 1 98.19 41 MET B N 1
ATOM 2542 C CA . MET B 1 41 ? 7.086 -34.281 0.302 1 98.19 41 MET B CA 1
ATOM 2543 C C . MET B 1 41 ? 8.492 -33.812 -0.051 1 98.19 41 MET B C 1
ATOM 2545 O O . MET B 1 41 ? 8.75 -33.406 -1.191 1 98.19 41 MET B O 1
ATOM 2549 N N . LEU B 1 42 ? 9.391 -33.844 0.936 1 98.31 42 LEU B N 1
ATOM 2550 C CA . LEU B 1 42 ? 10.773 -33.438 0.695 1 98.31 42 LEU B CA 1
ATOM 2551 C C . LEU B 1 42 ? 11.422 -34.344 -0.351 1 98.31 42 LEU B C 1
ATOM 2553 O O . LEU B 1 42 ? 12.109 -33.844 -1.255 1 98.31 42 LEU B O 1
ATOM 2557 N N . GLU B 1 43 ? 11.227 -35.594 -0.18 1 98.38 43 GLU B N 1
ATOM 2558 C CA . GLU B 1 43 ? 11.797 -36.562 -1.127 1 98.38 43 GLU B CA 1
ATOM 2559 C C . GLU B 1 43 ? 11.242 -36.344 -2.531 1 98.38 43 GLU B C 1
ATOM 2561 O O . GLU B 1 43 ? 11.945 -36.531 -3.521 1 98.38 43 GLU B O 1
ATOM 2566 N N . CYS B 1 44 ? 9.984 -36.031 -2.568 1 98.38 44 CYS B N 1
ATOM 2567 C CA . CYS B 1 44 ? 9.359 -35.688 -3.842 1 98.38 44 CYS B CA 1
ATOM 2568 C C . CYS B 1 44 ? 10.07 -34.5 -4.5 1 98.38 44 CYS B C 1
ATOM 2570 O O . CYS B 1 44 ? 10.383 -34.562 -5.691 1 98.38 44 CYS B O 1
ATOM 2572 N N . VAL B 1 45 ? 10.359 -33.5 -3.752 1 98.69 45 VAL B N 1
ATOM 2573 C CA . VAL B 1 45 ? 11.039 -32.312 -4.23 1 98.69 45 VAL B CA 1
ATOM 2574 C C . VAL B 1 45 ? 12.445 -32.656 -4.707 1 98.69 45 VAL B C 1
ATOM 2576 O O . VAL B 1 45 ? 12.859 -32.281 -5.801 1 98.69 45 VAL B O 1
ATOM 2579 N N . VAL B 1 46 ? 13.156 -33.438 -3.926 1 98.62 46 VAL B N 1
ATOM 2580 C CA . VAL B 1 46 ? 14.508 -33.875 -4.27 1 98.62 46 VAL B CA 1
ATOM 2581 C C . VAL B 1 46 ? 14.477 -34.688 -5.566 1 98.62 46 VAL B C 1
ATOM 2583 O O . VAL B 1 46 ? 15.305 -34.469 -6.453 1 98.62 46 VAL B O 1
ATOM 2586 N N . GLY B 1 47 ? 13.516 -35.562 -5.605 1 98.56 47 GLY B N 1
ATOM 2587 C CA . GLY B 1 47 ? 13.367 -36.406 -6.789 1 98.56 47 GLY B CA 1
ATOM 2588 C C . GLY B 1 47 ? 13.18 -35.594 -8.062 1 98.56 47 GLY B C 1
ATOM 2589 O O . GLY B 1 47 ? 13.781 -35.906 -9.094 1 98.56 47 GLY B O 1
ATOM 2590 N N . VAL B 1 48 ? 12.312 -34.625 -8.008 1 98.62 48 VAL B N 1
ATOM 2591 C CA . VAL B 1 48 ? 12.016 -33.844 -9.195 1 98.62 48 VAL B CA 1
ATOM 2592 C C . VAL B 1 48 ? 13.234 -33 -9.586 1 98.62 48 VAL B C 1
ATOM 2594 O O . VAL B 1 48 ? 13.508 -32.812 -10.766 1 98.62 48 VAL B O 1
ATOM 2597 N N . ILE B 1 49 ? 13.992 -32.469 -8.617 1 98.69 49 ILE B N 1
ATOM 2598 C CA . ILE B 1 49 ? 15.219 -31.719 -8.867 1 98.69 49 ILE B CA 1
ATOM 2599 C C . ILE B 1 49 ? 16.234 -32.625 -9.562 1 98.69 49 ILE B C 1
ATOM 2601 O O . ILE B 1 49 ? 16.781 -32.25 -10.609 1 98.69 49 ILE B O 1
ATOM 2605 N N . ASP B 1 50 ? 16.406 -33.781 -9.031 1 98.62 50 ASP B N 1
ATOM 2606 C CA . ASP B 1 50 ? 17.375 -34.719 -9.586 1 98.62 50 ASP B CA 1
ATOM 2607 C C . ASP B 1 50 ? 17 -35.125 -11.008 1 98.62 50 ASP B C 1
ATOM 2609 O O . ASP B 1 50 ? 17.859 -35.25 -11.883 1 98.62 50 ASP B O 1
ATOM 2613 N N . ALA B 1 51 ? 15.742 -35.375 -11.172 1 98.69 51 ALA B N 1
ATOM 2614 C CA . ALA B 1 51 ? 15.266 -35.75 -12.5 1 98.69 51 ALA B CA 1
ATOM 2615 C C . ALA B 1 51 ? 15.539 -34.656 -13.516 1 98.69 51 ALA B C 1
ATOM 2617 O O . ALA B 1 51 ? 15.938 -34.906 -14.648 1 98.69 51 ALA B O 1
ATOM 2618 N N . CYS B 1 52 ? 15.289 -33.438 -13.125 1 98.69 52 CYS B N 1
ATOM 2619 C CA . CYS B 1 52 ? 15.508 -32.312 -14 1 98.69 52 CYS B CA 1
ATOM 2620 C C . CYS B 1 52 ? 16.984 -32.156 -14.352 1 98.69 52 CYS B C 1
ATOM 2622 O O . CYS B 1 52 ? 17.328 -31.906 -15.508 1 98.69 52 CYS B O 1
ATOM 2624 N N . LEU B 1 53 ? 17.844 -32.312 -13.383 1 98.31 53 LEU B N 1
ATOM 2625 C CA . LEU B 1 53 ? 19.281 -32.25 -13.602 1 98.31 53 LEU B CA 1
ATOM 2626 C C . LEU B 1 53 ? 19.719 -33.344 -14.57 1 98.31 53 LEU B C 1
ATOM 2628 O O . LEU B 1 53 ? 20.484 -33.094 -15.5 1 98.31 53 LEU B O 1
ATOM 2632 N N . ALA B 1 54 ? 19.219 -34.5 -14.312 1 98.25 54 ALA B N 1
ATOM 2633 C CA . ALA B 1 54 ? 19.578 -35.656 -15.141 1 98.25 54 ALA B CA 1
ATOM 2634 C C . ALA B 1 54 ? 19.141 -35.438 -16.578 1 98.25 54 ALA B C 1
ATOM 2636 O O . ALA B 1 54 ? 19.906 -35.719 -17.516 1 98.25 54 ALA B O 1
ATOM 2637 N N . GLU B 1 55 ? 17.938 -35 -16.734 1 97.56 55 GLU B N 1
ATOM 2638 C CA . GLU B 1 55 ? 17.422 -34.781 -18.078 1 97.56 55 GLU B CA 1
ATOM 2639 C C . GLU B 1 55 ? 18.234 -33.688 -18.812 1 97.56 55 GLU B C 1
ATOM 2641 O O . GLU B 1 55 ? 18.438 -33.781 -20.016 1 97.56 55 GLU B O 1
ATOM 2646 N N . ALA B 1 56 ? 18.641 -32.75 -18.078 1 97.06 56 ALA B N 1
ATOM 2647 C CA . ALA B 1 56 ? 19.406 -31.625 -18.656 1 97.06 56 ALA B CA 1
ATOM 2648 C C . ALA B 1 56 ? 20.859 -32 -18.891 1 97.06 56 ALA B C 1
ATOM 2650 O O . ALA B 1 56 ? 21.594 -31.328 -19.609 1 97.06 56 ALA B O 1
ATOM 2651 N N . GLY B 1 57 ? 21.297 -33.062 -18.25 1 97.31 57 GLY B N 1
ATOM 2652 C CA . GLY B 1 57 ? 22.688 -33.469 -18.312 1 97.31 57 GLY B CA 1
ATOM 2653 C C . GLY B 1 57 ? 23.641 -32.5 -17.625 1 97.31 57 GLY B C 1
ATOM 2654 O O . GLY B 1 57 ? 24.719 -32.25 -18.141 1 97.31 57 GLY B O 1
ATOM 2655 N N . VAL B 1 58 ? 23.234 -31.906 -16.547 1 96.12 58 VAL B N 1
ATOM 2656 C CA . VAL B 1 58 ? 24.047 -30.938 -15.828 1 96.12 58 VAL B CA 1
ATOM 2657 C C . VAL B 1 58 ? 24.203 -31.375 -14.375 1 96.12 58 VAL B C 1
ATOM 2659 O O . VAL B 1 58 ? 23.344 -32.062 -13.836 1 96.12 58 VAL B O 1
ATOM 2662 N N . ASP B 1 59 ? 25.312 -30.953 -13.805 1 96.88 59 ASP B N 1
ATOM 2663 C CA . ASP B 1 59 ? 25.547 -31.156 -12.375 1 96.88 59 ASP B CA 1
ATOM 2664 C C . ASP B 1 59 ? 25 -29.969 -11.57 1 96.88 59 ASP B C 1
ATOM 2666 O O . ASP B 1 59 ? 24.984 -28.828 -12.047 1 96.88 59 ASP B O 1
ATOM 2670 N N . VAL B 1 60 ? 24.578 -30.266 -10.352 1 97.44 60 VAL B N 1
ATOM 2671 C CA . VAL B 1 60 ? 24.031 -29.219 -9.5 1 97.44 60 VAL B CA 1
ATOM 2672 C C . VAL B 1 60 ? 25.078 -28.125 -9.297 1 97.44 60 VAL B C 1
ATOM 2674 O O . VAL B 1 60 ? 24.734 -26.938 -9.195 1 97.44 60 VAL B O 1
ATOM 2677 N N . SER B 1 61 ? 26.359 -28.469 -9.328 1 96.12 61 SER B N 1
ATOM 2678 C CA . SER B 1 61 ? 27.453 -27.531 -9.125 1 96.12 61 SER B CA 1
ATOM 2679 C C . SER B 1 61 ? 27.578 -26.578 -10.305 1 96.12 61 SER B C 1
ATOM 2681 O O . SER B 1 61 ? 28.25 -25.547 -10.211 1 96.12 61 SER B O 1
ATOM 2683 N N . ASP B 1 62 ? 26.906 -26.891 -11.391 1 95.94 62 ASP B N 1
ATOM 2684 C CA . ASP B 1 62 ? 26.906 -26.031 -12.57 1 95.94 62 ASP B CA 1
ATOM 2685 C C . ASP B 1 62 ? 25.906 -24.891 -12.43 1 95.94 62 ASP B C 1
ATOM 2687 O O . ASP B 1 62 ? 25.906 -23.953 -13.219 1 95.94 62 ASP B O 1
ATOM 2691 N N . LEU B 1 63 ? 25.047 -24.984 -11.461 1 97.5 63 LEU B N 1
ATOM 2692 C CA . LEU B 1 63 ? 24 -24 -11.25 1 97.5 63 LEU B CA 1
ATOM 2693 C C . LEU B 1 63 ? 24.422 -22.938 -10.234 1 97.5 63 LEU B C 1
ATOM 2695 O O . LEU B 1 63 ? 25.234 -23.219 -9.352 1 97.5 63 LEU B O 1
ATOM 2699 N N . THR B 1 64 ? 23.859 -21.734 -10.375 1 97 64 THR B N 1
ATOM 2700 C CA . THR B 1 64 ? 24.109 -20.672 -9.391 1 97 64 THR B CA 1
ATOM 2701 C C . THR B 1 64 ? 23.422 -21.016 -8.07 1 97 64 THR B C 1
ATOM 2703 O O . THR B 1 64 ? 23.828 -20.516 -7.016 1 97 64 THR B O 1
ATOM 2706 N N . GLY B 1 65 ? 22.406 -21.828 -8.141 1 98.12 65 GLY B N 1
ATOM 2707 C CA . GLY B 1 65 ? 21.688 -22.219 -6.934 1 98.12 65 GLY B CA 1
ATOM 2708 C C . GLY B 1 65 ? 20.328 -22.828 -7.219 1 98.12 65 GLY B C 1
ATOM 2709 O O . GLY B 1 65 ? 20 -23.109 -8.367 1 98.12 65 GLY B O 1
ATOM 2710 N N . ILE B 1 66 ? 19.594 -23.125 -6.105 1 98.56 66 ILE B N 1
ATOM 2711 C CA . ILE B 1 66 ? 18.25 -23.672 -6.152 1 98.56 66 ILE B CA 1
ATOM 2712 C C . ILE B 1 66 ? 17.281 -22.766 -5.387 1 98.56 66 ILE B C 1
ATOM 2714 O O . ILE B 1 66 ? 17.5 -22.484 -4.203 1 98.56 66 ILE B O 1
ATOM 2718 N N . GLY B 1 67 ? 16.344 -22.25 -6.109 1 98.44 67 GLY B N 1
ATOM 2719 C CA . GLY B 1 67 ? 15.289 -21.469 -5.469 1 98.44 67 GLY B CA 1
ATOM 2720 C C . GLY B 1 67 ? 13.953 -22.188 -5.438 1 98.44 67 GLY B C 1
ATOM 2721 O O . GLY B 1 67 ? 13.578 -22.859 -6.398 1 98.44 67 GLY B O 1
ATOM 2722 N N . LEU B 1 68 ? 13.219 -22 -4.34 1 98.56 68 LEU B N 1
ATOM 2723 C CA . LEU B 1 68 ? 11.93 -22.656 -4.152 1 98.56 68 LEU B CA 1
ATOM 2724 C C . LEU B 1 68 ? 10.828 -21.625 -3.945 1 98.56 68 LEU B C 1
ATOM 2726 O O . LEU B 1 68 ? 11.023 -20.625 -3.24 1 98.56 68 LEU B O 1
ATOM 2730 N N . GLY B 1 69 ? 9.703 -21.781 -4.605 1 97.38 69 GLY B N 1
ATOM 2731 C CA . GLY B 1 69 ? 8.453 -21.109 -4.305 1 97.38 69 GLY B CA 1
ATOM 2732 C C . GLY B 1 69 ? 7.418 -22.016 -3.658 1 97.38 69 GLY B C 1
ATOM 2733 O O . GLY B 1 69 ? 7.105 -23.078 -4.191 1 97.38 69 GLY B O 1
ATOM 2734 N N . ILE B 1 70 ? 6.949 -21.656 -2.518 1 96.62 70 ILE B N 1
ATOM 2735 C CA . ILE B 1 70 ? 5.969 -22.484 -1.823 1 96.62 70 ILE B CA 1
ATOM 2736 C C . ILE B 1 70 ? 4.797 -21.625 -1.363 1 96.62 70 ILE B C 1
ATOM 2738 O O . ILE B 1 70 ? 4.977 -20.453 -1.027 1 96.62 70 ILE B O 1
ATOM 2742 N N . PRO B 1 71 ? 3.598 -22.172 -1.351 1 93.56 71 PRO B N 1
ATOM 2743 C CA . PRO B 1 71 ? 2.459 -21.391 -0.844 1 93.56 71 PRO B CA 1
ATOM 2744 C C . PRO B 1 71 ? 2.504 -21.203 0.67 1 93.56 71 PRO B C 1
ATOM 2746 O O . PRO B 1 71 ? 3.283 -21.875 1.358 1 93.56 71 PRO B O 1
ATOM 2749 N N . GLY B 1 72 ? 1.765 -20.219 1.096 1 91.19 72 GLY B N 1
ATOM 2750 C CA . GLY B 1 72 ? 1.604 -20.047 2.529 1 91.19 72 GLY B CA 1
ATOM 2751 C C . GLY B 1 72 ? 2.643 -19.109 3.135 1 91.19 72 GLY B C 1
ATOM 2752 O O . GLY B 1 72 ? 3.211 -18.266 2.436 1 91.19 72 GLY B O 1
ATOM 2753 N N . LYS B 1 73 ? 2.787 -19.266 4.465 1 90.88 73 LYS B N 1
ATOM 2754 C CA . LYS B 1 73 ? 3.701 -18.406 5.199 1 90.88 73 LYS B CA 1
ATOM 2755 C C . LYS B 1 73 ? 5.121 -18.969 5.195 1 90.88 73 LYS B C 1
ATOM 2757 O O . LYS B 1 73 ? 5.336 -20.125 5.57 1 90.88 73 LYS B O 1
ATOM 2762 N N . VAL B 1 74 ? 6.055 -18.141 4.828 1 93.88 74 VAL B N 1
ATOM 2763 C CA . VAL B 1 74 ? 7.441 -18.578 4.672 1 93.88 74 VAL B CA 1
ATOM 2764 C C . VAL B 1 74 ? 8.367 -17.609 5.41 1 93.88 74 VAL B C 1
ATOM 2766 O O . VAL B 1 74 ? 8.188 -16.391 5.344 1 93.88 74 VAL B O 1
ATOM 2769 N N . ASP B 1 75 ? 9.242 -18.125 6.199 1 93.56 75 ASP B N 1
ATOM 2770 C CA . ASP B 1 75 ? 10.391 -17.375 6.703 1 93.56 75 ASP B CA 1
ATOM 2771 C C . ASP B 1 75 ? 11.578 -17.484 5.754 1 93.56 75 ASP B C 1
ATOM 2773 O O . ASP B 1 75 ? 12.43 -18.359 5.91 1 93.56 75 ASP B O 1
ATOM 2777 N N . SER B 1 76 ? 11.57 -16.625 4.805 1 93.25 76 SER B N 1
ATOM 2778 C CA . SER B 1 76 ? 12.547 -16.703 3.725 1 93.25 76 SER B CA 1
ATOM 2779 C C . SER B 1 76 ? 13.961 -16.438 4.242 1 93.25 76 SER B C 1
ATOM 2781 O O . SER B 1 76 ? 14.93 -16.969 3.695 1 93.25 76 SER B O 1
ATOM 2783 N N . LEU B 1 77 ? 14.086 -15.648 5.285 1 88.62 77 LEU B N 1
ATOM 2784 C CA . LEU B 1 77 ? 15.398 -15.32 5.836 1 88.62 77 LEU B CA 1
ATOM 2785 C C . LEU B 1 77 ? 16.047 -16.547 6.453 1 88.62 77 LEU B C 1
ATOM 2787 O O . LEU B 1 77 ? 17.266 -16.75 6.309 1 88.62 77 LEU B O 1
ATOM 2791 N N . ASN B 1 78 ? 15.242 -17.359 7.059 1 94.31 78 ASN B N 1
ATOM 2792 C CA . ASN B 1 78 ? 15.805 -18.516 7.758 1 94.31 78 ASN B CA 1
ATOM 2793 C C . ASN B 1 78 ? 15.555 -19.812 6.992 1 94.31 78 ASN B C 1
ATOM 2795 O O . ASN B 1 78 ? 15.984 -20.875 7.426 1 94.31 78 ASN B O 1
ATOM 2799 N N . GLY B 1 79 ? 14.852 -19.719 5.914 1 96.88 79 GLY B N 1
ATOM 2800 C CA . GLY B 1 79 ? 14.641 -20.859 5.039 1 96.88 79 GLY B CA 1
ATOM 2801 C C . GLY B 1 79 ? 13.641 -21.859 5.586 1 96.88 79 GLY B C 1
ATOM 2802 O O . GLY B 1 79 ? 13.82 -23.062 5.434 1 96.88 79 GLY B O 1
ATOM 2803 N N . VAL B 1 80 ? 12.586 -21.328 6.254 1 97.44 80 VAL B N 1
ATOM 2804 C CA . VAL B 1 80 ? 11.656 -22.203 6.961 1 97.44 80 VAL B CA 1
ATOM 2805 C C . VAL B 1 80 ? 10.25 -22.047 6.379 1 97.44 80 VAL B C 1
ATOM 2807 O O . VAL B 1 80 ? 9.781 -20.922 6.176 1 97.44 80 VAL B O 1
ATOM 2810 N N . ALA B 1 81 ? 9.609 -23.188 6.008 1 97.06 81 ALA B N 1
ATOM 2811 C CA . ALA B 1 81 ? 8.18 -23.219 5.738 1 97.06 81 ALA B CA 1
ATOM 2812 C C . ALA B 1 81 ? 7.375 -23.188 7.039 1 97.06 81 ALA B C 1
ATOM 2814 O O . ALA B 1 81 ? 7.309 -24.188 7.758 1 97.06 81 ALA B O 1
ATOM 2815 N N . ILE B 1 82 ? 6.719 -22.109 7.289 1 94.19 82 ILE B N 1
ATOM 2816 C CA . ILE B 1 82 ? 6.074 -21.891 8.586 1 94.19 82 ILE B CA 1
ATOM 2817 C C . ILE B 1 82 ? 4.715 -22.594 8.602 1 94.19 82 ILE B C 1
ATOM 2819 O O . ILE B 1 82 ? 4.43 -23.391 9.5 1 94.19 82 ILE B O 1
ATOM 2823 N N . PHE B 1 83 ? 3.857 -22.297 7.613 1 91.31 83 PHE B N 1
ATOM 2824 C CA . PHE B 1 83 ? 2.531 -22.891 7.496 1 91.31 83 PHE B CA 1
ATOM 2825 C C . PHE B 1 83 ? 2.059 -22.875 6.051 1 91.31 83 PHE B C 1
ATOM 2827 O O . PHE B 1 83 ? 2.1 -21.844 5.387 1 91.31 83 PHE B O 1
ATOM 2834 N N . GLN B 1 84 ? 1.598 -24.078 5.637 1 89.75 84 GLN B N 1
ATOM 2835 C CA . GLN B 1 84 ? 1.104 -24.266 4.277 1 89.75 84 GLN B CA 1
ATOM 2836 C C . GLN B 1 84 ? -0.242 -24.984 4.281 1 89.75 84 GLN B C 1
ATOM 2838 O O . GLN B 1 84 ? -0.423 -25.969 5 1 89.75 84 GLN B O 1
ATOM 2843 N N . ASN B 1 85 ? -1.222 -24.5 3.709 1 83.88 85 ASN B N 1
ATOM 2844 C CA . ASN B 1 85 ? -2.551 -25.109 3.75 1 83.88 85 ASN B CA 1
ATOM 2845 C C . ASN B 1 85 ? -2.555 -26.5 3.139 1 83.88 85 ASN B C 1
ATOM 2847 O O . ASN B 1 85 ? -3.176 -27.422 3.678 1 83.88 85 ASN B O 1
ATOM 2851 N N . ASN B 1 86 ? -1.879 -26.812 2.033 1 86.44 86 ASN B N 1
ATOM 2852 C CA . ASN B 1 86 ? -2 -28.078 1.329 1 86.44 86 ASN B CA 1
ATOM 2853 C C . ASN B 1 86 ? -0.657 -28.797 1.235 1 86.44 86 ASN B C 1
ATOM 2855 O O . ASN B 1 86 ? -0.487 -29.703 0.411 1 86.44 86 ASN B O 1
ATOM 2859 N N . ILE B 1 87 ? 0.275 -28.422 1.997 1 94.5 87 ILE B N 1
ATOM 2860 C CA . ILE B 1 87 ? 1.591 -29.047 2.104 1 94.5 87 ILE B CA 1
ATOM 2861 C C . ILE B 1 87 ? 1.879 -29.406 3.561 1 94.5 87 ILE B C 1
ATOM 2863 O O . ILE B 1 87 ? 1.624 -28.594 4.461 1 94.5 87 ILE B O 1
ATOM 2867 N N . PRO B 1 88 ? 2.297 -30.656 3.824 1 96.5 88 PRO B N 1
ATOM 2868 C CA . PRO B 1 88 ? 2.486 -31.109 5.203 1 96.5 88 PRO B CA 1
ATOM 2869 C C . PRO B 1 88 ? 3.764 -30.562 5.836 1 96.5 88 PRO B C 1
ATOM 2871 O O . PRO B 1 88 ? 4.508 -31.297 6.48 1 96.5 88 PRO B O 1
ATOM 2874 N N . TRP B 1 89 ? 4.078 -29.375 5.707 1 96.38 89 TRP B N 1
ATOM 2875 C CA . TRP B 1 89 ? 5.223 -28.703 6.312 1 96.38 89 TRP B CA 1
ATOM 2876 C C . TRP B 1 89 ? 4.766 -27.688 7.344 1 96.38 89 TRP B C 1
ATOM 2878 O O . TRP B 1 89 ? 4.008 -26.766 7.023 1 96.38 89 TRP B O 1
ATOM 2888 N N . GLU B 1 90 ? 5.059 -27.906 8.547 1 95.62 90 GLU B N 1
ATOM 2889 C CA . GLU B 1 90 ? 4.855 -27 9.672 1 95.62 90 GLU B CA 1
ATOM 2890 C C . GLU B 1 90 ? 6.176 -26.641 10.344 1 95.62 90 GLU B C 1
ATOM 2892 O O . GLU B 1 90 ? 6.789 -27.484 11 1 95.62 90 GLU B O 1
ATOM 2897 N N . LYS B 1 91 ? 6.641 -25.422 10.266 1 96.75 91 LYS B N 1
ATOM 2898 C CA . LYS B 1 91 ? 7.945 -25 10.75 1 96.75 91 LYS B CA 1
ATOM 2899 C C . LYS B 1 91 ? 9.055 -25.922 10.258 1 96.75 91 LYS B C 1
ATOM 2901 O O . LYS B 1 91 ? 9.891 -26.359 11.039 1 96.75 91 LYS B O 1
ATOM 2906 N N . PHE B 1 92 ? 8.891 -26.297 9.031 1 98.06 92 PHE B N 1
ATOM 2907 C CA . PHE B 1 92 ? 9.805 -27.234 8.391 1 98.06 92 PHE B CA 1
ATOM 2908 C C . PHE B 1 92 ? 11.016 -26.516 7.816 1 98.06 92 PHE B C 1
ATOM 2910 O O . PHE B 1 92 ? 10.875 -25.594 7 1 98.06 92 PHE B O 1
ATOM 2917 N N . PRO B 1 93 ? 12.25 -26.828 8.242 1 98.25 93 PRO B N 1
ATOM 2918 C CA . PRO B 1 93 ? 13.461 -26.156 7.758 1 98.25 93 PRO B CA 1
ATOM 2919 C C . PRO B 1 93 ? 13.867 -26.625 6.359 1 98.25 93 PRO B C 1
ATOM 2921 O O . PRO B 1 93 ? 14.906 -27.266 6.199 1 98.25 93 PRO B O 1
ATOM 2924 N N . VAL B 1 94 ? 13.141 -26.219 5.348 1 97.88 94 VAL B N 1
ATOM 2925 C CA . VAL B 1 94 ? 13.227 -26.734 3.984 1 97.88 94 VAL B CA 1
ATOM 2926 C C . VAL B 1 94 ? 14.617 -26.469 3.416 1 97.88 94 VAL B C 1
ATOM 2928 O O . VAL B 1 94 ? 15.211 -27.344 2.783 1 97.88 94 VAL B O 1
ATOM 2931 N N . VAL B 1 95 ? 15.203 -25.297 3.648 1 98.25 95 VAL B N 1
ATOM 2932 C CA . VAL B 1 95 ? 16.5 -24.938 3.082 1 98.25 95 VAL B CA 1
ATOM 2933 C C . VAL B 1 95 ? 17.594 -25.797 3.715 1 98.25 95 VAL B C 1
ATOM 2935 O O . VAL B 1 95 ? 18.453 -26.344 3.012 1 98.25 95 VAL B O 1
ATOM 2938 N N . ALA B 1 96 ? 17.562 -25.875 5.012 1 98.06 96 ALA B N 1
ATOM 2939 C CA . ALA B 1 96 ? 18.562 -26.703 5.703 1 98.06 96 ALA B CA 1
ATOM 2940 C C . ALA B 1 96 ? 18.5 -28.156 5.234 1 98.06 96 ALA B C 1
ATOM 2942 O O . ALA B 1 96 ? 19.531 -28.781 5.016 1 98.06 96 ALA B O 1
ATOM 2943 N N . ARG B 1 97 ? 17.266 -28.688 5.109 1 98.19 97 ARG B N 1
ATOM 2944 C CA . ARG B 1 97 ? 17.078 -30.062 4.688 1 98.19 97 ARG B CA 1
ATOM 2945 C C . ARG B 1 97 ? 17.594 -30.281 3.27 1 98.19 97 ARG B C 1
ATOM 2947 O O . ARG B 1 97 ? 18.234 -31.297 2.982 1 98.19 97 ARG B O 1
ATOM 2954 N N . LEU B 1 98 ? 17.344 -29.391 2.398 1 98.19 98 LEU B N 1
ATOM 2955 C CA . LEU B 1 98 ? 17.812 -29.516 1.02 1 98.19 98 LEU B CA 1
ATOM 2956 C C . LEU B 1 98 ? 19.328 -29.297 0.934 1 98.19 98 LEU B C 1
ATOM 2958 O O . LEU B 1 98 ? 19.984 -29.891 0.084 1 98.19 98 LEU B O 1
ATOM 2962 N N . ALA B 1 99 ? 19.812 -28.422 1.775 1 97.25 99 ALA B N 1
ATOM 2963 C CA . ALA B 1 99 ? 21.25 -28.156 1.792 1 97.25 99 ALA B CA 1
ATOM 2964 C C . ALA B 1 99 ? 22.047 -29.422 2.141 1 97.25 99 ALA B C 1
ATOM 2966 O O . ALA B 1 99 ? 23.188 -29.578 1.712 1 97.25 99 ALA B O 1
ATOM 2967 N N . ASP B 1 100 ? 21.453 -30.266 2.9 1 96.62 100 ASP B N 1
ATOM 2968 C CA . ASP B 1 100 ? 22.078 -31.547 3.203 1 96.62 100 ASP B CA 1
ATOM 2969 C C . ASP B 1 100 ? 22.312 -32.344 1.93 1 96.62 100 ASP B C 1
ATOM 2971 O O . ASP B 1 100 ? 23.266 -33.125 1.852 1 96.62 100 ASP B O 1
ATOM 2975 N N . ARG B 1 101 ? 21.453 -32.156 0.955 1 95.81 101 ARG B N 1
ATOM 2976 C CA . ARG B 1 101 ? 21.516 -32.938 -0.292 1 95.81 101 ARG B CA 1
ATOM 2977 C C . ARG B 1 101 ? 22.312 -32.156 -1.354 1 95.81 101 ARG B C 1
ATOM 2979 O O . ARG B 1 101 ? 22.922 -32.781 -2.23 1 95.81 101 ARG B O 1
ATOM 2986 N N . TYR B 1 102 ? 22.156 -30.875 -1.347 1 97.62 102 TYR B N 1
ATOM 2987 C CA . TYR B 1 102 ? 22.75 -30.016 -2.359 1 97.62 102 TYR B CA 1
ATOM 2988 C C . TYR B 1 102 ? 23.672 -28.984 -1.719 1 97.62 102 TYR B C 1
ATOM 2990 O O . TYR B 1 102 ? 23.547 -27.781 -1.99 1 97.62 102 TYR B O 1
ATOM 2998 N N . ALA B 1 103 ? 24.672 -29.328 -1.017 1 92.81 103 ALA B N 1
ATOM 2999 C CA . ALA B 1 103 ? 25.516 -28.469 -0.199 1 92.81 103 ALA B CA 1
ATOM 3000 C C . ALA B 1 103 ? 26.406 -27.594 -1.071 1 92.81 103 ALA B C 1
ATOM 3002 O O . ALA B 1 103 ? 26.953 -26.594 -0.602 1 92.81 103 ALA B O 1
ATOM 3003 N N . GLN B 1 104 ? 26.422 -27.859 -2.285 1 92.56 104 GLN B N 1
ATOM 3004 C CA . GLN B 1 104 ? 27.375 -27.219 -3.18 1 92.56 104 GLN B CA 1
ATOM 3005 C C . GLN B 1 104 ? 26.859 -25.859 -3.656 1 92.56 104 GLN B C 1
ATOM 3007 O O . GLN B 1 104 ? 27.625 -25.047 -4.191 1 92.56 104 GLN B O 1
ATOM 3012 N N . VAL B 1 105 ? 25.625 -25.703 -3.527 1 95.75 105 VAL B N 1
ATOM 3013 C CA . VAL B 1 105 ? 25.062 -24.484 -4.098 1 95.75 105 VAL B CA 1
ATOM 3014 C C . VAL B 1 105 ? 24.141 -23.812 -3.082 1 95.75 105 VAL B C 1
ATOM 3016 O O . VAL B 1 105 ? 23.594 -24.469 -2.199 1 95.75 105 VAL B O 1
ATOM 3019 N N . PRO B 1 106 ? 24 -22.453 -3.16 1 96.88 106 PRO B N 1
ATOM 3020 C CA . PRO B 1 106 ? 23.031 -21.781 -2.291 1 96.88 106 PRO B CA 1
ATOM 3021 C C . PRO B 1 106 ? 21.594 -22.219 -2.574 1 96.88 106 PRO B C 1
ATOM 3023 O O . PRO B 1 106 ? 21.25 -22.484 -3.723 1 96.88 106 PRO B O 1
ATOM 3026 N N . ILE B 1 107 ? 20.781 -22.281 -1.507 1 98.19 107 ILE B N 1
ATOM 3027 C CA . ILE B 1 107 ? 19.359 -22.609 -1.59 1 98.19 107 ILE B CA 1
ATOM 3028 C C . ILE B 1 107 ? 18.531 -21.516 -0.944 1 98.19 107 ILE B C 1
ATOM 3030 O O . ILE B 1 107 ? 18.891 -21 0.117 1 98.19 107 ILE B O 1
ATOM 3034 N N . ALA B 1 108 ? 17.484 -21.078 -1.624 1 97.19 108 ALA B N 1
ATOM 3035 C CA . ALA B 1 108 ? 16.578 -20.062 -1.096 1 97.19 108 ALA B CA 1
ATOM 3036 C C . ALA B 1 108 ? 15.117 -20.5 -1.233 1 97.19 108 ALA B C 1
ATOM 3038 O O . ALA B 1 108 ? 14.805 -21.359 -2.064 1 97.19 108 ALA B O 1
ATOM 3039 N N . VAL B 1 109 ? 14.273 -19.969 -0.384 1 97.5 109 VAL B N 1
ATOM 3040 C CA . VAL B 1 109 ? 12.844 -20.266 -0.44 1 97.5 109 VAL B CA 1
ATOM 3041 C C . VAL B 1 109 ? 12.039 -18.984 -0.26 1 97.5 109 VAL B C 1
ATOM 3043 O O . VAL B 1 109 ? 12.469 -18.078 0.455 1 97.5 109 VAL B O 1
ATOM 3046 N N . GLU B 1 110 ? 10.945 -18.906 -0.958 1 96 110 GLU B N 1
ATOM 3047 C CA . GLU B 1 110 ? 10.047 -17.766 -0.887 1 96 110 GLU B CA 1
ATOM 3048 C C . GLU B 1 110 ? 8.594 -18.188 -1.093 1 96 110 GLU B C 1
ATOM 3050 O O . GLU B 1 110 ? 8.328 -19.281 -1.62 1 96 110 GLU B O 1
ATOM 3055 N N . ASN B 1 111 ? 7.719 -17.359 -0.606 1 95.38 111 ASN B N 1
ATOM 3056 C CA . ASN B 1 111 ? 6.32 -17.516 -0.981 1 95.38 111 ASN B CA 1
ATOM 3057 C C . ASN B 1 111 ? 6.141 -17.516 -2.496 1 95.38 111 ASN B C 1
ATOM 3059 O O . ASN B 1 111 ? 6.781 -16.719 -3.197 1 95.38 111 ASN B O 1
ATOM 3063 N N . ASP B 1 112 ? 5.25 -18.359 -2.971 1 95.25 112 ASP B N 1
ATOM 3064 C CA . ASP B 1 112 ? 5.094 -18.531 -4.41 1 95.25 112 ASP B CA 1
ATOM 3065 C C . ASP B 1 112 ? 4.633 -17.25 -5.078 1 95.25 112 ASP B C 1
ATOM 3067 O O . ASP B 1 112 ? 5.059 -16.922 -6.191 1 95.25 112 ASP B O 1
ATOM 3071 N N . VAL B 1 113 ? 3.787 -16.453 -4.461 1 95.88 113 VAL B N 1
ATOM 3072 C CA . VAL B 1 113 ? 3.314 -15.195 -5.043 1 95.88 113 VAL B CA 1
ATOM 3073 C C . VAL B 1 113 ? 4.457 -14.18 -5.082 1 95.88 113 VAL B C 1
ATOM 3075 O O . VAL B 1 113 ? 4.613 -13.453 -6.062 1 95.88 113 VAL B O 1
ATOM 3078 N N . LYS B 1 114 ? 5.254 -14.133 -4.059 1 96.19 114 LYS B N 1
ATOM 3079 C CA . LYS B 1 114 ? 6.406 -13.234 -4.016 1 96.19 114 LYS B CA 1
ATOM 3080 C C . LYS B 1 114 ? 7.461 -13.648 -5.039 1 96.19 114 LYS B C 1
ATOM 3082 O O . LYS B 1 114 ? 8.094 -12.789 -5.66 1 96.19 114 LYS B O 1
ATOM 3087 N N . ALA B 1 115 ? 7.621 -14.938 -5.195 1 96.25 115 ALA B N 1
ATOM 3088 C CA . ALA B 1 115 ? 8.539 -15.414 -6.23 1 96.25 115 ALA B CA 1
ATOM 3089 C C . ALA B 1 115 ? 8.055 -15 -7.621 1 96.25 115 ALA B C 1
ATOM 3091 O O . ALA B 1 115 ? 8.844 -14.539 -8.445 1 96.25 115 ALA B O 1
ATOM 3092 N N . ALA B 1 116 ? 6.781 -15.172 -7.859 1 97.06 116 ALA B N 1
ATOM 3093 C CA . ALA B 1 116 ? 6.203 -14.766 -9.141 1 97.06 116 ALA B CA 1
ATOM 3094 C C . ALA B 1 116 ? 6.402 -13.273 -9.391 1 97.06 116 ALA B C 1
ATOM 3096 O O . ALA B 1 116 ? 6.812 -12.867 -10.477 1 97.06 116 ALA B O 1
ATOM 3097 N N . ALA B 1 117 ? 6.148 -12.516 -8.406 1 96.81 117 ALA B N 1
ATOM 3098 C CA . ALA B 1 117 ? 6.328 -11.07 -8.5 1 96.81 117 ALA B CA 1
ATOM 3099 C C . ALA B 1 117 ? 7.777 -10.719 -8.812 1 96.81 117 ALA B C 1
ATOM 3101 O O . ALA B 1 117 ? 8.047 -9.82 -9.617 1 96.81 117 ALA B O 1
ATOM 3102 N N . TYR B 1 118 ? 8.656 -11.414 -8.188 1 94.56 118 TYR B N 1
ATOM 3103 C CA . TYR B 1 118 ? 10.078 -11.141 -8.367 1 94.56 118 TYR B CA 1
ATOM 3104 C C . TYR B 1 118 ? 10.508 -11.414 -9.805 1 94.56 118 TYR B C 1
ATOM 3106 O O . TYR B 1 118 ? 11.312 -10.672 -10.367 1 94.56 118 TYR B O 1
ATOM 3114 N N . ALA B 1 119 ? 9.953 -12.461 -10.391 1 96.06 119 ALA B N 1
ATOM 3115 C CA . ALA B 1 119 ? 10.234 -12.727 -11.797 1 96.06 119 ALA B CA 1
ATOM 3116 C C . ALA B 1 119 ? 9.82 -11.539 -12.672 1 96.06 119 ALA B C 1
ATOM 3118 O O . ALA B 1 119 ? 10.602 -11.07 -13.5 1 96.06 119 ALA B O 1
ATOM 3119 N N . GLU B 1 120 ? 8.617 -11.109 -12.43 1 96.5 120 GLU B N 1
ATOM 3120 C CA . GLU B 1 120 ? 8.078 -10 -13.211 1 96.5 120 GLU B CA 1
ATOM 3121 C C . GLU B 1 120 ? 8.883 -8.719 -12.992 1 96.5 120 GLU B C 1
ATOM 3123 O O . GLU B 1 120 ? 9.195 -8.008 -13.945 1 96.5 120 GLU B O 1
ATOM 3128 N N . TYR B 1 121 ? 9.234 -8.492 -11.789 1 94.81 121 TYR B N 1
ATOM 3129 C CA . TYR B 1 121 ? 10 -7.309 -11.43 1 94.81 121 TYR B CA 1
ATOM 3130 C C . TYR B 1 121 ? 11.367 -7.312 -12.109 1 94.81 121 TYR B C 1
ATOM 3132 O O . TYR B 1 121 ? 11.766 -6.316 -12.711 1 94.81 121 TYR B O 1
ATOM 3140 N N . ARG B 1 122 ? 12 -8.391 -12 1 91.38 122 ARG B N 1
ATOM 3141 C CA . ARG B 1 122 ? 13.336 -8.531 -12.555 1 91.38 122 ARG B CA 1
ATOM 3142 C C . ARG B 1 122 ? 13.336 -8.297 -14.062 1 91.38 122 ARG B C 1
ATOM 3144 O O . ARG B 1 122 ? 14.297 -7.762 -14.617 1 91.38 122 ARG B O 1
ATOM 3151 N N . LEU B 1 123 ? 12.359 -8.672 -14.664 1 93 123 LEU B N 1
ATOM 3152 C CA . LEU B 1 123 ? 12.32 -8.617 -16.125 1 93 123 LEU B CA 1
ATOM 3153 C C . LEU B 1 123 ? 11.734 -7.289 -16.594 1 93 123 LEU B C 1
ATOM 3155 O O . LEU B 1 123 ? 11.852 -6.941 -17.781 1 93 123 LEU B O 1
ATOM 3159 N N . ALA B 1 124 ? 11.109 -6.473 -15.758 1 91.44 124 ALA B N 1
ATOM 3160 C CA . ALA B 1 124 ? 10.438 -5.23 -16.125 1 91.44 124 ALA B CA 1
ATOM 3161 C C . ALA B 1 124 ? 11.43 -4.078 -16.234 1 91.44 124 ALA B C 1
ATOM 3163 O O . ALA B 1 124 ? 11.109 -3.027 -16.797 1 91.44 124 ALA B O 1
ATOM 3164 N N . GLY B 1 125 ? 12.633 -4.141 -15.789 1 84.62 125 GLY B N 1
ATOM 3165 C CA . GLY B 1 125 ? 13.617 -3.076 -15.883 1 84.62 125 GLY B CA 1
ATOM 3166 C C . GLY B 1 125 ? 13.281 -1.877 -15.016 1 84.62 125 GLY B C 1
ATOM 3167 O O . GLY B 1 125 ? 13.359 -0.734 -15.469 1 84.62 125 GLY B O 1
ATOM 3168 N N . MET B 1 126 ? 12.898 -2.084 -13.828 1 86.88 126 MET B N 1
ATOM 3169 C CA . MET B 1 126 ? 12.5 -1.041 -12.891 1 86.88 126 MET B CA 1
ATOM 3170 C C . MET B 1 126 ? 13.711 -0.258 -12.398 1 86.88 126 MET B C 1
ATOM 3172 O O . MET B 1 126 ? 14.805 -0.817 -12.25 1 86.88 126 MET B O 1
ATOM 3176 N N . GLY B 1 127 ? 13.508 1.007 -12.133 1 81.88 127 GLY B N 1
ATOM 3177 C CA . GLY B 1 127 ? 14.523 1.835 -11.508 1 81.88 127 GLY B CA 1
ATOM 3178 C C . GLY B 1 127 ? 14.477 1.792 -9.992 1 81.88 127 GLY B C 1
ATOM 3179 O O . GLY B 1 127 ? 13.555 1.214 -9.406 1 81.88 127 GLY B O 1
ATOM 3180 N N . PRO B 1 128 ? 15.484 2.336 -9.281 1 74.69 128 PRO B N 1
ATOM 3181 C CA . PRO B 1 128 ? 15.609 2.238 -7.82 1 74.69 128 PRO B CA 1
ATOM 3182 C C . PRO B 1 128 ? 14.414 2.836 -7.086 1 74.69 128 PRO B C 1
ATOM 3184 O O . PRO B 1 128 ? 14.031 2.344 -6.02 1 74.69 128 PRO B O 1
ATOM 3187 N N . LEU B 1 129 ? 13.742 3.863 -7.562 1 79.31 129 LEU B N 1
ATOM 3188 C CA . LEU B 1 129 ? 12.688 4.523 -6.805 1 79.31 129 LEU B CA 1
ATOM 3189 C C . LEU B 1 129 ? 11.312 4.141 -7.34 1 79.31 129 LEU B C 1
ATOM 3191 O O . LEU B 1 129 ? 10.289 4.586 -6.816 1 79.31 129 LEU B O 1
ATOM 3195 N N . ASP B 1 130 ? 11.375 3.127 -8.203 1 89.44 130 ASP B N 1
ATOM 3196 C CA . ASP B 1 130 ? 10.102 2.703 -8.789 1 89.44 130 ASP B CA 1
ATOM 3197 C C . ASP B 1 130 ? 9.367 1.745 -7.859 1 89.44 130 ASP B C 1
ATOM 3199 O O . ASP B 1 130 ? 9.984 0.909 -7.199 1 89.44 130 ASP B O 1
ATOM 3203 N N . VAL B 1 131 ? 8.102 1.969 -7.75 1 95.12 131 VAL B N 1
ATOM 3204 C CA . VAL B 1 131 ? 7.242 1.012 -7.066 1 95.12 131 VAL B CA 1
ATOM 3205 C C . VAL B 1 131 ? 6.629 0.049 -8.078 1 95.12 131 VAL B C 1
ATOM 3207 O O . VAL B 1 131 ? 6.129 0.474 -9.125 1 95.12 131 VAL B O 1
ATOM 3210 N N . PHE B 1 132 ? 6.82 -1.221 -7.812 1 96.81 132 PHE B N 1
ATOM 3211 C CA . PHE B 1 132 ? 6.285 -2.273 -8.672 1 96.81 132 PHE B CA 1
ATOM 3212 C C . PHE B 1 132 ? 5.199 -3.059 -7.945 1 96.81 132 PHE B C 1
ATOM 3214 O O . PHE B 1 132 ? 5.336 -3.373 -6.762 1 96.81 132 PHE B O 1
ATOM 3221 N N . GLY B 1 133 ? 4.066 -3.291 -8.68 1 98.06 133 GLY B N 1
ATOM 3222 C CA . GLY B 1 133 ? 2.992 -4.105 -8.133 1 98.06 133 GLY B CA 1
ATOM 3223 C C . GLY B 1 133 ? 2.732 -5.363 -8.945 1 98.06 133 GLY B C 1
ATOM 3224 O O . GLY B 1 133 ? 2.775 -5.336 -10.18 1 98.06 133 GLY B O 1
ATOM 3225 N N . TYR B 1 134 ? 2.488 -6.445 -8.25 1 98.38 134 TYR B N 1
ATOM 3226 C CA . TYR B 1 134 ? 2.041 -7.707 -8.836 1 98.38 134 TYR B CA 1
ATOM 3227 C C . TYR B 1 134 ? 0.76 -8.188 -8.164 1 98.38 134 TYR B C 1
ATOM 3229 O O . TYR B 1 134 ? 0.637 -8.148 -6.938 1 98.38 134 TYR B O 1
ATOM 3237 N N . LEU B 1 135 ? -0.217 -8.555 -8.93 1 98.69 135 LEU B N 1
ATOM 3238 C CA . LEU B 1 135 ? -1.478 -9.109 -8.445 1 98.69 135 LEU B CA 1
ATOM 3239 C C . LEU B 1 135 ? -1.767 -10.461 -9.086 1 98.69 135 LEU B C 1
ATOM 3241 O O . LEU B 1 135 ? -1.681 -10.594 -10.312 1 98.69 135 LEU B O 1
ATOM 3245 N N . THR B 1 136 ? -2.031 -11.438 -8.273 1 97.69 136 THR B N 1
ATOM 3246 C CA . THR B 1 136 ? -2.438 -12.727 -8.812 1 97.69 136 THR B CA 1
ATOM 3247 C C . THR B 1 136 ? -3.924 -12.977 -8.562 1 97.69 136 THR B C 1
ATOM 3249 O O . THR B 1 136 ? -4.438 -12.664 -7.492 1 97.69 136 THR B O 1
ATOM 3252 N N . VAL B 1 137 ? -4.684 -13.352 -9.562 1 97.75 137 VAL B N 1
ATOM 3253 C CA . VAL B 1 137 ? -6.074 -13.781 -9.469 1 97.75 137 VAL B CA 1
ATOM 3254 C C . VAL B 1 137 ? -6.203 -15.234 -9.914 1 97.75 137 VAL B C 1
ATOM 3256 O O . VAL B 1 137 ? -6.129 -15.539 -11.109 1 97.75 137 VAL B O 1
ATOM 3259 N N . SER B 1 138 ? -6.348 -16.078 -9.031 1 94.25 138 SER B N 1
ATOM 3260 C CA . SER B 1 138 ? -6.43 -17.531 -9.25 1 94.25 138 SER B CA 1
ATOM 3261 C C . SER B 1 138 ? -7.355 -18.188 -8.227 1 94.25 138 SER B C 1
ATOM 3263 O O . SER B 1 138 ? -8.5 -17.766 -8.055 1 94.25 138 SER B O 1
ATOM 3265 N N . THR B 1 139 ? -6.855 -19.25 -7.535 1 91.62 139 THR B N 1
ATOM 3266 C CA . THR B 1 139 ? -7.641 -19.828 -6.457 1 91.62 139 THR B CA 1
ATOM 3267 C C . THR B 1 139 ? -7.836 -18.828 -5.324 1 91.62 139 THR B C 1
ATOM 3269 O O . THR B 1 139 ? -8.859 -18.844 -4.641 1 91.62 139 THR B O 1
ATOM 3272 N N . GLY B 1 140 ? -6.934 -17.953 -5.211 1 94.25 140 GLY B N 1
ATOM 3273 C CA . GLY B 1 140 ? -6.98 -16.828 -4.301 1 94.25 140 GLY B CA 1
ATOM 3274 C C . GLY B 1 140 ? -6.531 -15.523 -4.949 1 94.25 140 GLY B C 1
ATOM 3275 O O . GLY B 1 140 ? -6.266 -15.484 -6.148 1 94.25 140 GLY B O 1
ATOM 3276 N N . ILE B 1 141 ? -6.59 -14.523 -4.223 1 97.5 141 ILE B N 1
ATOM 3277 C CA . ILE B 1 141 ? -6.105 -13.219 -4.68 1 97.5 141 ILE B CA 1
ATOM 3278 C C . ILE B 1 141 ? -5.07 -12.688 -3.695 1 97.5 141 ILE B C 1
ATOM 3280 O O . ILE B 1 141 ? -5.316 -12.633 -2.488 1 97.5 141 ILE B O 1
ATOM 3284 N N . ALA B 1 142 ? -3.92 -12.406 -4.172 1 97.44 142 ALA B N 1
ATOM 3285 C CA . ALA B 1 142 ? -2.822 -11.852 -3.387 1 97.44 142 ALA B CA 1
ATOM 3286 C C . ALA B 1 142 ? -1.98 -10.891 -4.219 1 97.44 142 ALA B C 1
ATOM 3288 O O . ALA B 1 142 ? -2.121 -10.836 -5.445 1 97.44 142 ALA B O 1
ATOM 3289 N N . CYS B 1 143 ? -1.22 -10.133 -3.57 1 98 143 CYS B N 1
ATOM 3290 C CA . CYS B 1 143 ? -0.357 -9.203 -4.297 1 98 143 CYS B CA 1
ATOM 3291 C C . CYS B 1 143 ? 1.009 -9.094 -3.629 1 98 143 CYS B C 1
ATOM 3293 O O . CYS B 1 143 ? 1.225 -9.648 -2.551 1 98 143 CYS B O 1
ATOM 3295 N N . THR B 1 144 ? 1.933 -8.625 -4.316 1 97.56 144 THR B N 1
ATOM 3296 C CA . THR B 1 144 ? 3.268 -8.289 -3.834 1 97.56 144 THR B CA 1
ATOM 3297 C C . THR B 1 144 ? 3.693 -6.914 -4.34 1 97.56 144 THR B C 1
ATOM 3299 O O . THR B 1 144 ? 3.479 -6.578 -5.504 1 97.56 144 THR B O 1
ATOM 3302 N N . ASN B 1 145 ? 4.195 -6.184 -3.428 1 96.12 145 ASN B N 1
ATOM 3303 C CA . ASN B 1 145 ? 4.723 -4.863 -3.762 1 96.12 145 ASN B CA 1
ATOM 3304 C C . ASN B 1 145 ? 6.234 -4.793 -3.562 1 96.12 145 ASN B C 1
ATOM 3306 O O . ASN B 1 145 ? 6.754 -5.285 -2.559 1 96.12 145 ASN B O 1
ATOM 3310 N N . ILE B 1 146 ? 6.922 -4.281 -4.516 1 93.56 146 ILE B N 1
ATOM 3311 C CA . ILE B 1 146 ? 8.375 -4.156 -4.48 1 93.56 146 ILE B CA 1
ATOM 3312 C C . ILE B 1 146 ? 8.773 -2.689 -4.609 1 93.56 146 ILE B C 1
ATOM 3314 O O . ILE B 1 146 ? 8.297 -1.988 -5.508 1 93.56 146 ILE B O 1
ATOM 3318 N N . VAL B 1 147 ? 9.5 -2.209 -3.674 1 88.94 147 VAL B N 1
ATOM 3319 C CA . VAL B 1 147 ? 10.023 -0.845 -3.672 1 88.94 147 VAL B CA 1
ATOM 3320 C C . VAL B 1 147 ? 11.523 -0.866 -3.414 1 88.94 147 VAL B C 1
ATOM 3322 O O . VAL B 1 147 ? 12.008 -1.629 -2.574 1 88.94 147 VAL B O 1
ATOM 3325 N N . ASN B 1 148 ? 12.289 -0.035 -4.125 1 81.75 148 ASN B N 1
ATOM 3326 C CA . ASN B 1 148 ? 13.734 0.036 -3.941 1 81.75 148 ASN B CA 1
ATOM 3327 C C . ASN B 1 148 ? 14.375 -1.35 -3.979 1 81.75 148 ASN B C 1
ATOM 3329 O O . ASN B 1 148 ? 15.172 -1.693 -3.105 1 81.75 148 ASN B O 1
ATOM 3333 N N . HIS B 1 149 ? 13.883 -2.168 -4.824 1 82.56 149 HIS B N 1
ATOM 3334 C CA . HIS B 1 149 ? 14.43 -3.494 -5.09 1 82.56 149 HIS B CA 1
ATOM 3335 C C . HIS B 1 149 ? 14.195 -4.43 -3.91 1 82.56 149 HIS B C 1
ATOM 3337 O O . HIS B 1 149 ? 14.922 -5.414 -3.742 1 82.56 149 HIS B O 1
ATOM 3343 N N . GLN B 1 150 ? 13.219 -4.086 -3.107 1 86.38 150 GLN B N 1
ATOM 3344 C CA . GLN B 1 150 ? 12.906 -4.926 -1.958 1 86.38 150 GLN B CA 1
ATOM 3345 C C . GLN B 1 150 ? 11.414 -5.27 -1.924 1 86.38 150 GLN B C 1
ATOM 3347 O O . GLN B 1 150 ? 10.57 -4.402 -2.146 1 86.38 150 GLN B O 1
ATOM 3352 N N . ILE B 1 151 ? 11.164 -6.523 -1.687 1 91.62 151 ILE B N 1
ATOM 3353 C CA . ILE B 1 151 ? 9.789 -6.945 -1.445 1 91.62 151 ILE B CA 1
ATOM 3354 C C . ILE B 1 151 ? 9.312 -6.402 -0.101 1 91.62 151 ILE B C 1
ATOM 3356 O O . ILE B 1 151 ? 10 -6.535 0.911 1 91.62 151 ILE B O 1
ATOM 3360 N N . ILE B 1 152 ? 8.211 -5.742 -0.074 1 92.44 152 ILE B N 1
ATOM 3361 C CA . ILE B 1 152 ? 7.617 -5.305 1.184 1 92.44 152 ILE B CA 1
ATOM 3362 C C . ILE B 1 152 ? 7 -6.496 1.909 1 92.44 152 ILE B C 1
ATOM 3364 O O . ILE B 1 152 ? 6.023 -7.082 1.433 1 92.44 152 ILE B O 1
ATOM 3368 N N . ARG B 1 153 ? 7.547 -6.824 3.037 1 91.69 153 ARG B N 1
ATOM 3369 C CA . ARG B 1 153 ? 7.109 -8.031 3.736 1 91.69 153 ARG B CA 1
ATOM 3370 C C . ARG B 1 153 ? 6.254 -7.676 4.945 1 91.69 153 ARG B C 1
ATOM 3372 O O . ARG B 1 153 ? 5.484 -8.508 5.434 1 91.69 153 ARG B O 1
ATOM 3379 N N . GLY B 1 154 ? 6.395 -6.395 5.387 1 91.56 154 GLY B N 1
ATOM 3380 C CA . GLY B 1 154 ? 5.73 -6.031 6.629 1 91.56 154 GLY B CA 1
ATOM 3381 C C . GLY B 1 154 ? 6.066 -6.957 7.781 1 91.56 154 GLY B C 1
ATOM 3382 O O . GLY B 1 154 ? 7.227 -7.344 7.953 1 91.56 154 GLY B O 1
ATOM 3383 N N . ASP B 1 155 ? 5.109 -7.23 8.57 1 86.75 155 ASP B N 1
ATOM 3384 C CA . ASP B 1 155 ? 5.328 -8.133 9.695 1 86.75 155 ASP B CA 1
ATOM 3385 C C . ASP B 1 155 ? 5.059 -9.586 9.289 1 86.75 155 ASP B C 1
ATOM 3387 O O . ASP B 1 155 ? 4.785 -10.43 10.148 1 86.75 155 ASP B O 1
ATOM 3391 N N . GLY B 1 156 ? 5.125 -9.828 7.965 1 84.88 156 GLY B N 1
ATOM 3392 C CA . GLY B 1 156 ? 5.078 -11.195 7.477 1 84.88 156 GLY B CA 1
ATOM 3393 C C . GLY B 1 156 ? 3.777 -11.539 6.773 1 84.88 156 GLY B C 1
ATOM 3394 O O . GLY B 1 156 ? 3.602 -12.656 6.289 1 84.88 156 GLY B O 1
ATOM 3395 N N . PHE B 1 157 ? 2.832 -10.617 6.637 1 90.88 157 PHE B N 1
ATOM 3396 C CA . PHE B 1 157 ? 1.519 -10.914 6.074 1 90.88 157 PHE B CA 1
ATOM 3397 C C . PHE B 1 157 ? 1.132 -9.867 5.035 1 90.88 157 PHE B C 1
ATOM 3399 O O . PHE B 1 157 ? -0.049 -9.703 4.719 1 90.88 157 PHE B O 1
ATOM 3406 N N . SER B 1 158 ? 2.143 -9.133 4.527 1 94.56 158 SER B N 1
ATOM 3407 C CA . SER B 1 158 ? 1.906 -8.133 3.49 1 94.56 158 SER B CA 1
ATOM 3408 C C . SER B 1 158 ? 1.434 -8.781 2.195 1 94.56 158 SER B C 1
ATOM 3410 O O . SER B 1 158 ? 1.898 -9.867 1.83 1 94.56 158 SER B O 1
ATOM 3412 N N . GLY B 1 159 ? 0.519 -8.125 1.539 1 96.44 159 GLY B N 1
ATOM 3413 C CA . GLY B 1 159 ? 0.125 -8.547 0.204 1 96.44 159 GLY B CA 1
ATOM 3414 C C . GLY B 1 159 ? -1.103 -9.438 0.197 1 96.44 159 GLY B C 1
ATOM 3415 O O . GLY B 1 159 ? -1.563 -9.859 -0.866 1 96.44 159 GLY B O 1
ATOM 3416 N N . GLU B 1 160 ? -1.656 -9.711 1.363 1 95.75 160 GLU B N 1
ATOM 3417 C CA . GLU B 1 160 ? -2.852 -10.547 1.442 1 95.75 160 GLU B CA 1
ATOM 3418 C C . GLU B 1 160 ? -4.113 -9.734 1.178 1 95.75 160 GLU B C 1
ATOM 3420 O O . GLU B 1 160 ? -5.043 -9.742 1.987 1 95.75 160 GLU B O 1
ATOM 3425 N N . ILE B 1 161 ? -4.164 -9.188 0.022 1 97.5 161 ILE B N 1
ATOM 3426 C CA . ILE B 1 161 ? -5.211 -8.258 -0.385 1 97.5 161 ILE B CA 1
ATOM 3427 C C . ILE B 1 161 ? -6.527 -9.016 -0.574 1 97.5 161 ILE B C 1
ATOM 3429 O O . ILE B 1 161 ? -7.598 -8.406 -0.628 1 97.5 161 ILE B O 1
ATOM 3433 N N . GLY B 1 162 ? -6.469 -10.305 -0.653 1 97.44 162 GLY B N 1
ATOM 3434 C CA . GLY B 1 162 ? -7.672 -11.117 -0.746 1 97.44 162 GLY B CA 1
ATOM 3435 C C . GLY B 1 162 ? -8.609 -10.93 0.429 1 97.44 162 GLY B C 1
ATOM 3436 O O . GLY B 1 162 ? -9.805 -11.227 0.33 1 97.44 162 GLY B O 1
ATOM 3437 N N . PHE B 1 163 ? -8.133 -10.406 1.5 1 96.88 163 PHE B N 1
ATOM 3438 C CA . PHE B 1 163 ? -8.93 -10.227 2.711 1 96.88 163 PHE B CA 1
ATOM 3439 C C . PHE B 1 163 ? -9.562 -8.844 2.742 1 96.88 163 PHE B C 1
ATOM 3441 O O . PHE B 1 163 ? -10.359 -8.539 3.635 1 96.88 163 PHE B O 1
ATOM 3448 N N . LEU B 1 164 ? -9.258 -8 1.822 1 96.75 164 LEU B N 1
ATOM 3449 C CA . LEU B 1 164 ? -9.852 -6.668 1.763 1 96.75 164 LEU B CA 1
ATOM 3450 C C . LEU B 1 164 ? -11.367 -6.762 1.604 1 96.75 164 LEU B C 1
ATOM 3452 O O . LEU B 1 164 ? -11.859 -7.418 0.687 1 96.75 164 LEU B O 1
ATOM 3456 N N . PRO B 1 165 ? -12.078 -6.117 2.439 1 95.06 165 PRO B N 1
ATOM 3457 C CA . PRO B 1 165 ? -13.531 -6.121 2.27 1 95.06 165 PRO B CA 1
ATOM 3458 C C . PRO B 1 165 ? -13.984 -5.324 1.047 1 95.06 165 PRO B C 1
ATOM 3460 O O . PRO B 1 165 ? -13.578 -4.172 0.871 1 95.06 165 PRO B O 1
ATOM 3463 N N . VAL B 1 166 ? -14.789 -5.938 0.225 1 93.75 166 VAL B N 1
ATOM 3464 C CA . VAL B 1 166 ? -15.336 -5.281 -0.956 1 93.75 166 VAL B CA 1
ATOM 3465 C C . VAL B 1 166 ? -16.859 -5.484 -0.999 1 93.75 166 VAL B C 1
ATOM 3467 O O . VAL B 1 166 ? -17.375 -6.43 -0.399 1 93.75 166 VAL B O 1
ATOM 3470 N N . PRO B 1 167 ? -17.547 -4.543 -1.649 1 89.44 167 PRO B N 1
ATOM 3471 C CA . PRO B 1 167 ? -19 -4.707 -1.765 1 89.44 167 PRO B CA 1
ATOM 3472 C C . PRO B 1 167 ?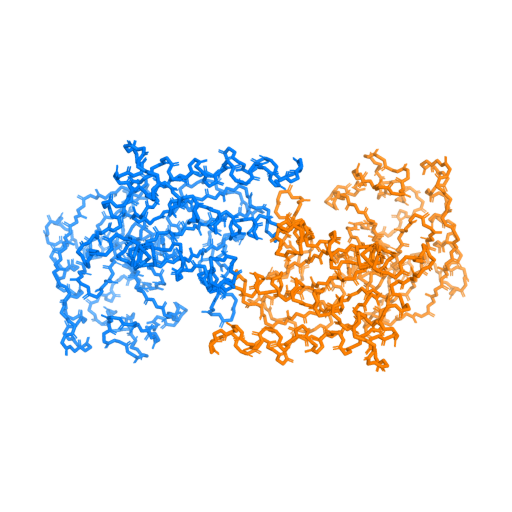 -19.391 -5.93 -2.596 1 89.44 167 PRO B C 1
ATOM 3474 O O . PRO B 1 167 ? -18.719 -6.246 -3.584 1 89.44 167 PRO B O 1
ATOM 3477 N N . SER B 1 168 ? -20.391 -6.625 -2.129 1 86.88 168 SER B N 1
ATOM 3478 C CA . SER B 1 168 ? -21.016 -7.742 -2.836 1 86.88 168 SER B CA 1
ATOM 3479 C C . SER B 1 168 ? -22.547 -7.691 -2.713 1 86.88 168 SER B C 1
ATOM 3481 O O . SER B 1 168 ? -23.094 -6.781 -2.088 1 86.88 168 SER B O 1
ATOM 3483 N N . SER B 1 169 ? -23.234 -8.617 -3.338 1 82.88 169 SER B N 1
ATOM 3484 C CA . SER B 1 169 ? -24.703 -8.695 -3.266 1 82.88 169 SER B CA 1
ATOM 3485 C C . SER B 1 169 ? -25.156 -9 -1.848 1 82.88 169 SER B C 1
ATOM 3487 O O . SER B 1 169 ? -26.312 -8.719 -1.491 1 82.88 169 SER B O 1
ATOM 3489 N N . THR B 1 170 ? -24.328 -9.555 -1.031 1 84.19 170 THR B N 1
ATOM 3490 C CA . THR B 1 170 ? -24.703 -9.922 0.327 1 84.19 170 THR B CA 1
ATOM 3491 C C . THR B 1 170 ? -24 -9.039 1.349 1 84.19 170 THR B C 1
ATOM 3493 O O . THR B 1 170 ? -23.844 -9.422 2.512 1 84.19 170 THR B O 1
ATOM 3496 N N . GLY B 1 171 ? -23.484 -7.906 0.904 1 86.94 171 GLY B N 1
ATOM 3497 C CA . GLY B 1 171 ? -22.797 -7.004 1.807 1 86.94 171 GLY B CA 1
ATOM 3498 C C . GLY B 1 171 ? -21.281 -7.031 1.636 1 86.94 171 GLY B C 1
ATOM 3499 O O . GLY B 1 171 ? -20.781 -7.422 0.581 1 86.94 171 GLY B O 1
ATOM 3500 N N . LEU B 1 172 ? -20.562 -6.594 2.588 1 90.5 172 LEU B N 1
ATOM 3501 C CA . LEU B 1 172 ? -19.094 -6.574 2.525 1 90.5 172 LEU B CA 1
ATOM 3502 C C . LEU B 1 172 ? -18.531 -7.965 2.771 1 90.5 172 LEU B C 1
ATOM 3504 O O . LEU B 1 172 ? -18.891 -8.633 3.742 1 90.5 172 LEU B O 1
ATOM 3508 N N . ARG B 1 173 ? -17.75 -8.391 1.845 1 94 173 ARG B N 1
ATOM 3509 C CA . ARG B 1 173 ? -17.078 -9.688 1.925 1 94 173 ARG B CA 1
ATOM 3510 C C . ARG B 1 173 ? -15.617 -9.578 1.521 1 94 173 ARG B C 1
ATOM 3512 O O . ARG B 1 173 ? -15.227 -8.656 0.801 1 94 173 ARG B O 1
ATOM 3519 N N . PRO B 1 174 ? -14.812 -10.508 2.023 1 96.25 174 PRO B N 1
ATOM 3520 C CA . PRO B 1 174 ? -13.422 -10.5 1.562 1 96.25 174 PRO B CA 1
ATOM 3521 C C . PRO B 1 174 ? -13.305 -10.625 0.045 1 96.25 174 PRO B C 1
ATOM 3523 O O . PRO B 1 174 ? -14.062 -11.375 -0.579 1 96.25 174 PRO B O 1
ATOM 3526 N N . LEU B 1 175 ? -12.461 -9.898 -0.511 1 97.38 175 LEU B N 1
ATOM 3527 C CA . LEU B 1 175 ? -12.242 -9.805 -1.949 1 97.38 175 LEU B CA 1
ATOM 3528 C C . LEU B 1 175 ? -12.125 -11.188 -2.574 1 97.38 175 LEU B C 1
ATOM 3530 O O . LEU B 1 175 ? -12.789 -11.477 -3.576 1 97.38 175 LEU B O 1
ATOM 3534 N N . GLU B 1 176 ? -11.328 -12.055 -1.997 1 96.94 176 GLU B N 1
ATOM 3535 C CA . GLU B 1 176 ? -11.07 -13.367 -2.584 1 96.94 176 GLU B CA 1
ATOM 3536 C C . GLU B 1 176 ? -12.32 -14.242 -2.562 1 96.94 176 GLU B C 1
ATOM 3538 O O . GLU B 1 176 ? -12.531 -15.055 -3.463 1 96.94 176 GLU B O 1
ATOM 3543 N N . SER B 1 177 ? -13.211 -14.086 -1.591 1 95.5 177 SER B N 1
ATOM 3544 C CA . SER B 1 177 ? -14.414 -14.906 -1.474 1 95.5 177 SER B CA 1
ATOM 3545 C C . SER B 1 177 ? -15.406 -14.586 -2.582 1 95.5 177 SER B C 1
ATOM 3547 O O . SER B 1 177 ? -16.25 -15.422 -2.926 1 95.5 177 SER B O 1
ATOM 3549 N N . VAL B 1 178 ? -15.219 -13.398 -3.176 1 95 178 VAL B N 1
ATOM 3550 C CA . VAL B 1 178 ? -16.188 -12.945 -4.176 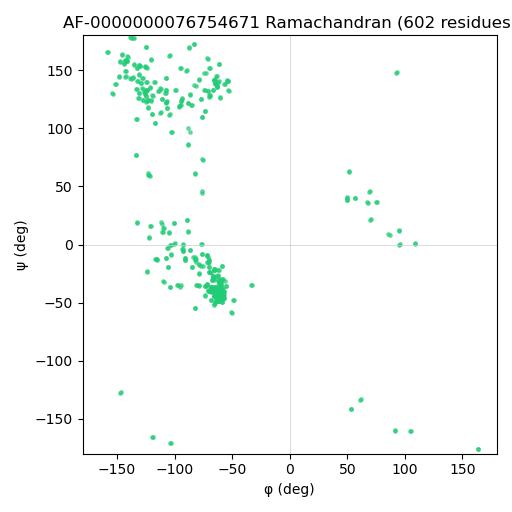1 95 178 VAL B CA 1
ATOM 3551 C C . VAL B 1 178 ? -15.539 -12.984 -5.562 1 95 178 VAL B C 1
ATOM 3553 O O . VAL B 1 178 ? -16.219 -13.281 -6.551 1 95 178 VAL B O 1
ATOM 3556 N N . CYS B 1 179 ? -14.273 -12.75 -5.617 1 97.88 179 CYS B N 1
ATOM 3557 C CA . CYS B 1 179 ? -13.703 -12.344 -6.902 1 97.88 179 CYS B CA 1
ATOM 3558 C C . CYS B 1 179 ? -12.703 -13.375 -7.402 1 97.88 179 CYS B C 1
ATOM 3560 O O . CYS B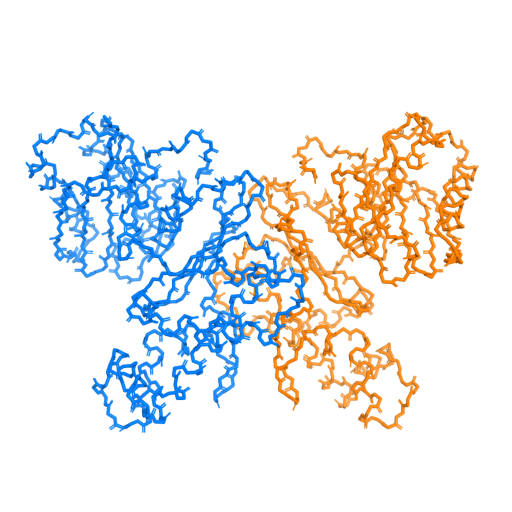 1 179 ? -12.273 -13.328 -8.555 1 97.88 179 CYS B O 1
ATOM 3562 N N . ALA B 1 180 ? -12.281 -14.32 -6.57 1 97.75 180 ALA B N 1
ATOM 3563 C CA . ALA B 1 180 ? -11.359 -15.375 -6.992 1 97.75 180 ALA B CA 1
ATOM 3564 C C . ALA B 1 180 ? -12.109 -16.516 -7.676 1 97.75 180 ALA B C 1
ATOM 3566 O O . ALA B 1 180 ? -13.344 -16.531 -7.695 1 97.75 180 ALA B O 1
ATOM 3567 N N . GLY B 1 181 ? -11.391 -17.438 -8.234 1 97.25 181 GLY B N 1
ATOM 3568 C CA . GLY B 1 181 ? -11.977 -18.562 -8.953 1 97.25 181 GLY B CA 1
ATOM 3569 C C . GLY B 1 181 ? -13.055 -19.281 -8.164 1 97.25 181 GLY B C 1
ATOM 3570 O O . GLY B 1 181 ? -14.219 -19.312 -8.578 1 97.25 181 GLY B O 1
ATOM 3571 N N . PRO B 1 182 ? -12.734 -19.812 -6.996 1 96.25 182 PRO B N 1
ATOM 3572 C CA . PRO B 1 182 ? -13.719 -20.547 -6.195 1 96.25 182 PRO B CA 1
ATOM 3573 C C . PRO B 1 182 ? -14.914 -19.688 -5.793 1 96.25 182 PRO B C 1
ATOM 3575 O O . PRO B 1 182 ? -16.031 -20.188 -5.707 1 96.25 182 PRO B O 1
ATOM 3578 N N . GLY B 1 183 ? -14.688 -18.422 -5.504 1 96.38 183 GLY B N 1
ATOM 3579 C CA . GLY B 1 183 ? -15.781 -17.516 -5.172 1 96.38 183 GLY B CA 1
ATOM 3580 C C . GLY B 1 183 ? -16.75 -17.312 -6.32 1 96.38 183 GLY B C 1
ATOM 3581 O O . GLY B 1 183 ? -17.969 -17.422 -6.137 1 96.38 183 GLY B O 1
ATOM 3582 N N . ILE B 1 184 ? -16.219 -17.062 -7.484 1 97.12 184 ILE B N 1
ATOM 3583 C CA . ILE B 1 184 ? -17.031 -16.906 -8.688 1 97.12 184 ILE B CA 1
ATOM 3584 C C . ILE B 1 184 ? -17.812 -18.188 -8.953 1 97.12 184 ILE B C 1
ATOM 3586 O O . ILE B 1 184 ? -19.016 -18.141 -9.25 1 97.12 184 ILE B O 1
ATOM 3590 N N . GLU B 1 185 ? -17.094 -19.234 -8.805 1 97.5 185 GLU B N 1
ATOM 3591 C CA . GLU B 1 185 ? -17.703 -20.547 -9.047 1 97.5 185 GLU B CA 1
ATOM 3592 C C . GLU B 1 185 ? -18.859 -20.797 -8.086 1 97.5 185 GLU B C 1
ATOM 3594 O O . GLU B 1 185 ? -19.938 -21.234 -8.508 1 97.5 185 GLU B O 1
ATOM 3599 N N . ALA B 1 186 ? -18.719 -20.578 -6.828 1 96.44 186 ALA B N 1
ATOM 3600 C CA . ALA B 1 186 ? -19.75 -20.781 -5.82 1 96.44 186 ALA B CA 1
ATOM 3601 C C . ALA B 1 186 ? -21 -19.953 -6.121 1 96.44 186 ALA B C 1
ATOM 3603 O O . ALA B 1 186 ? -22.125 -20.438 -6.039 1 96.44 186 ALA B O 1
ATOM 3604 N N . MET B 1 187 ? -20.812 -18.719 -6.469 1 96.06 187 MET B N 1
ATOM 3605 C CA . MET B 1 187 ? -21.938 -17.844 -6.797 1 96.06 187 MET B CA 1
ATOM 3606 C C . MET B 1 187 ? -22.656 -18.328 -8.055 1 96.06 187 MET B C 1
ATOM 3608 O O . MET B 1 187 ? -23.875 -18.297 -8.117 1 96.06 187 MET B O 1
ATOM 3612 N N . ALA B 1 188 ? -21.859 -18.766 -9.016 1 97.44 188 ALA B N 1
ATOM 3613 C CA . ALA B 1 188 ? -22.453 -19.281 -10.25 1 97.44 188 ALA B CA 1
ATOM 3614 C C . ALA B 1 188 ? -23.297 -20.516 -9.977 1 97.44 188 ALA B C 1
ATOM 3616 O O . ALA B 1 188 ? -24.406 -20.656 -10.5 1 97.44 188 ALA B O 1
ATOM 3617 N N . ARG B 1 189 ? -22.734 -21.391 -9.195 1 97.88 189 ARG B N 1
ATOM 3618 C CA . ARG B 1 189 ? -23.453 -22.609 -8.867 1 97.88 189 ARG B CA 1
ATOM 3619 C C . ARG B 1 189 ? -24.797 -22.297 -8.211 1 97.88 189 ARG B C 1
ATOM 3621 O O . ARG B 1 189 ? -25.797 -22.953 -8.492 1 97.88 189 ARG B O 1
ATOM 3628 N N . ALA B 1 190 ? -24.844 -21.328 -7.406 1 95.81 190 ALA B N 1
ATOM 3629 C CA . ALA B 1 190 ? -26.078 -20.922 -6.746 1 95.81 190 ALA B CA 1
ATOM 3630 C C . ALA B 1 190 ? -27.062 -20.328 -7.746 1 95.81 190 ALA B C 1
ATOM 3632 O O . ALA B 1 190 ? -28.266 -20.594 -7.68 1 95.81 190 ALA B O 1
ATOM 3633 N N . LEU B 1 191 ? -26.625 -19.531 -8.68 1 95.62 191 LEU B N 1
ATOM 3634 C CA . LEU B 1 191 ? -27.484 -18.812 -9.602 1 95.62 191 LEU B CA 1
ATOM 3635 C C . LEU B 1 191 ? -27.984 -19.719 -10.719 1 95.62 191 LEU B C 1
ATOM 3637 O O . LEU B 1 191 ? -29.125 -19.594 -11.164 1 95.62 191 LEU B O 1
ATOM 3641 N N . TYR B 1 192 ? -27.141 -20.609 -11.109 1 96.44 192 TYR B N 1
ATOM 3642 C CA . TYR B 1 192 ? -27.5 -21.516 -12.195 1 96.44 192 TYR B CA 1
ATOM 3643 C C . TYR B 1 192 ? -28.141 -22.781 -11.656 1 96.44 192 TYR B C 1
ATOM 3645 O O . TYR B 1 192 ? -28.641 -23.609 -12.43 1 96.44 192 TYR B O 1
ATOM 3653 N N . LEU B 1 193 ? -28.047 -22.953 -10.367 1 97.06 193 LEU B N 1
ATOM 3654 C CA . LEU B 1 193 ? -28.516 -24.172 -9.727 1 97.06 193 LEU B CA 1
ATOM 3655 C C . LEU B 1 193 ? -27.844 -25.406 -10.328 1 97.06 193 LEU B C 1
ATOM 3657 O O . LEU B 1 193 ? -28.516 -26.359 -10.703 1 97.06 193 LEU B O 1
ATOM 3661 N N . ASP B 1 194 ? -26.594 -25.312 -10.609 1 97.06 194 ASP B N 1
ATOM 3662 C CA . ASP B 1 194 ? -25.734 -26.344 -11.188 1 97.06 194 ASP B CA 1
ATOM 3663 C C . ASP B 1 194 ? -24.406 -26.453 -10.43 1 97.06 194 ASP B C 1
ATOM 3665 O O . ASP B 1 194 ? -23.516 -25.625 -10.617 1 97.06 194 ASP B O 1
ATOM 3669 N N . ASP B 1 195 ? -24.219 -27.484 -9.688 1 96.12 195 ASP B N 1
ATOM 3670 C CA . ASP B 1 195 ? -23.078 -27.656 -8.797 1 96.12 195 ASP B CA 1
ATOM 3671 C C . ASP B 1 195 ? -21.812 -28.031 -9.578 1 96.12 195 ASP B C 1
ATOM 3673 O O . ASP B 1 195 ? -20.734 -28.141 -9.008 1 96.12 195 ASP B O 1
ATOM 3677 N N . ARG B 1 196 ? -21.953 -28.125 -10.867 1 96.06 196 ARG B N 1
ATOM 3678 C CA . ARG B 1 196 ? -20.828 -28.625 -11.656 1 96.06 196 ARG B CA 1
ATOM 3679 C C . ARG B 1 196 ? -20.188 -27.484 -12.445 1 96.06 196 ARG B C 1
ATOM 3681 O O . ARG B 1 196 ? -19.109 -27.672 -13.023 1 96.06 196 ARG B O 1
ATOM 3688 N N . ILE B 1 197 ? -20.812 -26.375 -12.492 1 97.38 197 ILE B N 1
ATOM 3689 C CA . ILE B 1 197 ? -20.281 -25.281 -13.297 1 97.38 197 ILE B CA 1
ATOM 3690 C C . ILE B 1 197 ? -18.922 -24.844 -12.742 1 97.38 197 ILE B C 1
ATOM 3692 O O . ILE B 1 197 ? -18.75 -24.75 -11.531 1 97.38 197 ILE B O 1
ATOM 3696 N N . THR B 1 198 ? -17.938 -24.625 -13.594 1 97.56 198 THR B N 1
ATOM 3697 C CA . THR B 1 198 ? -16.594 -24.188 -13.219 1 97.56 198 THR B CA 1
ATOM 3698 C C . THR B 1 198 ? -16.406 -22.703 -13.555 1 97.56 198 THR B C 1
ATOM 3700 O O . THR B 1 198 ? -17.188 -22.141 -14.32 1 97.56 198 THR B O 1
ATOM 3703 N N . VAL B 1 199 ? -15.43 -22.156 -12.961 1 97.56 199 VAL B N 1
ATOM 3704 C CA . VAL B 1 199 ? -15.133 -20.75 -13.227 1 97.56 199 VAL B CA 1
ATOM 3705 C C . VAL B 1 199 ? -14.781 -20.578 -14.703 1 97.56 199 VAL B C 1
ATOM 3707 O O . VAL B 1 199 ? -15.141 -19.562 -15.312 1 97.56 199 VAL B O 1
ATOM 3710 N N . ALA B 1 200 ? -14.078 -21.547 -15.242 1 97.62 200 ALA B N 1
ATOM 3711 C CA . ALA B 1 200 ? -13.75 -21.5 -16.672 1 97.62 200 ALA B CA 1
ATOM 3712 C C . ALA B 1 200 ? -15.016 -21.406 -17.516 1 97.62 200 ALA B C 1
ATOM 3714 O O . ALA B 1 200 ? -15.07 -20.656 -18.484 1 97.62 200 ALA B O 1
ATOM 3715 N N . GLN B 1 201 ? -15.969 -22.109 -17.141 1 98.19 201 GLN B N 1
ATOM 3716 C CA . GLN B 1 201 ? -17.234 -22.094 -17.875 1 98.19 201 GLN B CA 1
ATOM 3717 C C . GLN B 1 201 ? -17.953 -20.766 -17.703 1 98.19 201 GLN B C 1
ATOM 3719 O O . GLN B 1 201 ? -18.609 -20.281 -18.625 1 98.19 201 GLN B O 1
ATOM 3724 N N . VAL B 1 202 ? -17.922 -20.188 -16.531 1 98.38 202 VAL B N 1
ATOM 3725 C CA . VAL B 1 202 ? -18.547 -18.891 -16.281 1 98.38 202 VAL B CA 1
ATOM 3726 C C . VAL B 1 202 ? -17.953 -17.844 -17.234 1 98.38 202 VAL B C 1
ATOM 3728 O O . VAL B 1 202 ? -18.688 -17.109 -17.891 1 98.38 202 VAL B O 1
ATOM 3731 N N . PHE B 1 203 ? -16.688 -17.828 -17.359 1 98.44 203 PHE B N 1
ATOM 3732 C CA . PHE B 1 203 ? -16.016 -16.859 -18.219 1 98.44 203 PHE B CA 1
ATOM 3733 C C . PHE B 1 203 ? -16.328 -17.125 -19.688 1 98.44 203 PHE B C 1
ATOM 3735 O O . PHE B 1 203 ? -16.516 -16.188 -20.469 1 98.44 203 PHE B O 1
ATOM 3742 N N . ALA B 1 204 ? -16.328 -18.406 -20.031 1 98.12 204 ALA B N 1
ATOM 3743 C CA . ALA B 1 204 ? -16.703 -18.766 -21.406 1 98.12 204 ALA B CA 1
ATOM 3744 C C . ALA B 1 204 ? -18.109 -18.281 -21.734 1 98.12 204 ALA B C 1
ATOM 3746 O O . ALA B 1 204 ? -18.359 -17.766 -22.828 1 98.12 204 ALA B O 1
ATOM 3747 N N . ARG B 1 205 ? -19 -18.453 -20.844 1 98 205 ARG B N 1
ATOM 3748 C CA . ARG B 1 205 ? -20.391 -18.016 -21.031 1 98 205 ARG B CA 1
ATOM 3749 C C . ARG B 1 205 ? -20.469 -16.484 -21.109 1 98 205 ARG B C 1
ATOM 3751 O O . ARG B 1 205 ? -21.266 -15.945 -21.875 1 98 205 ARG B O 1
ATOM 3758 N N . ALA B 1 206 ? -19.719 -15.82 -20.312 1 98.06 206 ALA B N 1
ATOM 3759 C CA . ALA B 1 206 ? -19.688 -14.359 -20.344 1 98.06 206 ALA B CA 1
ATOM 3760 C C . ALA B 1 206 ? -19.219 -13.867 -21.719 1 98.06 206 ALA B C 1
ATOM 3762 O O . ALA B 1 206 ? -19.797 -12.93 -22.266 1 98.06 206 ALA B O 1
ATOM 3763 N N . LEU B 1 207 ? -18.219 -14.484 -22.266 1 96.56 207 LEU B N 1
ATOM 3764 C CA . LEU B 1 207 ? -17.703 -14.117 -23.562 1 96.56 207 LEU B CA 1
ATOM 3765 C C . LEU B 1 207 ? -18.75 -14.305 -24.656 1 96.56 207 LEU B C 1
ATOM 3767 O O . LEU B 1 207 ? -18.766 -13.586 -25.656 1 96.56 207 LEU B O 1
ATOM 3771 N N . LYS B 1 208 ? -19.609 -15.195 -24.359 1 96.88 208 LYS B N 1
ATOM 3772 C CA . LYS B 1 208 ? -20.688 -15.469 -25.312 1 96.88 208 LYS B CA 1
ATOM 3773 C C . LYS B 1 208 ? -21.875 -14.539 -25.094 1 96.88 208 LYS B C 1
ATOM 3775 O O . LYS B 1 208 ? -22.891 -14.641 -25.781 1 96.88 208 LYS B O 1
ATOM 3780 N N . GLY B 1 209 ? -21.797 -13.711 -24.047 1 96.75 209 GLY B N 1
ATOM 3781 C CA . GLY B 1 209 ? -22.812 -12.672 -23.844 1 96.75 209 GLY B CA 1
ATOM 3782 C C . GLY B 1 209 ? -23.922 -13.094 -22.906 1 96.75 209 GLY B C 1
ATOM 3783 O O . GLY B 1 209 ? -24.938 -12.414 -22.812 1 96.75 209 GLY B O 1
ATOM 3784 N N . GLU B 1 210 ? -23.719 -14.195 -22.234 1 97.75 210 GLU B N 1
ATOM 3785 C CA . GLU B 1 210 ? -24.75 -14.625 -21.281 1 97.75 210 GLU B CA 1
ATOM 3786 C C . GLU B 1 210 ? -24.859 -13.656 -20.109 1 97.75 210 GLU B C 1
ATOM 3788 O O . GLU B 1 210 ? -23.859 -13.336 -19.469 1 97.75 210 GLU B O 1
ATOM 3793 N N . GLN B 1 211 ? -26.016 -13.297 -19.797 1 97.5 211 GLN B N 1
ATOM 3794 C CA . GLN B 1 211 ? -26.266 -12.188 -18.891 1 97.5 211 GLN B CA 1
ATOM 3795 C C . GLN B 1 211 ? -25.766 -12.5 -17.484 1 97.5 211 GLN B C 1
ATOM 3797 O O . GLN B 1 211 ? -24.984 -11.734 -16.906 1 97.5 211 GLN B O 1
ATOM 3802 N N . ILE B 1 212 ? -26.156 -13.633 -16.969 1 96.94 212 ILE B N 1
ATOM 3803 C CA . ILE B 1 212 ? -25.797 -14 -15.602 1 96.94 212 ILE B CA 1
ATOM 3804 C C . ILE B 1 212 ? -24.281 -14.094 -15.477 1 96.94 212 ILE B C 1
ATOM 3806 O O . ILE B 1 212 ? -23.688 -13.57 -14.523 1 96.94 212 ILE B O 1
ATOM 3810 N N . ALA B 1 213 ? -23.641 -14.773 -16.391 1 98 213 ALA B N 1
ATOM 3811 C CA . ALA B 1 213 ? -22.188 -14.922 -16.406 1 98 213 ALA B CA 1
ATOM 3812 C C . ALA B 1 213 ? -21.484 -13.57 -16.5 1 98 213 ALA B C 1
ATOM 3814 O O . ALA B 1 213 ? -20.5 -13.32 -15.797 1 98 213 ALA B O 1
ATOM 3815 N N . ASN B 1 214 ? -22.062 -12.719 -17.312 1 97.75 214 ASN B N 1
ATOM 3816 C CA . ASN B 1 214 ? -21.5 -11.375 -17.469 1 97.75 214 ASN B CA 1
ATOM 3817 C C . ASN B 1 214 ? -21.562 -10.594 -16.156 1 97.75 214 ASN B C 1
ATOM 3819 O O . ASN B 1 214 ? -20.609 -9.883 -15.812 1 97.75 214 ASN B O 1
ATOM 3823 N N . GLU B 1 215 ? -22.656 -10.711 -15.531 1 96.62 215 GLU B N 1
ATOM 3824 C CA . GLU B 1 215 ? -22.828 -10.016 -14.258 1 96.62 215 GLU B CA 1
ATOM 3825 C C . GLU B 1 215 ? -21.828 -10.516 -13.219 1 96.62 215 GLU B C 1
ATOM 3827 O O . GLU B 1 215 ? -21.297 -9.727 -12.43 1 96.62 215 GLU B O 1
ATOM 3832 N N . LEU B 1 216 ? -21.609 -11.812 -13.188 1 96.94 216 LEU B N 1
ATOM 3833 C CA . LEU B 1 216 ? -20.656 -12.398 -12.258 1 96.94 216 LEU B CA 1
ATOM 3834 C C . LEU B 1 216 ? -19.25 -11.906 -12.547 1 96.94 216 LEU B C 1
ATOM 3836 O O . LEU B 1 216 ? -18.5 -11.539 -11.633 1 96.94 216 LEU B O 1
ATOM 3840 N N . VAL B 1 217 ? -18.891 -11.875 -13.828 1 97.75 217 VAL B N 1
ATOM 3841 C CA . VAL B 1 217 ? -17.578 -11.414 -14.234 1 97.75 217 VAL B CA 1
ATOM 3842 C C . VAL B 1 217 ? -17.422 -9.93 -13.922 1 97.75 217 VAL B C 1
ATOM 3844 O O . VAL B 1 217 ? -16.375 -9.492 -13.43 1 97.75 217 VAL B O 1
ATOM 3847 N N . ASP B 1 218 ? -18.484 -9.195 -14.125 1 96.69 218 ASP B N 1
ATOM 3848 C CA . ASP B 1 218 ? -18.453 -7.762 -13.836 1 96.69 218 ASP B CA 1
ATOM 3849 C C . ASP B 1 218 ? -18.281 -7.508 -12.336 1 96.69 218 ASP B C 1
ATOM 3851 O O . ASP B 1 218 ? -17.562 -6.594 -11.938 1 96.69 218 ASP B O 1
ATOM 3855 N N . GLN B 1 219 ? -18.969 -8.289 -11.562 1 95.56 219 GLN B N 1
ATOM 3856 C CA . GLN B 1 219 ? -18.844 -8.164 -10.117 1 95.56 219 GLN B CA 1
ATOM 3857 C C . GLN B 1 219 ? -17.406 -8.445 -9.672 1 95.56 219 GLN B C 1
ATOM 3859 O O . GLN B 1 219 ? -16.859 -7.723 -8.836 1 95.56 219 GLN B O 1
ATOM 3864 N N . SER B 1 220 ? -16.859 -9.5 -10.203 1 97.31 220 SER B N 1
ATOM 3865 C CA . SER B 1 220 ? -15.469 -9.828 -9.883 1 97.31 220 SER B CA 1
ATOM 3866 C C . SER B 1 220 ? -14.516 -8.719 -10.336 1 97.31 220 SER B C 1
ATOM 3868 O O . SER B 1 220 ? -13.633 -8.305 -9.586 1 97.31 220 SER B O 1
ATOM 3870 N N . ALA B 1 221 ? -14.734 -8.227 -11.539 1 97.56 221 ALA B N 1
ATOM 3871 C CA . ALA B 1 221 ? -13.891 -7.16 -12.078 1 97.56 221 ALA B CA 1
ATOM 3872 C C . ALA B 1 221 ? -13.953 -5.914 -11.195 1 97.56 221 ALA B C 1
ATOM 3874 O O . ALA B 1 221 ? -12.93 -5.273 -10.945 1 97.56 221 ALA B O 1
ATOM 3875 N N . MET B 1 222 ? -15.117 -5.617 -10.734 1 96.06 222 MET B N 1
ATOM 3876 C CA . MET B 1 222 ? -15.297 -4.461 -9.859 1 96.06 222 MET B CA 1
ATOM 3877 C C . MET B 1 222 ? -14.523 -4.633 -8.555 1 96.06 222 MET B C 1
ATOM 3879 O O . MET B 1 222 ? -13.82 -3.719 -8.125 1 96.06 222 MET B O 1
ATOM 3883 N N . GLY B 1 223 ? -14.68 -5.781 -7.957 1 96.56 223 GLY B N 1
ATOM 3884 C CA . GLY B 1 223 ? -13.953 -6.043 -6.723 1 96.56 223 GLY B CA 1
ATOM 3885 C C . GLY B 1 223 ? -12.453 -5.973 -6.883 1 96.56 223 GLY B C 1
ATOM 3886 O O . GLY B 1 223 ? -11.766 -5.34 -6.078 1 96.56 223 GLY B O 1
ATOM 3887 N N . VAL B 1 224 ? -11.914 -6.629 -7.902 1 98.31 224 VAL B N 1
ATOM 3888 C CA . VAL B 1 224 ? -10.477 -6.625 -8.156 1 98.31 224 VAL B CA 1
ATOM 3889 C C . VAL B 1 224 ? -10.008 -5.203 -8.445 1 98.31 224 VAL B C 1
ATOM 3891 O O . VAL B 1 224 ? -8.93 -4.797 -8 1 98.31 224 VAL B O 1
ATOM 3894 N N . ALA B 1 225 ? -10.844 -4.43 -9.164 1 97.94 225 ALA B N 1
ATOM 3895 C CA . ALA B 1 225 ? -10.508 -3.033 -9.438 1 97.94 225 ALA B CA 1
ATOM 3896 C C . ALA B 1 225 ? -10.375 -2.236 -8.141 1 97.94 225 ALA B C 1
ATOM 3898 O O . ALA B 1 225 ? -9.477 -1.401 -8.008 1 97.94 225 ALA B O 1
ATOM 3899 N N . ILE B 1 226 ? -11.227 -2.479 -7.234 1 96.75 226 ILE B N 1
ATOM 3900 C CA . ILE B 1 226 ? -11.156 -1.79 -5.949 1 96.75 226 ILE B CA 1
ATOM 3901 C C . ILE B 1 226 ? -9.852 -2.145 -5.246 1 96.75 226 ILE B C 1
ATOM 3903 O O . ILE B 1 226 ? -9.18 -1.271 -4.691 1 96.75 226 ILE B O 1
ATOM 3907 N N . GLY B 1 227 ? -9.492 -3.41 -5.258 1 97.44 227 GLY B N 1
ATOM 3908 C CA . GLY B 1 227 ? -8.211 -3.828 -4.711 1 97.44 227 GLY B CA 1
ATOM 3909 C C . GLY B 1 227 ? -7.027 -3.145 -5.371 1 97.44 227 GLY B C 1
ATOM 3910 O O . GLY B 1 227 ? -6.125 -2.658 -4.688 1 97.44 227 GLY B O 1
ATOM 3911 N N . LEU B 1 228 ? -7.047 -3.084 -6.668 1 98.38 228 LEU B N 1
ATOM 3912 C CA . LEU B 1 228 ? -5.988 -2.412 -7.414 1 98.38 228 LEU B CA 1
ATOM 3913 C C . LEU B 1 228 ? -5.977 -0.918 -7.109 1 98.38 228 LEU B C 1
ATOM 3915 O O . LEU B 1 228 ? -4.91 -0.306 -7.031 1 98.38 228 LEU B O 1
ATOM 3919 N N . PHE B 1 229 ? -7.148 -0.363 -7.008 1 98.06 229 PHE B N 1
ATOM 3920 C CA . PHE B 1 229 ? -7.254 1.06 -6.703 1 98.06 229 PHE B CA 1
ATOM 3921 C C . PHE B 1 229 ? -6.613 1.377 -5.359 1 98.06 229 PHE B C 1
ATOM 3923 O O . PHE B 1 229 ? -5.969 2.416 -5.199 1 98.06 229 PHE B O 1
ATOM 3930 N N . ALA B 1 230 ? -6.824 0.494 -4.418 1 98.06 230 ALA B N 1
ATOM 3931 C CA . ALA B 1 230 ? -6.148 0.646 -3.131 1 98.06 230 ALA B CA 1
ATOM 3932 C C . ALA B 1 230 ? -4.633 0.678 -3.307 1 98.06 230 ALA B C 1
ATOM 3934 O O . ALA B 1 230 ? -3.953 1.523 -2.723 1 98.06 230 ALA B O 1
ATOM 3935 N N . MET B 1 231 ? -4.113 -0.231 -4.105 1 98.19 231 MET B N 1
ATOM 3936 C CA . MET B 1 231 ? -2.684 -0.262 -4.402 1 98.19 231 MET B CA 1
ATOM 3937 C C . MET B 1 231 ? -2.232 1.048 -5.039 1 98.19 231 MET B C 1
ATOM 3939 O O . MET B 1 231 ? -1.195 1.6 -4.668 1 98.19 231 MET B O 1
ATOM 3943 N N . ILE B 1 232 ? -2.998 1.541 -5.941 1 98.06 232 ILE B N 1
ATOM 3944 C CA . ILE B 1 232 ? -2.689 2.762 -6.68 1 98.06 232 ILE B CA 1
ATOM 3945 C C . ILE B 1 232 ? -2.703 3.957 -5.727 1 98.06 232 ILE B C 1
ATOM 3947 O O . ILE B 1 232 ? -1.78 4.773 -5.738 1 98.06 232 ILE B O 1
ATOM 3951 N N . CYS B 1 233 ? -3.666 4.02 -4.891 1 97.75 233 CYS B N 1
ATOM 3952 C CA . CYS B 1 233 ? -3.791 5.137 -3.963 1 97.75 233 CYS B CA 1
ATOM 3953 C C . CYS B 1 233 ? -2.674 5.113 -2.926 1 97.75 233 CYS B C 1
ATOM 3955 O O . CYS B 1 233 ? -2.115 6.156 -2.584 1 97.75 233 CYS B O 1
ATOM 3957 N N . LEU B 1 234 ? -2.348 3.986 -2.467 1 97.62 234 LEU B N 1
ATOM 3958 C CA . LEU B 1 234 ? -1.396 3.871 -1.366 1 97.62 234 LEU B CA 1
ATOM 3959 C C . LEU B 1 234 ? 0.038 3.979 -1.874 1 97.62 234 LEU B C 1
ATOM 3961 O O . LEU B 1 234 ? 0.89 4.582 -1.219 1 97.62 234 LEU B O 1
ATOM 3965 N N . LEU B 1 235 ? 0.271 3.43 -3.127 1 97 235 LEU B N 1
ATOM 3966 C CA . LEU B 1 235 ? 1.664 3.189 -3.486 1 97 235 LEU B CA 1
ATOM 3967 C C . LEU B 1 235 ? 2.02 3.898 -4.789 1 97 235 LEU B C 1
ATOM 3969 O O . LEU B 1 235 ? 3.199 4.082 -5.098 1 97 235 LEU B O 1
ATOM 3973 N N . ASP B 1 236 ? 1.06 4.195 -5.613 1 96.62 236 ASP B N 1
ATOM 3974 C CA . ASP B 1 236 ? 1.276 4.863 -6.895 1 96.62 236 ASP B CA 1
ATOM 3975 C C . ASP B 1 236 ? 2.357 4.152 -7.707 1 96.62 236 ASP B C 1
ATOM 3977 O O . ASP B 1 236 ? 3.365 4.762 -8.07 1 96.62 236 ASP B O 1
ATOM 3981 N N . PRO B 1 237 ? 2.096 2.889 -8.07 1 97.25 237 PRO B N 1
ATOM 3982 C CA . PRO B 1 237 ? 3.119 2.09 -8.75 1 97.25 237 PRO B CA 1
ATOM 3983 C C . PRO B 1 237 ? 3.387 2.564 -10.172 1 97.25 237 PRO B C 1
ATOM 3985 O O . PRO B 1 237 ? 2.494 3.119 -10.82 1 97.25 237 PRO B O 1
ATOM 3988 N N . LYS B 1 238 ? 4.598 2.32 -10.594 1 96.31 238 LYS B N 1
ATOM 3989 C CA . LYS B 1 238 ? 4.984 2.582 -11.984 1 96.31 238 LYS B CA 1
ATOM 3990 C C . LYS B 1 238 ? 4.387 1.543 -12.922 1 96.31 238 LYS B C 1
ATOM 3992 O O . LYS B 1 238 ? 4.016 1.864 -14.055 1 96.31 238 LYS B O 1
ATOM 3997 N N . GLU B 1 239 ? 4.305 0.36 -12.453 1 97 239 GLU B N 1
ATOM 3998 C CA . GLU B 1 239 ? 3.777 -0.759 -13.227 1 97 239 GLU B CA 1
ATOM 3999 C C . GLU B 1 239 ? 3.07 -1.768 -12.328 1 97 239 GLU B C 1
ATOM 4001 O O . GLU B 1 239 ? 3.475 -1.977 -11.18 1 97 239 GLU B O 1
ATOM 4006 N N . ILE B 1 240 ? 2.016 -2.342 -12.859 1 98.31 240 ILE B N 1
ATOM 4007 C CA . ILE B 1 240 ? 1.312 -3.447 -12.219 1 98.31 240 ILE B CA 1
ATOM 4008 C C . ILE B 1 240 ? 1.179 -4.613 -13.195 1 98.31 240 ILE B C 1
ATOM 4010 O O . ILE B 1 240 ? 0.688 -4.438 -14.312 1 98.31 240 ILE B O 1
ATOM 4014 N N . VAL B 1 241 ? 1.65 -5.754 -12.789 1 98.38 241 VAL B N 1
ATOM 4015 C CA . VAL B 1 241 ? 1.473 -6.965 -13.578 1 98.38 241 VAL B CA 1
ATOM 4016 C C . VAL B 1 241 ? 0.442 -7.875 -12.914 1 98.38 241 VAL B C 1
ATOM 4018 O O . VAL B 1 241 ? 0.472 -8.07 -11.695 1 98.38 241 VAL B O 1
ATOM 4021 N N . ILE B 1 242 ? -0.47 -8.359 -13.703 1 98.44 242 ILE B N 1
ATOM 4022 C CA . ILE B 1 242 ? -1.509 -9.258 -13.203 1 98.44 242 ILE B CA 1
ATOM 4023 C C . ILE B 1 242 ? -1.242 -10.68 -13.688 1 98.44 242 ILE B C 1
ATOM 4025 O O . ILE B 1 242 ? -1.052 -10.906 -14.883 1 98.44 242 ILE B O 1
ATOM 4029 N N . GLY B 1 243 ? -1.133 -11.523 -12.758 1 97.69 243 GLY B N 1
ATOM 4030 C CA . GLY B 1 243 ? -1.011 -12.945 -13.047 1 97.69 243 GLY B CA 1
ATOM 4031 C C . GLY B 1 243 ? -2.139 -13.773 -12.453 1 97.69 243 GLY B C 1
ATOM 4032 O O . GLY B 1 243 ? -3.205 -13.242 -12.141 1 97.69 243 GLY B O 1
ATOM 4033 N N . GLY B 1 244 ? -1.95 -15.102 -12.406 1 96 244 GLY B N 1
ATOM 4034 C CA . GLY B 1 244 ? -2.979 -16.031 -11.953 1 96 244 GLY B CA 1
ATOM 4035 C C . GLY B 1 244 ? -3.83 -16.578 -13.086 1 96 244 GLY B C 1
ATOM 4036 O O . GLY B 1 244 ? -4.121 -15.859 -14.047 1 96 244 GLY B O 1
ATOM 4037 N N . SER B 1 245 ? -4.254 -17.75 -12.898 1 94.62 245 SER B N 1
ATOM 4038 C CA . SER B 1 245 ? -4.891 -18.469 -13.992 1 94.62 245 SER B CA 1
ATOM 4039 C C . SER B 1 245 ? -6.172 -17.781 -14.445 1 94.62 245 SER B C 1
ATOM 4041 O O . SER B 1 245 ? -6.465 -17.734 -15.641 1 94.62 245 SER B O 1
ATOM 4043 N N . VAL B 1 246 ? -6.93 -17.234 -13.547 1 96.06 246 VAL B N 1
ATOM 4044 C CA . VAL B 1 246 ? -8.195 -16.578 -13.891 1 96.06 246 VAL B CA 1
ATOM 4045 C C . VAL B 1 246 ? -7.926 -15.391 -14.805 1 96.06 246 VAL B C 1
ATOM 4047 O O . VAL B 1 246 ? -8.562 -15.242 -15.852 1 96.06 246 VAL B O 1
ATOM 4050 N N . ALA B 1 247 ? -6.977 -14.57 -14.453 1 95.94 247 ALA B N 1
ATOM 4051 C CA . ALA B 1 247 ? -6.664 -13.375 -15.227 1 95.94 247 ALA B CA 1
ATOM 4052 C C . ALA B 1 247 ? -5.949 -13.734 -16.531 1 95.94 247 ALA B C 1
ATOM 4054 O O . ALA B 1 247 ? -6.289 -13.227 -17.594 1 95.94 247 ALA B O 1
ATOM 4055 N N . VAL B 1 248 ? -4.98 -14.641 -16.469 1 95.75 248 VAL B N 1
ATOM 4056 C CA . VAL B 1 248 ? -4.133 -14.984 -17.594 1 95.75 248 VAL B CA 1
ATOM 4057 C C . VAL B 1 248 ? -4.973 -15.625 -18.703 1 95.75 248 VAL B C 1
ATOM 4059 O O . VAL B 1 248 ? -4.77 -15.352 -19.891 1 95.75 248 VAL B O 1
ATOM 4062 N N . LYS B 1 249 ? -5.922 -16.422 -18.328 1 95.56 249 LYS B N 1
ATOM 4063 C CA . LYS B 1 249 ? -6.734 -17.141 -19.312 1 95.56 249 LYS B CA 1
ATOM 4064 C C . LYS B 1 249 ? -7.863 -16.25 -19.844 1 95.56 249 LYS B C 1
ATOM 4066 O O . LYS B 1 249 ? -8.531 -16.609 -20.812 1 95.56 249 LYS B O 1
ATOM 4071 N N . ASN B 1 250 ? -8.086 -15.133 -19.234 1 96.12 250 ASN B N 1
ATOM 4072 C CA . ASN B 1 250 ? -9.195 -14.266 -19.609 1 96.12 250 ASN B CA 1
ATOM 4073 C C . ASN B 1 250 ? -8.75 -12.805 -19.719 1 96.12 250 ASN B C 1
ATOM 4075 O O . ASN B 1 250 ? -9.156 -11.961 -18.922 1 96.12 250 ASN B O 1
ATOM 4079 N N . PRO B 1 251 ? -8.078 -12.461 -20.797 1 94.5 251 PRO B N 1
ATOM 4080 C CA . PRO B 1 251 ? -7.562 -11.094 -20.953 1 94.5 251 PRO B CA 1
ATOM 4081 C C . PRO B 1 251 ? -8.672 -10.047 -20.984 1 94.5 251 PRO B C 1
ATOM 4083 O O . PRO B 1 251 ? -8.469 -8.914 -20.547 1 94.5 251 PRO B O 1
ATOM 4086 N N . PHE B 1 252 ? -9.836 -10.398 -21.5 1 96.75 252 PHE B N 1
ATOM 4087 C CA . PHE B 1 252 ? -10.945 -9.453 -21.531 1 96.75 252 PHE B CA 1
ATOM 4088 C C . PHE B 1 252 ? -11.344 -9.039 -20.125 1 96.75 252 PHE B C 1
ATOM 4090 O O . PHE B 1 252 ? -11.844 -7.938 -19.906 1 96.75 252 PHE B O 1
ATOM 4097 N N . TYR B 1 253 ? -11.188 -9.992 -19.219 1 97.75 253 TYR B N 1
ATOM 4098 C CA . TYR B 1 253 ? -11.445 -9.742 -17.797 1 97.75 253 TYR B CA 1
ATOM 4099 C C . TYR B 1 253 ? -10.562 -8.609 -17.281 1 97.75 253 TYR B C 1
ATOM 4101 O O . TYR B 1 253 ? -11.039 -7.73 -16.562 1 97.75 253 TYR B O 1
ATOM 4109 N N . VAL B 1 254 ? -9.312 -8.531 -17.672 1 97.62 254 VAL B N 1
ATOM 4110 C CA . VAL B 1 254 ? -8.359 -7.5 -17.266 1 97.62 254 VAL B CA 1
ATOM 4111 C C . VAL B 1 254 ? -8.766 -6.156 -17.875 1 97.62 254 VAL B C 1
ATOM 4113 O O . VAL B 1 254 ? -8.664 -5.117 -17.203 1 97.62 254 VAL B O 1
ATOM 4116 N N . GLU B 1 255 ? -9.25 -6.191 -19.062 1 97.62 255 GLU B N 1
ATOM 4117 C CA . GLU B 1 255 ? -9.734 -4.965 -19.688 1 97.62 255 GLU B CA 1
ATOM 4118 C C . GLU B 1 255 ? -10.953 -4.414 -18.953 1 97.62 255 GLU B C 1
ATOM 4120 O O . GLU B 1 255 ? -11.117 -3.195 -18.828 1 97.62 255 GLU B O 1
ATOM 4125 N N . ARG B 1 256 ? -11.812 -5.301 -18.469 1 97.62 256 ARG B N 1
ATOM 4126 C CA . ARG B 1 256 ? -12.961 -4.863 -17.672 1 97.62 256 ARG B CA 1
ATOM 4127 C C . ARG B 1 256 ? -12.516 -4.238 -16.359 1 97.62 256 ARG B C 1
ATOM 4129 O O . ARG B 1 256 ? -13.102 -3.258 -15.898 1 97.62 256 ARG B O 1
ATOM 4136 N N . ILE B 1 257 ? -11.508 -4.809 -15.773 1 98.06 257 ILE B N 1
ATOM 4137 C CA . ILE B 1 257 ? -10.945 -4.262 -14.547 1 98.06 257 ILE B CA 1
ATOM 4138 C C . ILE B 1 257 ? -10.414 -2.854 -14.805 1 98.06 257 ILE B C 1
ATOM 4140 O O . ILE B 1 257 ? -10.719 -1.923 -14.055 1 98.06 257 ILE B O 1
ATOM 4144 N N . LYS B 1 258 ? -9.672 -2.652 -15.883 1 98.12 258 LYS B N 1
ATOM 4145 C CA . LYS B 1 258 ? -9.102 -1.356 -16.25 1 98.12 258 LYS B CA 1
ATOM 4146 C C . LYS B 1 258 ? -10.203 -0.329 -16.5 1 98.12 258 LYS B C 1
ATOM 4148 O O . LYS B 1 258 ? -10.047 0.847 -16.156 1 98.12 258 LYS B O 1
ATOM 4153 N N . ALA B 1 259 ? -11.266 -0.78 -17.094 1 97.56 259 ALA B N 1
ATOM 4154 C CA . ALA B 1 259 ? -12.391 0.117 -17.375 1 97.56 259 ALA B CA 1
ATOM 4155 C C . ALA B 1 259 ? -12.992 0.656 -16.078 1 97.56 259 ALA B C 1
ATOM 4157 O O . ALA B 1 259 ? -13.367 1.828 -16 1 97.56 259 ALA B O 1
ATOM 4158 N N . VAL B 1 260 ? -13.117 -0.233 -15.133 1 96 260 VAL B N 1
ATOM 4159 C CA . VAL B 1 260 ? -13.625 0.204 -13.836 1 96 260 VAL B CA 1
ATOM 4160 C C . VAL B 1 260 ? -12.664 1.226 -13.227 1 96 260 VAL B C 1
ATOM 4162 O O . VAL B 1 260 ? -13.094 2.273 -12.734 1 96 260 VAL B O 1
ATOM 4165 N N . LEU B 1 261 ? -11.344 0.967 -13.25 1 97.38 261 LEU B N 1
ATOM 4166 C CA . LEU B 1 261 ? -10.336 1.876 -12.719 1 97.38 261 LEU B CA 1
ATOM 4167 C C . LEU B 1 261 ? -10.422 3.238 -13.398 1 97.38 261 LEU B C 1
ATOM 4169 O O . LEU B 1 261 ? -10.352 4.273 -12.734 1 97.38 261 LEU B O 1
ATOM 4173 N N . GLU B 1 262 ? -10.57 3.205 -14.648 1 96.94 262 GLU B N 1
ATOM 4174 C CA . GLU B 1 262 ? -10.617 4.43 -15.438 1 96.94 262 GLU B CA 1
ATOM 4175 C C . GLU B 1 262 ? -11.781 5.32 -15.008 1 96.94 262 GLU B C 1
ATOM 4177 O O . GLU B 1 262 ? -11.656 6.547 -15.008 1 96.94 262 GLU B O 1
ATOM 4182 N N . ARG B 1 263 ? -12.883 4.727 -14.625 1 93.62 263 ARG B N 1
ATOM 4183 C CA . ARG B 1 263 ? -14.086 5.449 -14.227 1 93.62 263 ARG B CA 1
ATOM 4184 C C . ARG B 1 263 ? -13.852 6.227 -12.938 1 93.62 263 ARG B C 1
ATOM 4186 O O . ARG B 1 263 ? -14.445 7.289 -12.734 1 93.62 263 ARG B O 1
ATOM 4193 N N . TYR B 1 264 ? -12.922 5.742 -12.102 1 92.06 264 TYR B N 1
ATOM 4194 C CA . TYR B 1 264 ? -12.82 6.312 -10.758 1 92.06 264 TYR B CA 1
ATOM 4195 C C . TYR B 1 264 ? -11.484 7.016 -10.57 1 92.06 264 TYR B C 1
ATOM 4197 O O . TYR B 1 264 ? -11.312 7.785 -9.617 1 92.06 264 TYR B O 1
ATOM 4205 N N . ALA B 1 265 ? -10.547 6.809 -11.469 1 93.75 265 ALA B N 1
ATOM 4206 C CA . ALA B 1 265 ? -9.18 7.293 -11.289 1 93.75 265 ALA B CA 1
ATOM 4207 C C . ALA B 1 265 ? -9.109 8.812 -11.414 1 93.75 265 ALA B C 1
ATOM 4209 O O . ALA B 1 265 ? -9.773 9.398 -12.273 1 93.75 265 ALA B O 1
ATOM 4210 N N . HIS B 1 266 ? -8.445 9.43 -10.469 1 92.81 266 HIS B N 1
ATOM 4211 C CA . HIS B 1 266 ? -8.062 10.828 -10.609 1 92.81 266 HIS B CA 1
ATOM 4212 C C . HIS B 1 266 ? -7.129 11.031 -11.797 1 92.81 266 HIS B C 1
ATOM 4214 O O . HIS B 1 266 ? -6.426 10.102 -12.203 1 92.81 266 HIS B O 1
ATOM 4220 N N . LYS B 1 267 ? -7.129 12.25 -12.328 1 92.5 267 LYS B N 1
ATOM 4221 C CA . LYS B 1 267 ? -6.305 12.547 -13.5 1 92.5 267 LYS B CA 1
ATOM 4222 C C . LYS B 1 267 ? -4.84 12.188 -13.242 1 92.5 267 LYS B C 1
ATOM 4224 O O . LYS B 1 267 ? -4.152 11.688 -14.133 1 92.5 267 LYS B O 1
ATOM 4229 N N . GLU B 1 268 ? -4.332 12.375 -12.031 1 90.81 268 GLU B N 1
ATOM 4230 C CA . GLU B 1 268 ? -2.934 12.141 -11.68 1 90.81 268 GLU B CA 1
ATOM 4231 C C . GLU B 1 268 ? -2.646 10.648 -11.539 1 90.81 268 GLU B C 1
ATOM 4233 O O . GLU B 1 268 ? -1.489 10.242 -11.414 1 90.81 268 GLU B O 1
ATOM 4238 N N . GLN B 1 269 ? -3.648 9.797 -11.57 1 93.56 269 GLN B N 1
ATOM 4239 C CA . GLN B 1 269 ? -3.498 8.352 -11.445 1 93.56 269 GLN B CA 1
ATOM 4240 C C . GLN B 1 269 ? -3.631 7.664 -12.797 1 93.56 269 GLN B C 1
ATOM 4242 O O . GLN B 1 269 ? -3.328 6.477 -12.93 1 93.56 269 GLN B O 1
ATOM 4247 N N . MET B 1 270 ? -4.016 8.398 -13.797 1 95.06 270 MET B N 1
ATOM 4248 C CA . MET B 1 270 ? -4.352 7.824 -15.102 1 95.06 270 MET B CA 1
ATOM 4249 C C . MET B 1 270 ? -3.121 7.219 -15.766 1 95.06 270 MET B C 1
ATOM 4251 O O . MET B 1 270 ? -3.24 6.348 -16.625 1 95.06 270 MET B O 1
ATOM 4255 N N . HIS B 1 271 ? -1.959 7.637 -15.352 1 93.81 271 HIS B N 1
ATOM 4256 C CA . HIS B 1 271 ? -0.722 7.156 -15.961 1 93.81 271 HIS B CA 1
ATOM 4257 C C . HIS B 1 271 ? -0.57 5.648 -15.789 1 93.81 271 HIS B C 1
ATOM 4259 O O . HIS B 1 271 ? 0.131 5 -16.562 1 93.81 271 HIS B O 1
ATOM 4265 N N . ILE B 1 272 ? -1.263 5.043 -14.766 1 96.31 272 ILE B N 1
ATOM 4266 C CA . ILE B 1 272 ? -1.039 3.643 -14.414 1 96.31 272 ILE B CA 1
ATOM 4267 C C . ILE B 1 272 ? -1.769 2.742 -15.414 1 96.31 272 ILE B C 1
ATOM 4269 O O . ILE B 1 272 ? -1.363 1.599 -15.633 1 96.31 272 ILE B O 1
ATOM 4273 N N . LEU B 1 273 ? -2.793 3.201 -16.047 1 97.12 273 LEU B N 1
ATOM 4274 C CA . LEU B 1 273 ? -3.705 2.371 -16.828 1 97.12 273 LEU B CA 1
ATOM 4275 C C . LEU B 1 273 ? -2.971 1.684 -17.969 1 97.12 273 LEU B C 1
ATOM 4277 O O . LEU B 1 273 ? -3.07 0.466 -18.141 1 97.12 273 LEU B O 1
ATOM 4281 N N . PRO B 1 274 ? -2.113 2.432 -18.719 1 96.75 274 PRO B N 1
ATOM 4282 C CA . PRO B 1 274 ? -1.37 1.744 -19.781 1 96.75 274 PRO B CA 1
ATOM 4283 C C . PRO B 1 274 ? -0.28 0.825 -19.234 1 96.75 274 PRO B C 1
ATOM 4285 O O . PRO B 1 274 ? 0.306 0.042 -19.984 1 96.75 274 PRO B O 1
ATOM 4288 N N . HIS B 1 275 ? -0.009 0.895 -17.938 1 97 275 HIS B N 1
ATOM 4289 C CA . HIS B 1 275 ? 1.089 0.138 -17.344 1 97 275 HIS B CA 1
ATOM 4290 C C . HIS B 1 275 ? 0.568 -0.995 -16.469 1 97 275 HIS B C 1
ATOM 4292 O O . HIS B 1 275 ? 1.312 -1.551 -15.656 1 97 275 HIS B O 1
ATOM 4298 N N . ILE B 1 276 ? -0.702 -1.304 -16.594 1 97.94 276 ILE B N 1
ATOM 4299 C CA . ILE B 1 276 ? -1.284 -2.535 -16.078 1 97.94 276 ILE B CA 1
ATOM 4300 C C . ILE B 1 276 ? -1.33 -3.59 -17.172 1 97.94 276 ILE B C 1
ATOM 4302 O O . ILE B 1 276 ? -1.977 -3.393 -18.203 1 97.94 276 ILE B O 1
ATOM 4306 N N . ARG B 1 277 ? -0.672 -4.703 -16.953 1 95.56 277 ARG B N 1
ATOM 4307 C CA . ARG B 1 277 ? -0.654 -5.719 -18 1 95.56 277 ARG B CA 1
ATOM 4308 C C . ARG B 1 277 ? -0.745 -7.121 -17.406 1 95.56 277 ARG B C 1
ATOM 4310 O O . ARG B 1 277 ? -0.381 -7.336 -16.25 1 95.56 277 ARG B O 1
ATOM 4317 N N . VAL B 1 278 ? -1.167 -8.047 -18.188 1 97 278 VAL B N 1
ATOM 4318 C CA . VAL B 1 278 ? -1.132 -9.461 -17.844 1 97 278 VAL B CA 1
ATOM 4319 C C . VAL B 1 278 ? 0.279 -10.008 -18.047 1 97 278 VAL B C 1
ATOM 4321 O O . VAL B 1 278 ? 0.975 -9.617 -18.984 1 97 278 VAL B O 1
ATOM 4324 N N . THR B 1 279 ? 0.69 -10.844 -17.219 1 96.94 279 THR B N 1
ATOM 4325 C CA . THR B 1 279 ? 2.02 -11.438 -17.312 1 96.94 279 THR B CA 1
ATOM 4326 C C . THR B 1 279 ? 2.23 -12.07 -18.688 1 96.94 279 THR B C 1
ATOM 4328 O O . THR B 1 279 ? 1.315 -12.695 -19.234 1 96.94 279 THR B O 1
ATOM 4331 N N . ASP B 1 280 ? 3.418 -11.906 -19.203 1 93.56 280 ASP B N 1
ATOM 4332 C CA . ASP B 1 280 ? 3.807 -12.57 -20.438 1 93.56 280 ASP B CA 1
ATOM 4333 C C . ASP B 1 280 ? 4.496 -13.906 -20.156 1 93.56 280 ASP B C 1
ATOM 4335 O O . ASP B 1 280 ? 4.867 -14.633 -21.078 1 93.56 280 ASP B O 1
ATOM 4339 N N . LEU B 1 281 ? 4.637 -14.227 -18.906 1 94.75 281 LEU B N 1
ATOM 4340 C CA . LEU B 1 281 ? 5.332 -15.453 -18.516 1 94.75 281 LEU B CA 1
ATOM 4341 C C . LEU B 1 281 ? 4.344 -16.594 -18.344 1 94.75 281 LEU B C 1
ATOM 4343 O O . LEU B 1 281 ? 4.75 -17.734 -18.062 1 94.75 281 LEU B O 1
ATOM 4347 N N . GLY B 1 282 ? 3.062 -16.188 -18.516 1 88.19 282 GLY B N 1
ATOM 4348 C CA . GLY B 1 282 ? 2.041 -17.203 -18.328 1 88.19 282 GLY B CA 1
ATOM 4349 C C . GLY B 1 282 ? 2.023 -17.781 -16.922 1 88.19 282 GLY B C 1
ATOM 4350 O O . GLY B 1 282 ? 2.053 -17.031 -15.938 1 88.19 282 GLY B O 1
ATOM 4351 N N . GLY B 1 283 ? 1.958 -19.109 -16.828 1 90.31 283 GLY B N 1
ATOM 4352 C CA . GLY B 1 283 ? 1.92 -19.766 -15.531 1 90.31 283 GLY B CA 1
ATOM 4353 C C . GLY B 1 283 ? 3.297 -20.062 -14.969 1 90.31 283 GLY B C 1
ATOM 4354 O O . GLY B 1 283 ? 3.422 -20.672 -13.898 1 90.31 283 GLY B O 1
ATOM 4355 N N . ASP B 1 284 ? 4.371 -19.484 -15.609 1 95.69 284 ASP B N 1
ATOM 4356 C CA . ASP B 1 284 ? 5.73 -19.875 -15.242 1 95.69 284 ASP B CA 1
ATOM 4357 C C . ASP B 1 284 ? 6.387 -18.812 -14.359 1 95.69 284 ASP B C 1
ATOM 4359 O O . ASP B 1 284 ? 7.535 -18.969 -13.945 1 95.69 284 ASP B O 1
ATOM 4363 N N . ASN B 1 285 ? 5.734 -17.719 -14.039 1 96.12 285 ASN B N 1
ATOM 4364 C CA . ASN B 1 285 ? 6.367 -16.641 -13.281 1 96.12 285 ASN B CA 1
ATOM 4365 C C . ASN B 1 285 ? 6.828 -17.125 -11.914 1 96.12 285 ASN B C 1
ATOM 4367 O O . ASN B 1 285 ? 7.891 -16.719 -11.43 1 96.12 285 ASN B O 1
ATOM 4371 N N . GLY B 1 286 ? 6.094 -18.031 -11.336 1 96.69 286 GLY B N 1
ATOM 4372 C CA . GLY B 1 286 ? 6.492 -18.562 -10.039 1 96.69 286 GLY B CA 1
ATOM 4373 C C . GLY B 1 286 ? 7.797 -19.328 -10.086 1 96.69 286 GLY B C 1
ATOM 4374 O O . GLY B 1 286 ? 8.711 -19.062 -9.305 1 96.69 286 GLY B O 1
ATOM 4375 N N . ILE B 1 287 ? 7.898 -20.25 -11.039 1 98.06 287 ILE B N 1
ATOM 4376 C CA . ILE B 1 287 ? 9.07 -21.125 -11.109 1 98.06 287 ILE B CA 1
ATOM 4377 C C . ILE B 1 287 ? 10.273 -20.328 -11.594 1 98.06 287 ILE B C 1
ATOM 4379 O O . ILE B 1 287 ? 11.398 -20.562 -11.156 1 98.06 287 ILE B O 1
ATOM 4383 N N . ILE B 1 288 ? 10.078 -19.391 -12.492 1 97.88 288 ILE B N 1
ATOM 4384 C CA . ILE B 1 288 ? 11.141 -18.5 -12.945 1 97.88 288 ILE B CA 1
ATOM 4385 C C . ILE B 1 288 ? 11.609 -17.625 -11.789 1 97.88 288 ILE B C 1
ATOM 4387 O O . ILE B 1 288 ? 12.812 -17.469 -11.555 1 97.88 288 ILE B O 1
ATOM 4391 N N . GLY B 1 289 ? 10.641 -17.109 -11.039 1 97.06 289 GLY B N 1
ATOM 4392 C CA . GLY B 1 289 ? 10.961 -16.281 -9.883 1 97.06 289 GLY B CA 1
ATOM 4393 C C . GLY B 1 289 ? 11.742 -17.031 -8.82 1 97.06 289 GLY B C 1
ATOM 4394 O O . GLY B 1 289 ? 12.656 -16.484 -8.203 1 97.06 289 GLY B O 1
ATOM 4395 N N . ALA B 1 290 ? 11.359 -18.234 -8.625 1 97.56 290 ALA B N 1
ATOM 4396 C CA . ALA B 1 290 ? 12.094 -19.078 -7.68 1 97.56 290 ALA B CA 1
ATOM 4397 C C . ALA B 1 290 ? 13.562 -19.203 -8.094 1 97.56 290 ALA B C 1
ATOM 4399 O O . ALA B 1 290 ? 14.461 -19.047 -7.262 1 97.56 290 ALA B O 1
ATOM 4400 N N . GLY B 1 291 ? 13.805 -19.422 -9.344 1 97.38 291 GLY B N 1
ATOM 4401 C CA . GLY B 1 291 ? 15.18 -19.484 -9.828 1 97.38 291 GLY B CA 1
ATOM 4402 C C . GLY B 1 291 ? 15.93 -18.172 -9.641 1 97.38 291 GLY B C 1
ATOM 4403 O O . GLY B 1 291 ? 17.094 -18.172 -9.25 1 97.38 291 GLY B O 1
ATOM 4404 N N . PHE B 1 292 ? 15.266 -17.094 -9.859 1 95.5 292 PHE B N 1
ATOM 4405 C CA . PHE B 1 292 ? 15.883 -15.766 -9.766 1 95.5 292 PHE B CA 1
ATOM 4406 C C . PHE B 1 292 ? 16.297 -15.461 -8.336 1 95.5 292 PHE B C 1
ATOM 4408 O O . PHE B 1 292 ? 17.188 -14.633 -8.102 1 95.5 292 PHE B O 1
ATOM 4415 N N . LEU B 1 293 ? 15.711 -16.125 -7.336 1 94.69 293 LEU B N 1
ATOM 4416 C CA . LEU B 1 293 ? 16.047 -15.891 -5.938 1 94.69 293 LEU B CA 1
ATOM 4417 C C . LEU B 1 293 ? 17.531 -16.141 -5.688 1 94.69 293 LEU B C 1
ATOM 4419 O O . LEU B 1 293 ? 18.125 -15.531 -4.801 1 94.69 293 LEU B O 1
ATOM 4423 N N . VAL B 1 294 ? 18.125 -17.062 -6.473 1 95.62 294 VAL B N 1
ATOM 4424 C CA . VAL B 1 294 ? 19.516 -17.484 -6.246 1 95.62 294 VAL B CA 1
ATOM 4425 C C . VAL B 1 294 ? 20.391 -16.984 -7.387 1 95.62 294 VAL B C 1
ATOM 4427 O O . VAL B 1 294 ? 21.531 -17.438 -7.547 1 95.62 294 VAL B O 1
ATOM 4430 N N . MET B 1 295 ? 19.797 -16.141 -8.164 1 91.5 295 MET B N 1
ATOM 4431 C CA . MET B 1 295 ? 20.547 -15.461 -9.219 1 91.5 295 MET B CA 1
ATOM 4432 C C . MET B 1 295 ? 20.438 -13.953 -9.078 1 91.5 295 MET B C 1
ATOM 4434 O O . MET B 1 295 ? 19.719 -13.305 -9.836 1 91.5 295 MET B O 1
ATOM 4438 N N . PRO B 1 296 ? 20.875 -13.422 -7.973 1 72.12 296 PRO B N 1
ATOM 4439 C CA . PRO B 1 296 ? 20.594 -12.023 -7.652 1 72.12 296 PRO B CA 1
ATOM 4440 C C . PRO B 1 296 ? 21 -11.07 -8.773 1 72.12 296 PRO B C 1
ATOM 4442 O O . PRO B 1 296 ? 21.969 -11.328 -9.484 1 72.12 296 PRO B O 1
ATOM 4445 N N . ALA B 1 297 ? 19.984 -10.25 -8.977 1 67.88 297 ALA B N 1
ATOM 4446 C CA . ALA B 1 297 ? 20.297 -9.156 -9.898 1 67.88 297 ALA B CA 1
ATOM 4447 C C . ALA B 1 297 ? 21.391 -8.258 -9.32 1 67.88 297 ALA B C 1
ATOM 4449 O O . ALA B 1 297 ? 21.594 -8.203 -8.109 1 67.88 297 ALA B O 1
ATOM 4450 N N . GLN B 1 298 ? 22.297 -7.828 -9.961 1 57.38 298 GLN B N 1
ATOM 4451 C CA . GLN B 1 298 ? 23.312 -6.938 -9.414 1 57.38 298 GLN B CA 1
ATOM 4452 C C . GLN B 1 298 ? 22.719 -6.02 -8.344 1 57.38 298 GLN B C 1
ATOM 4454 O O . GLN B 1 298 ? 23.359 -5.73 -7.336 1 57.38 298 GLN B O 1
ATOM 4459 N N . ASP B 1 299 ? 21.422 -5.477 -8.336 1 52.91 299 ASP B N 1
ATOM 4460 C CA . ASP B 1 299 ? 21.062 -4.355 -7.469 1 52.91 299 ASP B CA 1
ATOM 4461 C C . ASP B 1 299 ? 19.906 -4.715 -6.551 1 52.91 299 ASP B C 1
ATOM 4463 O O . ASP B 1 299 ? 19.344 -3.85 -5.871 1 52.91 299 ASP B O 1
ATOM 4467 N N . ILE B 1 300 ? 19.297 -6.035 -6.426 1 54.97 300 ILE B N 1
ATOM 4468 C CA . ILE B 1 300 ? 18.078 -6.172 -5.633 1 54.97 300 ILE B CA 1
ATOM 4469 C C . ILE B 1 300 ? 18.375 -6.969 -4.363 1 54.97 300 ILE B C 1
ATOM 4471 O O . ILE B 1 300 ? 19.031 -8.008 -4.418 1 54.97 300 ILE B O 1
ATOM 4475 N N . GLN B 1 301 ? 18.047 -6.398 -3.156 1 52.09 301 GLN B N 1
ATOM 4476 C CA . GLN B 1 301 ? 18.109 -7.148 -1.905 1 52.09 301 GLN B CA 1
ATOM 4477 C C . GLN B 1 301 ? 16.781 -7.863 -1.637 1 52.09 301 GLN B C 1
ATOM 4479 O O . GLN B 1 301 ? 15.727 -7.223 -1.57 1 52.09 301 GLN B O 1
ATOM 4484 N N . ILE B 1 302 ? 16.672 -9.117 -1.91 1 42.91 302 ILE B N 1
ATOM 4485 C CA . ILE B 1 302 ? 15.461 -9.898 -1.677 1 42.91 302 ILE B CA 1
ATOM 4486 C C . ILE B 1 302 ? 15.344 -10.242 -0.193 1 42.91 302 ILE B C 1
ATOM 4488 O O . ILE B 1 302 ? 14.25 -10.5 0.31 1 42.91 302 ILE B O 1
ATOM 4492 N N . PHE B 1 303 ? 16.469 -10.188 0.751 1 42.12 303 PHE B N 1
ATOM 4493 C CA . PHE B 1 303 ? 16.359 -10.664 2.125 1 42.12 303 PHE B CA 1
ATOM 4494 C C . PHE B 1 303 ? 16.219 -9.5 3.094 1 42.12 303 PHE B C 1
ATOM 4496 O O . PHE B 1 303 ? 16.766 -8.422 2.854 1 42.12 303 PHE B O 1
#

Radius of gyration: 26.19 Å; Cα contacts (8 Å, |Δi|>4): 1433; chains: 2; bounding box: 59×76×48 Å

Foldseek 3Di:
DAKFKFWEDDLFKIKIFIADLLLDTPWMFMDTADQVAQVSRLVRNVVRHVVRCVVVVHDLLSHQYFFYAAADFAPFVQQFDCDHPRHRGHRHNSQVVVCVVVVNHHYTYDHLQVLLQQLVVSNVPDDQAFKEKEWEAALFIWIWIDHRQEIDQDVGCPTRQQQPWDQDPVGTGRLGCQQHFVNLLVVCCVVVVNNPDGSVNLLVVVVVPNDVSVVSLLRNLLSVLVSVVVVCVVPVGQAYEYHYDSCLVRVVSVVSNLVNNVVPDDPVSNNHSVRYYYDPCHPCSSRSSRGVVSVDDPRHDHD/DAKFKFWEDDLFKIKIFIADPLLDTPWMFMDTADQVAQVSRLVRNVVRHVVRCVVVVHDLLSHLYFFYAAADFAPFVQQFDCDHDRHRGHRHNSQVVVCVVVVNHHYTYDHLQVLLQQLVVSNVPDDQAFKEKEWEAALFIWIWIDHRQEIDQDVRCPTRQQQPWDQDPVGTGRLGCQQHFVNLLVVCCVVVVNNPDGSVNLLVVVVVPNDVSVVSLLRNLLSVLVSVVVVCVVPVGQAYEYHYDSCLVRVVSVVSNLVNNVVPPDPVSNNHSVRYYYDPCHPCSSRSSRRCVSVDDPRHDHD

Secondary structure (DSSP, 8-state):
--EEEEEEE-SSEEEEEEEETT--EEEEEEEE---S-HHHHHHHHHHHHHHHHHHHT--GGGSS-EEEEESSEEETTTTEEEE-SSS--EEE-HHHHHHTT-TTS-EEEEEHHHHHHHHHHHHHT--TT-EEEEEEESSSEEEEEEETTEE--TTTTTT-GGGSEEEETTEEEEHHHHHSHHHHHHHHHHHHT-TT--HHHHHHHHHTT-HHHHHHHHHHHHHHHHHHHHHHHHH--SEEEEESHHHHT-HHHHHHHHHHHHHH--GGGGGGGGGEEE-SSGGGHHHHHHHHTTS--TT----/--EEEEEEE-SSEEEEEEEETT--EEEEEEEE---SSHHHHHHHHHHHHHHHHHHHT--GGGSS-EEEEESSEEETTTTEEEE-SSS--EEE-HHHHHHTT-TTS-EEEEEHHHHHHHHHHHHHT--TT-EEEEEEESSSEEEEEEETTEE--TTTTTT-GGGSEEEETTEEEEHHHHHSHHHHHHHHHHHHT-TT--HHHHHHHHHTT-HHHHHHHHHHHHHHHHHHHHHHHHH--SEEEEESHHHHT-HHHHHHHHHHHHHH--GGGGGGGGGEEE-SSGGGHHHHHHHHTTS--TT----

InterPro domains:
  IPR000600 ROK family [PF00480] (5-294)
  IPR000600 ROK family [PTHR18964] (3-294)
  IPR043129 ATPase, nucleotide binding domain [SSF53067] (3-295)